Protein AF-0000000072926359 (afdb_homodimer)

pLDDT: mean 94.55, std 7.75, range [56.66, 98.88]

Foldseek 3Di:
DDPDDADPVLVVVLVVDDPPQDPVNSVVVNVVSRVVVVVCVVVVPDPVNVVVVVVQVVQQVVPADQFFRSVVLLCLLVLNQVVVQVVVCVVVVVPQFDRFWGQHTGDHDDAAADEFAAALAPDAPDAAKEKEKEFEAARPPRFGDFFKKKKKAFPHPQQHGQVRDVVHDPRRRIYIYTQHPRRMGIYMHHQFAKHFDDLPGSSVVVCVVVVAGRIAAGWMWIWIDDPQWDIGTHIAGAPPTPCLPPGSRPGHDPVRHWDWDAPDPDDFDQHPNDTDDNGTYTYDYGHIYGDDD/DDDDDADPVLVVVLVPDDPPQDPVNSVVVNVVSRVVVVVCVVVVPDPVNVVVVVVQVVQQVVPADQFFRSVVLLCLLVLNQVVVQVVVCVVVVVPQFDRFWGQHTGDHDDAAADEFAAALAPDAPDAAKEKEKEFEAARPPRFGDFFKKKKKAFPHPQQHGQVRDVVHDPRRRIYIYTQHPRRMGIYMHHQFAKHFDDLPGSSVVVCVVVVAGRIAAGWMWIWIDDPQWDIGTHIAGAPPTPCLPPGSRPGHDPVRHWDWDAPDPDDFDQHPNDTDDNGTYTYDYGHIYGDDD

Sequence (586 aa):
MLTAEDDPLTTSVISSFGPNSSPRAREILTGLIRYLHAFCREVNLTTEELYTAIEALNRSGQMSNAERNETLLISDCLGVEALVDAQTQKMLEQDNGTNSCILGPFYVADPPRYENGDTIIQKYLGGEVTYFHGQILDADTNLPVAGASLNVWECAVNGLYDQQDPKQPSGNMRGMFTSDSKGKYAFYCIKPVPYPVPYDGPAGDILKLMDRHPYRAGHIHFMVTRDFYSRLITQVFPEDDTYLGSDSVYAVKSDLLLKFKPYGSGSLKTMRGNDVDVKWEVNWDFKIKKQKAMLTAEDDPLTTSVISSFGPNSSPRAREILTGLIRYLHAFCREVNLTTEELYTAIEALNRSGQMSNAERNETLLISDCLGVEALVDAQTQKMLEQDNGTNSCILGPFYVADPPRYENGDTIIQKYLGGEVTYFHGQILDADTNLPVAGASLNVWECAVNGLYDQQDPKQPSGNMRGMFTSDSKGKYAFYCIKPVPYPVPYDGPAGDILKLMDRHPYRAGHIHFMVTRDFYSRLITQVFPEDDTYLGSDSVYAVKSDLLLKFKPYGSGSLKTMRGNDVDVKWEVNWDFKIKKQKA

Organism: Fusarium oxysporum f. sp. lycopersici (strain 4287 / CBS 123668 / FGSC 9935 / NRRL 34936) (NCBI:txid426428)

Solvent-accessible surface area (backbone atoms only — not comparable to full-atom values): 30349 Å² total; per-residue (Å²): 94,80,70,55,79,71,51,69,66,57,46,52,57,58,66,53,47,32,90,77,26,47,71,66,51,44,49,46,52,46,40,48,41,54,32,53,49,49,36,40,60,73,60,59,45,36,50,69,58,50,51,53,52,42,50,40,45,29,51,16,10,58,62,33,57,78,60,33,29,38,48,50,38,35,36,22,59,59,38,46,44,33,50,27,39,55,52,34,43,58,73,65,61,47,80,64,26,58,70,68,34,56,76,69,34,65,54,61,94,80,48,48,76,50,60,65,66,37,62,25,58,76,67,82,81,64,67,48,26,22,44,40,30,37,32,33,22,31,33,87,76,65,41,56,38,54,66,25,36,38,40,38,39,36,51,46,69,88,38,41,39,31,93,74,31,89,89,41,56,87,47,32,37,22,28,29,34,51,21,38,89,72,3,37,42,34,31,32,46,54,61,55,53,57,30,56,57,72,64,89,45,50,40,22,50,51,32,55,44,32,37,38,70,48,37,29,40,17,39,41,39,39,35,39,40,40,92,70,34,44,70,42,36,22,54,38,25,58,67,83,44,89,29,61,90,56,29,38,38,57,60,73,52,87,90,35,53,42,69,77,37,74,55,56,89,87,50,68,40,74,55,94,86,36,80,39,66,41,49,25,29,33,81,55,71,43,25,40,42,66,48,80,131,92,79,69,56,80,71,51,68,68,57,46,52,58,60,67,53,48,32,89,78,26,48,71,67,50,44,49,48,51,46,41,48,41,53,31,53,50,49,35,40,60,73,60,60,44,36,50,69,58,49,53,52,51,43,50,40,46,28,51,16,10,57,65,32,56,78,59,34,29,38,49,51,38,34,35,21,59,59,38,46,44,33,49,27,38,54,52,36,43,58,72,65,61,46,81,65,27,57,71,69,34,57,77,69,36,66,54,62,95,79,49,48,74,48,60,64,66,38,63,25,58,75,67,82,83,64,65,49,26,22,44,38,31,37,34,35,21,30,34,88,77,67,41,58,38,53,65,26,36,39,39,38,39,36,51,45,68,87,37,42,40,30,94,76,32,88,90,41,56,88,45,30,37,22,28,30,35,52,21,37,88,70,3,38,44,35,33,31,46,55,60,54,54,56,30,56,56,72,65,88,44,51,40,21,50,51,33,55,44,34,38,38,72,50,38,29,39,18,40,42,39,37,35,39,42,40,92,69,34,44,70,40,36,22,55,39,24,58,66,80,45,89,28,59,90,57,28,40,38,56,60,74,54,87,90,33,53,42,70,76,37,74,55,56,88,87,49,67,41,76,55,94,86,37,79,40,66,41,50,24,30,35,80,54,70,43,27,42,43,66,47,81,131

Secondary structure (DSSP, 8-state):
-B-SPPPHHHHHHHHT--TTS-HHHHHHHHHHHHHHHHHHHHTT--HHHHHHHHHHHHHHHHH--SS--HHHHHHHHTTHHHHHHHHHHHHTT-SSSPPP----TT--SSPPB--TTEES-SS--SS-EEEEEEEEEETTT--B-TT-EEEEE---TTS--GGG-TTSPTTTTEEEEE--TTSEEEEEEE----EEPP-SSHHHHHHHHHT---EEPP-EEEEEE-TTB--EEEEEEETT-TTTT--TT----GGGEE--EE--TT-EEEETTEEEEEEEEEE--EEE-BPP-/-B-SPPPHHHHHHHHT--TTS-HHHHHHHHHHHHHHHHHHHHTT--HHHHHHHHHHHHHHHHH--SS--HHHHHHHHTTHHHHHHHHHHHHTTGGGSPPP----TT--SSPPB--TTEES-SS--SS-EEEEEEEEEETTT--B-TT-EEEEE---TTS--GGG-TTSPTTTTEEEEE--TTSEEEEEEE----EEPP-SSHHHHHHHHHT---EEPP-EEEEEE-TTB--EEEEEEETT-TTGGG-TT----GGGEE--EE--TT-EEEETTEEEEEEEEEE--EEE-BPP-

InterPro domains:
  IPR000627 Intradiol ring-cleavage dioxygenase, C-terminal [PF00775] (104-266)
  IPR007535 Catechol dioxygenase, N-terminal [PF04444] (23-91)
  IPR015889 Intradiol ring-cleavage dioxygenase, core [G3DSA:2.60.130.10] (3-293)
  IPR015889 Intradiol ring-cleavage dioxygenase, core [SSF49482] (3-290)
  IPR050770 Intradiol Ring-Cleavage Dioxygenase [PTHR33711] (9-292)

Nearest PDB structures (foldseek):
  8r2x-assembly1_B  TM=9.171E-01  e=8.920E-32  Rhodococcus jostii RHA1
  1tmx-assembly1_A  TM=8.983E-01  e=6.175E-31  Pimelobacter simplex
  3n9t-assembly1_A-2  TM=8.376E-01  e=2.080E-31  Pseudomonas putida
  2azq-assembly1_A-2  TM=8.328E-01  e=5.022E-26  Pseudomonas putida
  2boy-assembly4_D  TM=8.431E-01  e=2.557E-24  Rhodococcus opacus

Structure (mmCIF, N/CA/C/O backbone):
data_AF-0000000072926359-model_v1
#
loop_
_entity.id
_entity.type
_entity.pdbx_description
1 polymer 'Catechol 1,2-dioxygenase'
#
loop_
_atom_site.group_PDB
_atom_site.id
_atom_site.type_symbol
_atom_site.label_atom_id
_atom_site.label_alt_id
_atom_site.label_comp_id
_atom_site.label_asym_id
_atom_site.label_entity_id
_atom_site.label_seq_id
_atom_site.pdbx_PDB_ins_code
_atom_site.Cartn_x
_atom_site.Cartn_y
_atom_site.Cartn_z
_atom_site.occupancy
_atom_site.B_iso_or_equiv
_atom_site.auth_seq_id
_atom_site.auth_comp_id
_atom_site.auth_asym_id
_atom_site.auth_atom_id
_atom_site.pdbx_PDB_model_num
ATOM 1 N N . MET A 1 1 ? -0.577 13.375 -19.516 1 69.62 1 MET A N 1
ATOM 2 C CA . MET A 1 1 ? -1.522 12.32 -19.875 1 69.62 1 MET A CA 1
ATOM 3 C C . MET A 1 1 ? -0.809 11.148 -20.531 1 69.62 1 MET A C 1
ATOM 5 O O . MET A 1 1 ? 0.234 11.328 -21.172 1 69.62 1 MET A O 1
ATOM 9 N N . LEU A 1 2 ? -1.306 9.984 -20.188 1 75.88 2 LEU A N 1
ATOM 10 C CA . LEU A 1 2 ? -0.752 8.805 -20.859 1 75.88 2 LEU A CA 1
ATOM 11 C C . LEU A 1 2 ? -1.074 8.828 -22.344 1 75.88 2 LEU A C 1
ATOM 13 O O . LEU A 1 2 ? -2.207 9.109 -22.734 1 75.88 2 LEU A O 1
ATOM 17 N N . THR A 1 3 ? -0.163 8.922 -23.141 1 68.19 3 THR A N 1
ATOM 18 C CA . THR A 1 3 ? -0.388 9.016 -24.578 1 68.19 3 THR A CA 1
ATOM 19 C C . THR A 1 3 ? -0.438 7.629 -25.219 1 68.19 3 THR A C 1
ATOM 21 O O . THR A 1 3 ? -1.017 7.453 -26.297 1 68.19 3 THR A O 1
ATOM 24 N N . ALA A 1 4 ? 0.127 6.754 -24.625 1 66.38 4 ALA A N 1
ATOM 25 C CA . ALA A 1 4 ? 0.287 5.473 -25.312 1 66.38 4 ALA A CA 1
ATOM 26 C C . ALA A 1 4 ? -0.978 4.625 -25.188 1 66.38 4 ALA A C 1
ATOM 28 O O . ALA A 1 4 ? -1.698 4.711 -24.188 1 66.38 4 ALA A O 1
ATOM 29 N N . GLU A 1 5 ? -1.256 3.943 -26.266 1 78.81 5 GLU A N 1
ATOM 30 C CA . GLU A 1 5 ? -2.314 2.938 -26.266 1 78.81 5 GLU A CA 1
ATOM 31 C C . GLU A 1 5 ? -2.121 1.945 -25.109 1 78.81 5 GLU A C 1
ATOM 33 O O . GLU A 1 5 ? -0.994 1.541 -24.828 1 78.81 5 GLU A O 1
ATOM 38 N N . ASP A 1 6 ? -3.293 1.67 -24.484 1 85.12 6 ASP A N 1
ATOM 39 C CA . ASP A 1 6 ? -3.246 0.714 -23.391 1 85.12 6 ASP A CA 1
ATOM 40 C C . ASP A 1 6 ? -2.807 -0.665 -23.875 1 85.12 6 ASP A C 1
ATOM 42 O O . ASP A 1 6 ? -3.205 -1.104 -24.953 1 85.12 6 ASP A O 1
ATOM 46 N N . ASP A 1 7 ? -1.914 -1.227 -23.125 1 89.25 7 ASP A N 1
ATOM 47 C CA . ASP A 1 7 ? -1.574 -2.631 -23.328 1 89.25 7 ASP A CA 1
ATOM 48 C C . ASP A 1 7 ? -2.82 -3.512 -23.266 1 89.25 7 ASP A C 1
ATOM 50 O O . ASP A 1 7 ? -3.793 -3.17 -22.594 1 89.25 7 ASP A O 1
ATOM 54 N N . PRO A 1 8 ? -2.805 -4.613 -23.969 1 91.31 8 PRO A N 1
ATOM 55 C CA . PRO A 1 8 ? -3.982 -5.484 -24.016 1 91.31 8 PRO A CA 1
ATOM 56 C C . PRO A 1 8 ? -4.477 -5.883 -22.625 1 91.31 8 PRO A C 1
ATOM 58 O O . PRO A 1 8 ? -5.688 -5.914 -22.375 1 91.31 8 PRO A O 1
ATOM 61 N N . LEU A 1 9 ? -3.586 -6.203 -21.766 1 94.81 9 LEU A N 1
ATOM 62 C CA . LEU A 1 9 ? -4.012 -6.582 -20.422 1 94.81 9 LEU A CA 1
ATOM 63 C C . LEU A 1 9 ? -4.656 -5.398 -19.703 1 94.81 9 LEU A C 1
ATOM 65 O O . LEU A 1 9 ? -5.672 -5.559 -19.016 1 94.81 9 LEU A O 1
ATOM 69 N N . THR A 1 10 ? -4.066 -4.227 -19.812 1 97 10 THR A N 1
ATOM 70 C CA . THR A 1 10 ? -4.641 -3.023 -19.219 1 97 10 THR A CA 1
ATOM 71 C C . THR A 1 10 ? -6.059 -2.791 -19.734 1 97 10 THR A C 1
ATOM 73 O O . THR A 1 10 ? -6.977 -2.537 -18.953 1 97 10 THR A O 1
ATOM 76 N N . THR A 1 11 ? -6.238 -2.926 -21.078 1 96 11 THR A N 1
ATOM 77 C CA . THR A 1 11 ? -7.551 -2.773 -21.688 1 96 11 THR A CA 1
ATOM 78 C C . THR A 1 11 ? -8.539 -3.791 -21.125 1 96 11 THR A C 1
ATOM 80 O O . THR A 1 11 ? -9.688 -3.455 -20.844 1 96 11 THR A O 1
ATOM 83 N N . SER A 1 12 ? -8.047 -5.012 -20.984 1 95.12 12 SER A N 1
ATOM 84 C CA . SER A 1 12 ? -8.891 -6.078 -20.453 1 95.12 12 SER A CA 1
ATOM 85 C C . SER A 1 12 ? -9.359 -5.77 -19.047 1 95.12 12 SER A C 1
ATOM 87 O O . SER A 1 12 ? -10.531 -5.961 -18.703 1 95.12 12 SER A O 1
ATOM 89 N N . VAL A 1 13 ? -8.461 -5.273 -18.172 1 96.81 13 VAL A N 1
ATOM 90 C CA . VAL A 1 13 ? -8.797 -4.957 -16.797 1 96.81 13 VAL A CA 1
ATOM 91 C C . VAL A 1 13 ? -9.828 -3.83 -16.75 1 96.81 13 VAL A C 1
ATOM 93 O O . VAL A 1 13 ? -10.859 -3.945 -16.094 1 96.81 13 VAL A O 1
ATOM 96 N N . ILE A 1 14 ? -9.625 -2.781 -17.5 1 96.81 14 ILE A N 1
ATOM 97 C CA . ILE A 1 14 ? -10.5 -1.613 -17.484 1 96.81 14 ILE A CA 1
ATOM 98 C C . ILE A 1 14 ? -11.867 -1.986 -18.078 1 96.81 14 ILE A C 1
ATOM 100 O O . ILE A 1 14 ? -12.898 -1.557 -17.562 1 96.81 14 ILE A O 1
ATOM 104 N N . SER A 1 15 ? -11.875 -2.865 -19.094 1 95.81 15 SER A N 1
ATOM 105 C CA . SER A 1 15 ? -13.117 -3.26 -19.75 1 95.81 15 SER A CA 1
ATOM 106 C C . SER A 1 15 ? -13.938 -4.195 -18.875 1 95.81 15 SER A C 1
ATOM 108 O O . SER A 1 15 ? -15.109 -4.449 -19.141 1 95.81 15 SER A O 1
ATOM 110 N N . SER A 1 16 ? -13.344 -4.672 -17.844 1 96.12 16 SER A N 1
ATOM 111 C CA . SER A 1 16 ? -14.016 -5.656 -17.016 1 96.12 16 SER A CA 1
ATOM 112 C C . SER A 1 16 ? -14.93 -4.977 -15.992 1 96.12 16 SER A C 1
ATOM 114 O O . SER A 1 16 ? -15.68 -5.648 -15.281 1 96.12 16 SER A O 1
ATOM 116 N N . PHE A 1 17 ? -14.891 -3.639 -15.875 1 97.12 17 PHE A N 1
ATOM 117 C CA . PHE A 1 17 ? -15.758 -2.922 -14.945 1 97.12 17 PHE A CA 1
ATOM 118 C C . PHE A 1 17 ? -17.219 -3.158 -15.281 1 97.12 17 PHE A C 1
ATOM 120 O O . PHE A 1 17 ? -17.609 -3.121 -16.453 1 97.12 17 PHE A O 1
ATOM 127 N N . GLY A 1 18 ? -18.047 -3.471 -14.266 1 97.31 18 GLY A N 1
ATOM 128 C CA . GLY A 1 18 ? -19.484 -3.604 -14.469 1 97.31 18 GLY A CA 1
ATOM 129 C C . GLY A 1 18 ? -20.188 -2.27 -14.562 1 97.31 18 GLY A C 1
ATOM 130 O O . GLY A 1 18 ? -19.609 -1.224 -14.281 1 97.31 18 GLY A O 1
ATOM 131 N N . PRO A 1 19 ? -21.391 -2.291 -14.93 1 97.25 19 PRO A N 1
ATOM 132 C CA . PRO A 1 19 ? -22.141 -1.063 -15.172 1 97.25 19 PRO A CA 1
ATOM 133 C C . PRO A 1 19 ? -22.516 -0.328 -13.883 1 97.25 19 PRO A C 1
ATOM 135 O O . PRO A 1 19 ? -22.859 0.853 -13.922 1 97.25 19 PRO A O 1
ATOM 138 N N . ASN A 1 20 ? -22.422 -0.991 -12.75 1 97.94 20 ASN A N 1
ATOM 139 C CA . ASN A 1 20 ? -22.859 -0.371 -11.508 1 97.94 20 ASN A CA 1
ATOM 140 C C . ASN A 1 20 ? -21.703 0.316 -10.781 1 97.94 20 ASN A C 1
ATOM 142 O O . ASN A 1 20 ? -21.891 0.855 -9.688 1 97.94 20 ASN A O 1
ATOM 146 N N . SER A 1 21 ? -20.516 0.223 -11.352 1 98 21 SER A N 1
ATOM 147 C CA . SER A 1 21 ? -19.438 1.047 -10.82 1 98 21 SER A CA 1
ATOM 148 C C . SER A 1 21 ? -19.781 2.531 -10.898 1 98 21 SER A C 1
ATOM 150 O O . SER A 1 21 ? -20.141 3.029 -11.969 1 98 21 SER A O 1
ATOM 152 N N . SER A 1 22 ? -19.703 3.299 -9.758 1 98.12 22 SER A N 1
ATOM 153 C CA . SER A 1 22 ? -20.031 4.723 -9.773 1 98.12 22 SER A CA 1
ATOM 154 C C . SER A 1 22 ? -19.078 5.492 -10.68 1 98.12 22 SER A C 1
ATOM 156 O O . SER A 1 22 ? -17.922 5.09 -10.867 1 98.12 22 SER A O 1
ATOM 158 N N . PRO A 1 23 ? -19.5 6.57 -11.25 1 98.12 23 PRO A N 1
ATOM 159 C CA . PRO A 1 23 ? -18.641 7.348 -12.148 1 98.12 23 PRO A CA 1
ATOM 160 C C . PRO A 1 23 ? -17.328 7.746 -11.508 1 98.12 23 PRO A C 1
ATOM 162 O O . PRO A 1 23 ? -16.266 7.637 -12.141 1 98.12 23 PRO A O 1
ATOM 165 N N . ARG A 1 24 ? -17.344 8.133 -10.234 1 98.5 24 ARG A N 1
ATOM 166 C CA . ARG A 1 24 ? -16.125 8.578 -9.57 1 98.5 24 ARG A CA 1
ATOM 167 C C . ARG A 1 24 ? -15.188 7.406 -9.297 1 98.5 24 ARG A C 1
ATOM 169 O O . ARG A 1 24 ? -13.977 7.512 -9.508 1 98.5 24 ARG A O 1
ATOM 176 N N . ALA A 1 25 ? -15.789 6.301 -8.828 1 98.25 25 ALA A N 1
ATOM 177 C CA . ALA A 1 25 ? -14.969 5.109 -8.617 1 98.25 25 ALA A CA 1
ATOM 178 C C . ALA A 1 25 ? -14.328 4.645 -9.93 1 98.25 25 ALA A C 1
ATOM 180 O O . ALA A 1 25 ? -13.148 4.305 -9.953 1 98.25 25 ALA A O 1
ATOM 181 N N . ARG A 1 26 ? -15.094 4.645 -11.008 1 98.19 26 ARG A N 1
ATOM 182 C CA . ARG A 1 26 ? -14.594 4.246 -12.32 1 98.19 26 ARG A CA 1
ATOM 183 C C . ARG A 1 26 ? -13.469 5.168 -12.781 1 98.19 26 ARG A C 1
ATOM 185 O O . ARG A 1 26 ? -12.453 4.699 -13.305 1 98.19 26 ARG A O 1
ATOM 192 N N . GLU A 1 27 ? -13.633 6.457 -12.586 1 98.44 27 GLU A N 1
ATOM 193 C CA . GLU A 1 27 ? -12.617 7.43 -12.969 1 98.44 27 GLU A CA 1
ATOM 194 C C . GLU A 1 27 ? -11.305 7.176 -12.227 1 98.44 27 GLU A C 1
ATOM 196 O O . GLU A 1 27 ? -10.242 7.07 -12.852 1 98.44 27 GLU A O 1
ATOM 201 N N . ILE A 1 28 ? -11.375 7.02 -10.898 1 98.69 28 ILE A N 1
ATOM 202 C CA . ILE A 1 28 ? -10.188 6.902 -10.062 1 98.69 28 ILE A CA 1
ATOM 203 C C . ILE A 1 28 ? -9.492 5.57 -10.336 1 98.69 28 ILE A C 1
ATOM 205 O O . ILE A 1 28 ? -8.281 5.527 -10.547 1 98.69 28 ILE A O 1
ATOM 209 N N . LEU A 1 29 ? -10.273 4.449 -10.406 1 98.69 29 LEU A N 1
ATOM 210 C CA . LEU A 1 29 ? -9.656 3.133 -10.547 1 98.69 29 LEU A CA 1
ATOM 211 C C . LEU A 1 29 ? -9.125 2.93 -11.961 1 98.69 29 LEU A C 1
ATOM 213 O O . LEU A 1 29 ? -8.094 2.277 -12.148 1 98.69 29 LEU A O 1
ATOM 217 N N . THR A 1 30 ? -9.805 3.463 -12.977 1 98 30 THR A N 1
ATOM 218 C CA . THR A 1 30 ? -9.273 3.414 -14.336 1 98 30 THR A CA 1
ATOM 219 C C . THR A 1 30 ? -7.934 4.148 -14.422 1 98 30 THR A C 1
ATOM 221 O O . THR A 1 30 ? -6.969 3.625 -14.977 1 98 30 THR A O 1
ATOM 224 N N . GLY A 1 31 ? -7.891 5.387 -13.844 1 97.94 31 GLY A N 1
ATOM 225 C CA . GLY A 1 31 ? -6.637 6.117 -13.805 1 97.94 31 GLY A CA 1
ATOM 226 C C . GLY A 1 31 ? -5.535 5.371 -13.078 1 97.94 31 GLY A C 1
ATOM 227 O O . GLY A 1 31 ? -4.418 5.25 -13.586 1 97.94 31 GLY A O 1
ATOM 228 N N . LEU A 1 32 ? -5.875 4.816 -11.906 1 98.44 32 LEU A N 1
ATOM 229 C CA . LEU A 1 32 ? -4.898 4.09 -11.102 1 98.44 32 LEU A CA 1
ATOM 230 C C . LEU A 1 32 ? -4.316 2.914 -11.883 1 98.44 32 LEU A C 1
ATOM 232 O O . LEU A 1 32 ? -3.096 2.742 -11.93 1 98.44 32 LEU A O 1
ATOM 236 N N . ILE A 1 33 ? -5.152 2.098 -12.539 1 98.31 33 ILE A N 1
ATOM 237 C CA . ILE A 1 33 ? -4.742 0.908 -13.273 1 98.31 33 ILE A CA 1
ATOM 238 C C . ILE A 1 33 ? -3.863 1.311 -14.461 1 98.31 33 ILE A C 1
ATOM 240 O O . ILE A 1 33 ? -2.785 0.749 -14.656 1 98.31 33 ILE A O 1
ATOM 244 N N . ARG A 1 34 ? -4.277 2.326 -15.211 1 97.62 34 ARG A N 1
ATOM 245 C CA . ARG A 1 34 ? -3.523 2.76 -16.375 1 97.62 34 ARG A CA 1
ATOM 246 C C . ARG A 1 34 ? -2.131 3.244 -15.992 1 97.62 34 ARG A C 1
ATOM 248 O O . ARG A 1 34 ? -1.137 2.855 -16.609 1 97.62 34 ARG A O 1
ATOM 255 N N . TYR A 1 35 ? -2.02 4.059 -14.961 1 97.88 35 TYR A N 1
ATOM 256 C CA . TYR A 1 35 ? -0.744 4.664 -14.594 1 97.88 35 TYR A CA 1
ATOM 257 C C . TYR A 1 35 ? 0.158 3.648 -13.898 1 97.88 35 TYR A C 1
ATOM 259 O O . TYR A 1 35 ? 1.369 3.627 -14.133 1 97.88 35 TYR A O 1
ATOM 267 N N . LEU A 1 36 ? -0.407 2.756 -13.031 1 98.19 36 LEU A N 1
ATOM 268 C CA . LEU A 1 36 ? 0.395 1.713 -12.406 1 98.19 36 LEU A CA 1
ATOM 269 C C . LEU A 1 36 ? 0.963 0.76 -13.445 1 98.19 36 LEU A C 1
ATOM 271 O O . LEU A 1 36 ? 2.143 0.4 -13.391 1 98.19 36 LEU A O 1
ATOM 275 N N . HIS A 1 37 ? 0.066 0.322 -14.414 1 98.31 37 HIS A N 1
ATOM 276 C CA . HIS A 1 37 ? 0.524 -0.582 -15.469 1 98.31 37 HIS A CA 1
ATOM 277 C C . HIS A 1 37 ? 1.599 0.074 -16.328 1 98.31 37 HIS A C 1
ATOM 279 O O . HIS A 1 37 ? 2.605 -0.556 -16.656 1 98.31 37 HIS A O 1
ATOM 285 N N . ALA A 1 38 ? 1.422 1.333 -16.672 1 97.44 38 ALA A N 1
ATOM 286 C CA . ALA A 1 38 ? 2.398 2.053 -17.484 1 97.44 38 ALA A CA 1
ATOM 287 C C . ALA A 1 38 ? 3.734 2.178 -16.766 1 97.44 38 ALA A C 1
ATOM 289 O O . ALA A 1 38 ? 4.797 1.996 -17.359 1 97.44 38 ALA A O 1
ATOM 290 N N . PHE A 1 39 ? 3.693 2.51 -15.5 1 97.75 39 PHE A N 1
ATOM 291 C CA . PHE A 1 39 ? 4.891 2.555 -14.672 1 97.75 39 PHE A CA 1
ATOM 292 C C . PHE A 1 39 ? 5.633 1.226 -14.719 1 97.75 39 PHE A C 1
ATOM 294 O O . PHE A 1 39 ? 6.84 1.189 -14.977 1 97.75 39 PHE A O 1
ATOM 301 N N . CYS A 1 40 ? 4.887 0.115 -14.43 1 98.25 40 CYS A N 1
ATOM 302 C CA . CYS A 1 40 ? 5.496 -1.21 -14.406 1 98.25 40 CYS A CA 1
ATOM 303 C C . CYS A 1 40 ? 6.164 -1.521 -15.742 1 98.25 40 CYS A C 1
ATOM 305 O O . CYS A 1 40 ? 7.27 -2.066 -15.773 1 98.25 40 CYS A O 1
ATOM 307 N N . ARG A 1 41 ? 5.527 -1.21 -16.828 1 96.81 41 ARG A N 1
ATOM 308 C CA . ARG A 1 41 ? 6.07 -1.483 -18.156 1 96.81 41 ARG A CA 1
ATOM 309 C C . ARG A 1 41 ? 7.309 -0.636 -18.422 1 96.81 41 ARG A C 1
ATOM 311 O O . ARG A 1 41 ? 8.312 -1.14 -18.938 1 96.81 41 ARG A O 1
ATOM 318 N N . GLU A 1 42 ? 7.246 0.652 -18.062 1 96 42 GLU A N 1
ATOM 319 C CA . GLU A 1 42 ? 8.32 1.575 -18.391 1 96 42 GLU A CA 1
ATOM 320 C C . GLU A 1 42 ? 9.625 1.182 -17.703 1 96 42 GLU A C 1
ATOM 322 O O . GLU A 1 42 ? 10.695 1.204 -18.312 1 96 42 GLU A O 1
ATOM 327 N N . VAL A 1 43 ? 9.5 0.811 -16.453 1 97.5 43 VAL A N 1
ATOM 328 C CA . VAL A 1 43 ? 10.734 0.546 -15.719 1 97.5 43 VAL A CA 1
ATOM 329 C C . VAL A 1 43 ? 11.078 -0.94 -15.797 1 97.5 43 VAL A C 1
ATOM 331 O O . VAL A 1 43 ? 12.016 -1.404 -15.148 1 97.5 43 VAL A O 1
ATOM 334 N N . ASN A 1 44 ? 10.281 -1.742 -16.547 1 96.75 44 ASN A N 1
ATOM 335 C CA . ASN A 1 44 ? 10.461 -3.188 -16.625 1 96.75 44 ASN A CA 1
ATOM 336 C C . ASN A 1 44 ? 10.523 -3.822 -15.25 1 96.75 44 ASN A C 1
ATOM 338 O O . ASN A 1 44 ? 11.461 -4.555 -14.938 1 96.75 44 ASN A O 1
ATOM 342 N N . LEU A 1 45 ? 9.508 -3.512 -14.43 1 98.25 45 LEU A N 1
ATOM 343 C CA . LEU A 1 45 ? 9.469 -4.051 -13.07 1 98.25 45 LEU A CA 1
ATOM 344 C C . LEU A 1 45 ? 9.43 -5.574 -13.094 1 98.25 45 LEU A C 1
ATOM 346 O O . LEU A 1 45 ? 8.68 -6.168 -13.875 1 98.25 45 LEU A O 1
ATOM 350 N N . THR A 1 46 ? 10.211 -6.254 -12.344 1 97 46 THR A N 1
ATOM 351 C CA . THR A 1 46 ? 10.242 -7.711 -12.273 1 97 46 THR A CA 1
ATOM 352 C C . THR A 1 46 ? 9.344 -8.219 -11.148 1 97 46 THR A C 1
ATOM 354 O O . THR A 1 46 ? 8.969 -7.461 -10.258 1 97 46 THR A O 1
ATOM 357 N N . THR A 1 47 ? 9.023 -9.477 -11.188 1 96.69 47 THR A N 1
ATOM 358 C CA . THR A 1 47 ? 8.188 -10.078 -10.148 1 96.69 47 THR A CA 1
ATOM 359 C C . THR A 1 47 ? 8.867 -9.984 -8.789 1 96.69 47 THR A C 1
ATOM 361 O O . THR A 1 47 ? 8.211 -9.734 -7.773 1 96.69 47 THR A O 1
ATOM 364 N N . GLU A 1 48 ? 10.172 -10.188 -8.766 1 96 48 GLU A N 1
ATOM 365 C CA . GLU A 1 48 ? 10.898 -10.086 -7.504 1 96 48 GLU A CA 1
ATOM 366 C C . GLU A 1 48 ? 10.789 -8.688 -6.91 1 96 48 GLU A C 1
ATOM 368 O O . GLU A 1 48 ? 10.594 -8.531 -5.703 1 96 48 GLU A O 1
ATOM 373 N N . GLU A 1 49 ? 10.93 -7.656 -7.711 1 98.25 49 GLU A N 1
ATOM 374 C CA . GLU A 1 49 ? 10.789 -6.27 -7.277 1 98.25 49 GLU A CA 1
ATOM 375 C C . GLU A 1 49 ? 9.367 -5.969 -6.809 1 98.25 49 GLU A C 1
ATOM 377 O O . GLU A 1 49 ? 9.172 -5.258 -5.824 1 98.25 49 GLU A O 1
ATOM 382 N N . LEU A 1 50 ? 8.367 -6.539 -7.523 1 98.62 50 LEU A N 1
ATOM 383 C CA . LEU A 1 50 ? 6.984 -6.371 -7.102 1 98.62 50 LEU A CA 1
ATOM 384 C C . LEU A 1 50 ? 6.762 -6.969 -5.719 1 98.62 50 LEU A C 1
ATOM 386 O O . LEU A 1 50 ? 6.145 -6.34 -4.855 1 98.62 50 LEU A O 1
ATOM 390 N N . TYR A 1 51 ? 7.281 -8.18 -5.473 1 98.06 51 TYR A N 1
ATOM 391 C CA . TYR A 1 51 ? 7.07 -8.836 -4.188 1 98.06 51 TYR A CA 1
ATOM 392 C C . TYR A 1 51 ? 7.777 -8.086 -3.064 1 98.06 51 TYR A C 1
ATOM 394 O O . TYR A 1 51 ? 7.273 -8.023 -1.94 1 98.06 51 TYR A O 1
ATOM 402 N N . THR A 1 52 ? 8.945 -7.488 -3.357 1 98.31 52 THR A N 1
ATOM 403 C CA . THR A 1 52 ? 9.633 -6.641 -2.393 1 98.31 52 THR A CA 1
ATOM 404 C C . THR A 1 52 ? 8.773 -5.43 -2.029 1 98.31 52 THR A C 1
ATOM 406 O O . THR A 1 52 ? 8.672 -5.066 -0.856 1 98.31 52 THR A O 1
ATOM 409 N N . ALA A 1 53 ? 8.164 -4.801 -3.014 1 98.69 53 ALA A N 1
ATOM 410 C CA . ALA A 1 53 ? 7.289 -3.652 -2.791 1 98.69 53 ALA A CA 1
ATOM 411 C C . ALA A 1 53 ? 6.062 -4.051 -1.977 1 98.69 53 ALA A C 1
ATOM 413 O O . ALA A 1 53 ? 5.648 -3.322 -1.072 1 98.69 53 ALA A O 1
ATOM 414 N N . ILE A 1 54 ? 5.465 -5.242 -2.336 1 98.81 54 ILE A N 1
ATOM 415 C CA . ILE A 1 54 ? 4.301 -5.746 -1.613 1 98.81 54 ILE A CA 1
ATOM 416 C C . ILE A 1 54 ? 4.664 -5.977 -0.148 1 98.81 54 ILE A C 1
ATOM 418 O O . ILE A 1 54 ? 3.9 -5.617 0.751 1 98.81 54 ILE A O 1
ATOM 422 N N . GLU A 1 55 ? 5.816 -6.559 0.083 1 98.44 55 GLU A N 1
ATOM 423 C CA . GLU A 1 55 ? 6.27 -6.801 1.451 1 98.44 55 GLU A CA 1
ATOM 424 C C . GLU A 1 55 ? 6.469 -5.488 2.205 1 98.44 55 GLU A C 1
ATOM 426 O O . GLU A 1 55 ? 6.141 -5.391 3.389 1 98.44 55 GLU A O 1
ATOM 431 N N . ALA A 1 56 ? 7.023 -4.484 1.553 1 98.69 56 ALA A N 1
ATOM 432 C CA . ALA A 1 56 ? 7.188 -3.17 2.166 1 98.69 56 ALA A CA 1
ATOM 433 C C . ALA A 1 56 ? 5.836 -2.574 2.551 1 98.69 56 ALA A C 1
ATOM 435 O O . ALA A 1 56 ? 5.688 -2.002 3.635 1 98.69 56 ALA A O 1
ATOM 436 N N . LEU A 1 57 ? 4.832 -2.705 1.711 1 98.81 57 LEU A N 1
ATOM 437 C CA . LEU A 1 57 ? 3.498 -2.189 1.998 1 98.81 57 LEU A CA 1
ATOM 438 C C . LEU A 1 57 ? 2.85 -2.965 3.141 1 98.81 57 LEU A C 1
ATOM 440 O O . LEU A 1 57 ? 2.162 -2.381 3.98 1 98.81 57 LEU A O 1
ATOM 444 N N . ASN A 1 58 ? 3.039 -4.324 3.127 1 98.81 58 ASN A N 1
ATOM 445 C CA . ASN A 1 58 ? 2.557 -5.109 4.258 1 98.81 58 ASN A CA 1
ATOM 446 C C . ASN A 1 58 ? 3.152 -4.625 5.574 1 98.81 58 ASN A C 1
ATOM 448 O O . ASN A 1 58 ? 2.426 -4.398 6.543 1 98.81 58 ASN A O 1
ATOM 452 N N . ARG A 1 59 ? 4.453 -4.434 5.598 1 98.62 59 ARG A N 1
ATOM 453 C CA . ARG A 1 59 ? 5.141 -3.963 6.797 1 98.62 59 ARG A CA 1
ATOM 454 C C . ARG A 1 59 ? 4.621 -2.596 7.223 1 98.62 59 ARG A C 1
ATOM 456 O O . ARG A 1 59 ? 4.43 -2.344 8.414 1 98.62 59 ARG A O 1
ATOM 463 N N . SER A 1 60 ? 4.375 -1.714 6.258 1 98.81 60 SER A N 1
ATOM 464 C CA . SER A 1 60 ? 3.873 -0.381 6.574 1 98.81 60 SER A CA 1
ATOM 465 C C . SER A 1 60 ? 2.498 -0.448 7.23 1 98.81 60 SER A C 1
ATOM 467 O O . SER A 1 60 ? 2.23 0.267 8.195 1 98.81 60 SER A O 1
ATOM 469 N N . GLY A 1 61 ? 1.576 -1.247 6.668 1 98.81 61 GLY A N 1
ATOM 470 C CA . GLY A 1 61 ? 0.275 -1.434 7.289 1 98.81 61 GLY A CA 1
ATOM 471 C C . GLY A 1 61 ? 0.36 -2.014 8.688 1 98.81 61 GLY A C 1
ATOM 472 O O . GLY A 1 61 ? -0.379 -1.599 9.586 1 98.81 61 GLY A O 1
ATOM 473 N N . GLN A 1 62 ? 1.253 -2.926 8.875 1 98.62 62 GLN A N 1
ATOM 474 C CA . GLN A 1 62 ? 1.416 -3.592 10.164 1 98.62 62 GLN A CA 1
ATOM 475 C C . GLN A 1 62 ? 1.981 -2.635 11.211 1 98.62 62 GLN A C 1
ATOM 477 O O . GLN A 1 62 ? 1.663 -2.742 12.391 1 98.62 62 GLN A O 1
ATOM 482 N N . MET A 1 63 ? 2.773 -1.654 10.734 1 98.06 63 MET A N 1
ATOM 483 C CA . MET A 1 63 ? 3.369 -0.66 11.625 1 98.06 63 MET A CA 1
ATOM 484 C C . MET A 1 63 ? 2.381 0.465 11.914 1 98.06 63 MET A C 1
ATOM 486 O O . MET A 1 63 ? 2.596 1.26 12.836 1 98.06 63 MET A O 1
ATOM 490 N N . SER A 1 64 ? 1.306 0.601 11.141 1 98.38 64 SER A N 1
ATOM 491 C CA . SER A 1 64 ? 0.372 1.716 11.266 1 98.38 64 SER A CA 1
ATOM 492 C C . SER A 1 64 ? -0.693 1.435 12.32 1 98.38 64 SER A C 1
ATOM 494 O O . SER A 1 64 ? -1.207 0.317 12.406 1 98.38 64 SER A O 1
ATOM 496 N N . ASN A 1 65 ? -0.969 2.363 13.117 1 96.75 65 ASN A N 1
ATOM 497 C CA . ASN A 1 65 ? -2.008 2.346 14.141 1 96.75 65 ASN A CA 1
ATOM 498 C C . ASN A 1 65 ? -2.566 3.742 14.391 1 96.75 65 ASN A C 1
ATOM 500 O O . ASN A 1 65 ? -2.453 4.625 13.539 1 96.75 65 ASN A O 1
ATOM 504 N N . ALA A 1 66 ? -3.225 3.965 15.461 1 93.5 66 ALA A N 1
ATOM 505 C CA . ALA A 1 66 ? -3.896 5.23 15.75 1 93.5 66 ALA A CA 1
ATOM 506 C C . ALA A 1 66 ? -2.885 6.332 16.047 1 93.5 66 ALA A C 1
ATOM 508 O O . ALA A 1 66 ? -3.229 7.52 16.031 1 93.5 66 ALA A O 1
ATOM 509 N N . GLU A 1 67 ? -1.606 6.004 16.234 1 92.06 67 GLU A N 1
ATOM 510 C CA . GLU A 1 67 ? -0.625 6.984 16.688 1 92.06 67 GLU A CA 1
ATOM 511 C C . GLU A 1 67 ? 0.481 7.18 15.656 1 92.06 67 GLU A C 1
ATOM 513 O O . GLU A 1 67 ? 1.235 8.156 15.727 1 92.06 67 GLU A O 1
ATOM 518 N N . ARG A 1 68 ? 0.565 6.254 14.781 1 95.5 68 ARG A N 1
ATOM 519 C CA . ARG A 1 68 ? 1.567 6.301 13.719 1 95.5 68 ARG A CA 1
ATOM 520 C C . ARG A 1 68 ? 1.023 5.707 12.422 1 95.5 68 ARG A C 1
ATOM 522 O O . ARG A 1 68 ? 0.603 4.551 12.398 1 95.5 68 ARG A O 1
ATOM 529 N N . ASN A 1 69 ? 1.041 6.445 11.445 1 98.19 69 ASN A N 1
ATOM 530 C CA . ASN A 1 69 ? 0.605 5.98 10.133 1 98.19 69 ASN A CA 1
ATOM 531 C C . ASN A 1 69 ? 1.776 5.863 9.164 1 98.19 69 ASN A C 1
ATOM 533 O O . ASN A 1 69 ? 2.039 6.785 8.383 1 98.19 69 ASN A O 1
ATOM 537 N N . GLU A 1 70 ? 2.447 4.711 9.148 1 98.62 70 GLU A N 1
ATOM 538 C CA . GLU A 1 70 ? 3.646 4.477 8.352 1 98.62 70 GLU A CA 1
ATOM 539 C C . GLU A 1 70 ? 3.334 4.527 6.855 1 98.62 70 GLU A C 1
ATOM 541 O O . GLU A 1 70 ? 4.156 4.984 6.059 1 98.62 70 GLU A O 1
ATOM 546 N N . THR A 1 71 ? 2.168 4.062 6.453 1 98.81 71 THR A N 1
ATOM 547 C CA . THR A 1 71 ? 1.782 4.102 5.047 1 98.81 71 THR A CA 1
ATOM 548 C C . THR A 1 71 ? 1.613 5.543 4.574 1 98.81 71 THR A C 1
ATOM 550 O O . THR A 1 71 ? 2.012 5.887 3.457 1 98.81 71 THR A O 1
ATOM 553 N N . LEU A 1 72 ? 1.006 6.375 5.418 1 98.69 72 LEU A N 1
ATOM 554 C CA . LEU A 1 72 ? 0.901 7.789 5.082 1 98.69 72 LEU A CA 1
ATOM 555 C C . LEU A 1 72 ? 2.283 8.43 4.977 1 98.69 72 LEU A C 1
ATOM 557 O O . LEU A 1 72 ? 2.52 9.266 4.102 1 98.69 72 LEU A O 1
ATOM 561 N N . LEU A 1 73 ? 3.221 8.031 5.875 1 98.62 73 LEU A N 1
ATOM 562 C CA . LEU A 1 73 ? 4.582 8.547 5.832 1 98.62 73 LEU A CA 1
ATOM 563 C C . LEU A 1 73 ? 5.262 8.18 4.516 1 98.62 73 LEU A C 1
ATOM 565 O O . LEU A 1 73 ? 6.031 8.969 3.967 1 98.62 73 LEU A O 1
ATOM 569 N N . ILE A 1 74 ? 4.988 6.965 3.984 1 98.75 74 ILE A N 1
ATOM 570 C CA . ILE A 1 74 ? 5.488 6.602 2.664 1 98.75 74 ILE A CA 1
ATOM 571 C C . ILE A 1 74 ? 4.973 7.59 1.624 1 98.75 74 ILE A C 1
ATOM 573 O O . ILE A 1 74 ? 5.742 8.109 0.81 1 98.75 74 ILE A O 1
ATOM 577 N N . SER A 1 75 ? 3.656 7.867 1.665 1 98.62 75 SER A N 1
ATOM 578 C CA . SER A 1 75 ? 3.035 8.828 0.761 1 98.62 75 SER A CA 1
ATOM 579 C C . SER A 1 75 ? 3.711 10.195 0.858 1 98.62 75 SER A C 1
ATOM 581 O O . SER A 1 75 ? 3.949 10.844 -0.158 1 98.62 75 SER A O 1
ATOM 583 N N . ASP A 1 76 ? 4.047 10.602 2.094 1 98.44 76 ASP A N 1
ATOM 584 C CA . ASP A 1 76 ? 4.711 11.875 2.348 1 98.44 76 ASP A CA 1
ATOM 585 C C . ASP A 1 76 ? 6.09 11.914 1.693 1 98.44 76 ASP A C 1
ATOM 587 O O . ASP A 1 76 ? 6.434 12.891 1.018 1 98.44 76 ASP A O 1
ATOM 591 N N . CYS A 1 77 ? 6.859 10.859 1.875 1 98 77 CYS A N 1
ATOM 592 C CA . CYS A 1 77 ? 8.234 10.812 1.395 1 98 77 CYS A CA 1
ATOM 593 C C . CYS A 1 77 ? 8.281 10.758 -0.128 1 98 77 CYS A C 1
ATOM 595 O O . CYS A 1 77 ? 9.273 11.156 -0.739 1 98 77 CYS A O 1
ATOM 597 N N . LEU A 1 78 ? 7.172 10.305 -0.73 1 98.44 78 LEU A N 1
ATOM 598 C CA . LEU A 1 78 ? 7.086 10.242 -2.186 1 98.44 78 LEU A CA 1
ATOM 599 C C . LEU A 1 78 ? 6.477 11.523 -2.742 1 98.44 78 LEU A C 1
ATOM 601 O O . LEU A 1 78 ? 6.301 11.656 -3.957 1 98.44 78 LEU A O 1
ATOM 605 N N . GLY A 1 79 ? 6.094 12.5 -1.863 1 98.25 79 GLY A N 1
ATOM 606 C CA . GLY A 1 79 ? 5.531 13.781 -2.279 1 98.25 79 GLY A CA 1
ATOM 607 C C . GLY A 1 79 ? 4.07 13.688 -2.668 1 98.25 79 GLY A C 1
ATOM 608 O O . GLY A 1 79 ? 3.508 14.633 -3.217 1 98.25 79 GLY A O 1
ATOM 609 N N . VAL A 1 80 ? 3.418 12.516 -2.412 1 98.69 80 VAL A N 1
ATOM 610 C CA . VAL A 1 80 ? 2.047 12.297 -2.857 1 98.69 80 VAL A CA 1
ATOM 611 C C . VAL A 1 80 ? 1.088 13.133 -2.016 1 98.69 80 VAL A C 1
ATOM 613 O O . VAL A 1 80 ? 0.245 13.852 -2.557 1 98.69 80 VAL A O 1
ATOM 616 N N . GLU A 1 81 ? 1.204 13.055 -0.709 1 98.62 81 GLU A N 1
ATOM 617 C CA . GLU A 1 81 ? 0.276 13.805 0.135 1 98.62 81 GLU A CA 1
ATOM 618 C C . GLU A 1 81 ? 0.396 15.305 -0.107 1 98.62 81 GLU A C 1
ATOM 620 O O . GLU A 1 81 ? -0.612 16.016 -0.173 1 98.62 81 GLU A O 1
ATOM 625 N N . ALA A 1 82 ? 1.665 15.797 -0.22 1 97.94 82 ALA A N 1
ATOM 626 C CA . ALA A 1 82 ? 1.874 17.219 -0.48 1 97.94 82 ALA A CA 1
ATOM 627 C C . ALA A 1 82 ? 1.188 17.641 -1.774 1 97.94 82 ALA A C 1
ATOM 629 O O . ALA A 1 82 ? 0.542 18.703 -1.825 1 97.94 82 ALA A O 1
ATOM 630 N N . LEU A 1 83 ? 1.299 16.859 -2.795 1 97.88 83 LEU A N 1
ATOM 631 C CA . LEU A 1 83 ? 0.691 17.156 -4.086 1 97.88 83 LEU A CA 1
ATOM 632 C C . LEU A 1 83 ? -0.83 17.188 -3.977 1 97.88 83 LEU A C 1
ATOM 634 O O . LEU A 1 83 ? -1.473 18.125 -4.438 1 97.88 83 LEU A O 1
ATOM 638 N N . VAL A 1 84 ? -1.391 16.172 -3.385 1 98.12 84 VAL A N 1
ATOM 639 C CA . VAL A 1 84 ? -2.84 16.031 -3.293 1 98.12 84 VAL A CA 1
ATOM 640 C C . VAL A 1 84 ? -3.408 17.141 -2.406 1 98.12 84 VAL A C 1
ATOM 642 O O . VAL A 1 84 ? -4.484 17.672 -2.682 1 98.12 84 VAL A O 1
ATOM 645 N N . ASP A 1 85 ? -2.678 17.469 -1.366 1 96.62 85 ASP A N 1
ATOM 646 C CA . ASP A 1 85 ? -3.074 18.578 -0.507 1 96.62 85 ASP A CA 1
ATOM 647 C C . ASP A 1 85 ? -3.154 19.891 -1.298 1 96.62 85 ASP A C 1
ATOM 649 O O . ASP A 1 85 ? -4.16 20.594 -1.235 1 96.62 85 ASP A O 1
ATOM 653 N N . ALA A 1 86 ? -2.105 20.219 -2.041 1 93.62 86 ALA A N 1
ATOM 654 C CA . ALA A 1 86 ? -2.055 21.453 -2.824 1 93.62 86 ALA A CA 1
ATOM 655 C C . ALA A 1 86 ? -3.191 21.5 -3.84 1 93.62 86 ALA A C 1
ATOM 657 O O . ALA A 1 86 ? -3.846 22.531 -4 1 93.62 86 ALA A O 1
ATOM 658 N N . GLN A 1 87 ? -3.436 20.391 -4.445 1 93.88 87 GLN A N 1
ATOM 659 C CA . GLN A 1 87 ? -4.473 20.359 -5.469 1 93.88 87 GLN A CA 1
ATOM 660 C C . GLN A 1 87 ? -5.863 20.453 -4.848 1 93.88 87 GLN A C 1
ATOM 662 O O . GLN A 1 87 ? -6.754 21.094 -5.406 1 93.88 87 GLN A O 1
ATOM 667 N N . THR A 1 88 ? -6.078 19.828 -3.723 1 94 88 THR A N 1
ATOM 668 C CA . THR A 1 88 ? -7.363 19.891 -3.037 1 94 88 THR A CA 1
ATOM 669 C C . THR A 1 88 ? -7.652 21.328 -2.582 1 94 88 THR A C 1
ATOM 671 O O . THR A 1 88 ? -8.781 21.797 -2.719 1 94 88 THR A O 1
ATOM 674 N N . GLN A 1 89 ? -6.617 21.953 -2.115 1 90.06 89 GLN A N 1
ATOM 675 C CA . GLN A 1 89 ? -6.762 23.344 -1.701 1 90.06 89 GLN A CA 1
ATOM 676 C C . GLN A 1 89 ? -7.168 24.219 -2.875 1 90.06 89 GLN A C 1
ATOM 678 O O . GLN A 1 89 ? -8.023 25.094 -2.73 1 90.06 89 GLN A O 1
ATOM 683 N N . LYS A 1 90 ? -6.559 24.031 -3.949 1 86.88 90 LYS A N 1
ATOM 684 C CA . LYS A 1 90 ? -6.871 24.812 -5.145 1 86.88 90 LYS A CA 1
ATOM 685 C C . LYS A 1 90 ? -8.305 24.578 -5.598 1 86.88 90 LYS A C 1
ATOM 687 O O . LYS A 1 90 ? -9 25.516 -5.992 1 86.88 90 LYS A O 1
ATOM 692 N N . MET A 1 91 ? -8.75 23.344 -5.543 1 84.69 91 MET A N 1
ATOM 693 C CA . MET A 1 91 ? -10.094 22.984 -5.969 1 84.69 91 MET A CA 1
ATOM 694 C C . MET A 1 91 ? -11.141 23.656 -5.086 1 84.69 91 MET A C 1
ATOM 696 O O . MET A 1 91 ? -12.219 24.016 -5.559 1 84.69 91 MET A O 1
ATOM 700 N N . LEU A 1 92 ? -10.797 23.781 -3.873 1 78.75 92 LEU A N 1
ATOM 701 C CA . LEU A 1 92 ? -11.758 24.344 -2.928 1 78.75 92 LEU A CA 1
ATOM 702 C C . LEU A 1 92 ? -11.648 25.875 -2.893 1 78.75 92 LEU A C 1
ATOM 704 O O . LEU A 1 92 ? -12.367 26.531 -2.145 1 78.75 92 LEU A O 1
ATOM 708 N N . GLU A 1 93 ? -10.961 26.438 -3.871 1 64.25 93 GLU A N 1
ATOM 709 C CA . GLU A 1 93 ? -10.789 27.891 -4.035 1 64.25 93 GLU A CA 1
ATOM 710 C C . GLU A 1 93 ? -10.477 28.562 -2.705 1 64.25 93 GLU A C 1
ATOM 712 O O . GLU A 1 93 ? -11.031 29.609 -2.387 1 64.25 93 GLU A O 1
ATOM 717 N N . GLN A 1 94 ? -9.93 27.938 -2.039 1 62.72 94 GLN A N 1
ATOM 718 C CA . GLN A 1 94 ? -9.656 28.469 -0.704 1 62.72 94 GLN A CA 1
ATOM 719 C C . GLN A 1 94 ? -8.492 29.453 -0.728 1 62.72 94 GLN A C 1
ATOM 721 O O . GLN A 1 94 ? -7.531 29.297 0.032 1 62.72 94 GLN A O 1
ATOM 726 N N . ASP A 1 95 ? -8.695 30.562 -1.58 1 72.75 95 ASP A N 1
ATOM 727 C CA . ASP A 1 95 ? -7.543 31.438 -1.766 1 72.75 95 ASP A CA 1
ATOM 728 C C . ASP A 1 95 ? -7.488 32.5 -0.677 1 72.75 95 ASP A C 1
ATOM 730 O O . ASP A 1 95 ? -6.457 33.156 -0.495 1 72.75 95 ASP A O 1
ATOM 734 N N . ASN A 1 96 ? -8.562 32.531 0.065 1 85.12 96 ASN A N 1
ATOM 735 C CA . ASN A 1 96 ? -8.523 33.594 1.068 1 85.12 96 ASN A CA 1
ATOM 736 C C . ASN A 1 96 ? -8.43 33 2.48 1 85.12 96 ASN A C 1
ATOM 738 O O . ASN A 1 96 ? -8.422 33.75 3.459 1 85.12 96 ASN A O 1
ATOM 742 N N . GLY A 1 97 ? -8.43 31.75 2.568 1 92.25 97 GLY A N 1
ATOM 743 C CA . GLY A 1 97 ? -8.227 31.109 3.859 1 92.25 97 GLY A CA 1
ATOM 744 C C . GLY A 1 97 ? -6.789 30.719 4.113 1 92.25 97 GLY A C 1
ATOM 745 O O . GLY A 1 97 ? -5.938 30.859 3.23 1 92.25 97 GLY A O 1
ATOM 746 N N . THR A 1 98 ? -6.504 30.359 5.344 1 95.25 98 THR A N 1
ATOM 747 C CA . THR A 1 98 ? -5.199 29.781 5.648 1 95.25 98 THR A CA 1
ATOM 748 C C . THR A 1 98 ? -4.938 28.547 4.789 1 95.25 98 THR A C 1
ATOM 750 O O . THR A 1 98 ? -5.82 27.703 4.629 1 95.25 98 THR A O 1
ATOM 753 N N . ASN A 1 99 ? -3.754 28.469 4.191 1 95 99 ASN A N 1
ATOM 754 C CA . ASN A 1 99 ? -3.422 27.328 3.344 1 95 99 ASN A CA 1
ATOM 755 C C . ASN A 1 99 ? -3.301 26.047 4.156 1 95 99 ASN A C 1
ATOM 757 O O . ASN A 1 99 ? -2.777 26.062 5.273 1 95 99 ASN A O 1
ATOM 761 N N . SER A 1 100 ? -3.822 25 3.586 1 96 100 SER A N 1
ATOM 762 C CA . SER A 1 100 ? -3.713 23.688 4.184 1 96 100 SER A CA 1
ATOM 763 C C . SER A 1 100 ? -2.314 23.109 4.004 1 96 100 SER A C 1
ATOM 765 O O . SER A 1 100 ? -1.519 23.625 3.221 1 96 100 SER A O 1
ATOM 767 N N . CYS A 1 101 ? -1.979 22.125 4.742 1 96.69 101 CYS A N 1
ATOM 768 C CA . CYS A 1 101 ? -0.768 21.328 4.672 1 96.69 101 CYS A CA 1
ATOM 769 C C . CYS A 1 101 ? -1.06 19.875 5.039 1 96.69 101 CYS A C 1
ATOM 771 O O . CYS A 1 101 ? -2.184 19.531 5.418 1 96.69 101 CYS A O 1
ATOM 773 N N . ILE A 1 102 ? -0.104 19 4.898 1 96.94 102 ILE A N 1
ATOM 774 C CA . ILE A 1 102 ? -0.311 17.578 5.074 1 96.94 102 ILE A CA 1
ATOM 775 C C . ILE A 1 102 ? -0.665 17.281 6.531 1 96.94 102 ILE A C 1
ATOM 777 O O . ILE A 1 102 ? -0.218 17.984 7.441 1 96.94 102 ILE A O 1
ATOM 781 N N . LEU A 1 103 ? -1.462 16.297 6.809 1 96.81 103 LEU A N 1
ATOM 782 C CA . LEU A 1 103 ? -1.801 15.781 8.133 1 96.81 103 LEU A CA 1
ATOM 783 C C . LEU A 1 103 ? -0.569 15.203 8.82 1 96.81 103 LEU A C 1
ATOM 785 O O . LEU A 1 103 ? -0.3 15.516 9.984 1 96.81 103 LEU A O 1
ATOM 789 N N . GLY A 1 104 ? 0.179 14.398 8.078 1 94.88 104 GLY A N 1
ATOM 790 C CA . GLY A 1 104 ? 1.358 13.734 8.609 1 94.88 104 GLY A CA 1
ATOM 791 C C . GLY A 1 104 ? 1.037 12.453 9.352 1 94.88 104 GLY A C 1
ATOM 792 O O . GLY A 1 104 ? -0.133 12.133 9.57 1 94.88 104 GLY A O 1
ATOM 793 N N . PRO A 1 105 ? 1.99 11.789 9.773 1 96.44 105 PRO A N 1
ATOM 794 C CA . PRO A 1 105 ? 1.825 10.406 10.227 1 96.44 105 PRO A CA 1
ATOM 795 C C . PRO A 1 105 ? 1.525 10.305 11.719 1 96.44 105 PRO A C 1
ATOM 797 O O . PRO A 1 105 ? 1.223 9.219 12.219 1 96.44 105 PRO A O 1
ATOM 800 N N . PHE A 1 106 ? 1.541 11.453 12.5 1 97 106 PHE A N 1
ATOM 801 C CA . PHE A 1 106 ? 1.521 11.305 13.953 1 97 106 PHE A CA 1
ATOM 802 C C . PHE A 1 106 ? 0.318 12.023 14.555 1 97 106 PHE A C 1
ATOM 804 O O . PHE A 1 106 ? 0.359 12.453 15.703 1 97 106 PHE A O 1
ATOM 811 N N . TYR A 1 107 ? -0.719 12.219 13.781 1 97.06 107 TYR A N 1
ATOM 812 C CA . TYR A 1 107 ? -1.971 12.789 14.266 1 97.06 107 TYR A CA 1
ATOM 813 C C . TYR A 1 107 ? -2.631 11.852 15.281 1 97.06 107 TYR A C 1
ATOM 815 O O . TYR A 1 107 ? -2.641 10.633 15.094 1 97.06 107 TYR A O 1
ATOM 823 N N . VAL A 1 108 ? -3.162 12.43 16.344 1 94.62 108 VAL A N 1
ATOM 824 C CA . VAL A 1 108 ? -4.004 11.742 17.312 1 94.62 108 VAL A CA 1
ATOM 825 C C . VAL A 1 108 ? -5.34 12.469 17.453 1 94.62 108 VAL A C 1
ATOM 827 O O . VAL A 1 108 ? -5.375 13.688 17.641 1 94.62 108 VAL A O 1
ATOM 830 N N . ALA A 1 109 ? -6.445 11.781 17.438 1 93.06 109 ALA A N 1
ATOM 831 C CA . ALA A 1 109 ? -7.785 12.359 17.328 1 93.06 109 ALA A CA 1
ATOM 832 C C . ALA A 1 109 ? -8.242 12.938 18.656 1 93.06 109 ALA A C 1
ATOM 834 O O . ALA A 1 109 ? -9 13.906 18.703 1 93.06 109 ALA A O 1
ATOM 835 N N . ASP A 1 110 ? -7.781 12.336 19.781 1 94 110 ASP A N 1
ATOM 836 C CA . ASP A 1 110 ? -8.328 12.742 21.062 1 94 110 ASP A CA 1
ATOM 837 C C . ASP A 1 110 ? -7.223 13.148 22.031 1 94 110 ASP A C 1
ATOM 839 O O . ASP A 1 110 ? -7.047 12.523 23.078 1 94 110 ASP A O 1
ATOM 843 N N . PRO A 1 111 ? -6.598 14.281 21.703 1 97.31 111 PRO A N 1
ATOM 844 C CA . PRO A 1 111 ? -5.594 14.781 22.641 1 97.31 111 PRO A CA 1
ATOM 845 C C . PRO A 1 111 ? -6.215 15.375 23.906 1 97.31 111 PRO A C 1
ATOM 847 O O . PRO A 1 111 ? -7.434 15.531 23.984 1 97.31 111 PRO A O 1
ATOM 850 N N . PRO A 1 112 ? -5.359 15.688 24.922 1 97.81 112 PRO A N 1
ATOM 851 C CA . PRO A 1 112 ? -5.891 16.359 26.109 1 97.81 112 PRO A CA 1
ATOM 852 C C . PRO A 1 112 ? -6.555 17.703 25.781 1 97.81 112 PRO A C 1
ATOM 854 O O . PRO A 1 112 ? -6.078 18.422 24.906 1 97.81 112 PRO A O 1
ATOM 857 N N . ARG A 1 113 ? -7.633 17.984 26.469 1 98.38 113 ARG A N 1
ATOM 858 C CA . ARG A 1 113 ? -8.336 19.25 26.312 1 98.38 113 ARG A CA 1
ATOM 859 C C . ARG A 1 113 ? -7.859 20.266 27.344 1 98.38 113 ARG A C 1
ATOM 861 O O . ARG A 1 113 ? -7.691 19.938 28.516 1 98.38 113 ARG A O 1
ATOM 868 N N . TYR A 1 114 ? -7.594 21.438 26.922 1 98 114 TYR A N 1
ATOM 869 C CA . TYR A 1 114 ? -7.094 22.5 27.797 1 98 114 TYR A CA 1
ATOM 870 C C . TYR A 1 114 ? -7.918 23.766 27.625 1 98 114 TYR A C 1
ATOM 872 O O . TYR A 1 114 ? -8.625 23.938 26.625 1 98 114 TYR A O 1
ATOM 880 N N . GLU A 1 115 ? -7.859 24.641 28.609 1 97.31 115 GLU A N 1
ATOM 881 C CA . GLU A 1 115 ? -8.398 25.984 28.484 1 97.31 115 GLU A CA 1
ATOM 882 C C . GLU A 1 115 ? -7.441 26.906 27.734 1 97.31 115 GLU A C 1
ATOM 884 O O . GLU A 1 115 ? -6.227 26.688 27.75 1 97.31 115 GLU A O 1
ATOM 889 N N . ASN A 1 116 ? -8.008 27.875 27.078 1 97.62 116 ASN A N 1
ATOM 890 C CA . ASN A 1 116 ? -7.141 28.859 26.453 1 97.62 116 ASN A CA 1
ATOM 891 C C . ASN A 1 116 ? -6.176 29.484 27.453 1 97.62 116 ASN A C 1
ATOM 893 O O . ASN A 1 116 ? -6.566 29.828 28.562 1 97.62 116 ASN A O 1
ATOM 897 N N . GLY A 1 117 ? -4.949 29.594 27.047 1 94.75 117 GLY A N 1
ATOM 898 C CA . GLY A 1 117 ? -3.926 30.125 27.938 1 94.75 117 GLY A CA 1
ATOM 899 C C . GLY A 1 117 ? -3.143 29.047 28.656 1 94.75 117 GLY A C 1
ATOM 900 O O . GLY A 1 117 ? -2.127 29.344 29.297 1 94.75 117 GLY A O 1
ATOM 901 N N . ASP A 1 118 ? -3.547 27.844 28.516 1 95.38 118 ASP A N 1
ATOM 902 C CA . ASP A 1 118 ? -2.83 26.734 29.125 1 95.38 118 ASP A CA 1
ATOM 903 C C . ASP A 1 118 ? -1.628 26.328 28.281 1 95.38 118 ASP A C 1
ATOM 905 O O . ASP A 1 118 ? -1.313 26.984 27.281 1 95.38 118 ASP A O 1
ATOM 909 N N . THR A 1 119 ? -0.927 25.25 28.734 1 96.12 119 THR A N 1
ATOM 910 C CA . THR A 1 119 ? 0.28 24.781 28.062 1 96.12 119 THR A CA 1
ATOM 911 C C . THR A 1 119 ? 0.099 23.344 27.562 1 96.12 119 THR A C 1
ATOM 913 O O . THR A 1 119 ? -0.519 22.516 28.234 1 96.12 119 THR A O 1
ATOM 916 N N . ILE A 1 120 ? 0.625 23.078 26.359 1 97.19 120 ILE A N 1
ATOM 917 C CA . ILE A 1 120 ? 0.612 21.703 25.859 1 97.19 120 ILE A CA 1
ATOM 918 C C . ILE A 1 120 ? 1.856 20.969 26.344 1 97.19 120 ILE A C 1
ATOM 920 O O . ILE A 1 120 ? 2.043 19.781 26.031 1 97.19 120 ILE A O 1
ATOM 924 N N . ILE A 1 121 ? 2.701 21.672 27.141 1 95.81 121 ILE A N 1
ATOM 925 C CA . ILE A 1 121 ? 3.908 21.078 27.703 1 95.81 121 ILE A CA 1
ATOM 926 C C . ILE A 1 121 ? 3.564 20.344 29 1 95.81 121 ILE A C 1
ATOM 928 O O . ILE A 1 121 ? 3.545 20.953 30.062 1 95.81 121 ILE A O 1
ATOM 932 N N . GLN A 1 122 ? 3.346 19.078 28.891 1 95 122 GLN A N 1
ATOM 933 C CA . GLN A 1 122 ? 3.059 18.312 30.109 1 95 122 GLN A CA 1
ATOM 934 C C . GLN A 1 122 ? 4.336 18.016 30.875 1 95 122 GLN A C 1
ATOM 936 O O . GLN A 1 122 ? 4.348 18.047 32.125 1 95 122 GLN A O 1
ATOM 941 N N . LYS A 1 123 ? 5.328 17.672 30.141 1 92.19 123 LYS A N 1
ATOM 942 C CA . LYS A 1 123 ? 6.676 17.469 30.672 1 92.19 123 LYS A CA 1
ATOM 943 C C . LYS A 1 123 ? 7.691 18.312 29.906 1 92.19 123 LYS A C 1
ATOM 945 O O . LYS A 1 123 ? 7.891 18.109 28.703 1 92.19 123 LYS A O 1
ATOM 950 N N . TYR A 1 124 ? 8.266 19.188 30.578 1 90.31 124 TYR A N 1
ATOM 951 C CA . TYR A 1 124 ? 9.234 20.078 29.953 1 90.31 124 TYR A CA 1
ATOM 952 C C . TYR A 1 124 ? 10.586 19.391 29.797 1 90.31 124 TYR A C 1
ATOM 954 O O . TYR A 1 124 ? 11.281 19.125 30.781 1 90.31 124 TYR A O 1
ATOM 962 N N . LEU A 1 125 ? 10.992 19.094 28.672 1 90 125 LEU A N 1
ATOM 963 C CA . LEU A 1 125 ? 12.25 18.422 28.359 1 90 125 LEU A CA 1
ATOM 964 C C . LEU A 1 125 ? 13.289 19.406 27.844 1 90 125 LEU A C 1
ATOM 966 O O . LEU A 1 125 ? 14.391 19.016 27.453 1 90 125 LEU A O 1
ATOM 970 N N . GLY A 1 126 ? 12.93 20.688 27.859 1 90.69 126 GLY A N 1
ATOM 971 C CA . GLY A 1 126 ? 13.758 21.734 27.281 1 90.69 126 GLY A CA 1
ATOM 972 C C . GLY A 1 126 ? 13.102 22.406 26.094 1 90.69 126 GLY A C 1
ATOM 973 O O . GLY A 1 126 ? 11.914 22.203 25.828 1 90.69 126 GLY A O 1
ATOM 974 N N . GLY A 1 127 ? 13.867 23.344 25.375 1 94.06 127 GLY A N 1
ATOM 975 C CA . GLY A 1 127 ? 13.352 24.109 24.25 1 94.06 127 GLY A CA 1
ATOM 976 C C . GLY A 1 127 ? 12.977 25.531 24.625 1 94.06 127 GLY A C 1
ATOM 977 O O . GLY A 1 127 ? 12.984 25.891 25.797 1 94.06 127 GLY A O 1
ATOM 978 N N . GLU A 1 128 ? 12.766 26.203 23.688 1 95.06 128 GLU A N 1
ATOM 979 C CA . GLU A 1 128 ? 12.43 27.609 23.906 1 95.06 128 GLU A CA 1
ATOM 980 C C . GLU A 1 128 ? 10.914 27.812 23.969 1 95.06 128 GLU A C 1
ATOM 982 O O . GLU A 1 128 ? 10.227 27.703 22.953 1 95.06 128 GLU A O 1
ATOM 987 N N . VAL A 1 129 ? 10.422 28.109 25.141 1 95.5 129 VAL A N 1
ATOM 988 C CA . VAL A 1 129 ? 8.992 28.219 25.375 1 95.5 129 VAL A CA 1
ATOM 989 C C . VAL A 1 129 ? 8.422 29.406 24.609 1 95.5 129 VAL A C 1
ATOM 991 O O . VAL A 1 129 ? 9.023 30.484 24.578 1 95.5 129 VAL A O 1
ATOM 994 N N . THR A 1 130 ? 7.254 29.219 24.047 1 96.5 130 THR A N 1
ATOM 995 C CA . THR A 1 130 ? 6.609 30.188 23.156 1 96.5 130 THR A CA 1
ATOM 996 C C . THR A 1 130 ? 5.148 30.391 23.562 1 96.5 130 THR A C 1
ATOM 998 O O . THR A 1 130 ? 4.422 29.422 23.781 1 96.5 130 THR A O 1
ATOM 1001 N N . TYR A 1 131 ? 4.797 31.625 23.734 1 96 131 TYR A N 1
ATOM 1002 C CA . TYR A 1 131 ? 3.387 31.984 23.844 1 96 131 TYR A CA 1
ATOM 1003 C C . TYR A 1 131 ? 2.748 32.125 22.469 1 96 131 TYR A C 1
ATOM 1005 O O . TYR A 1 131 ? 3.055 33.031 21.719 1 96 131 TYR A O 1
ATOM 1013 N N . PHE A 1 132 ? 1.897 31.188 22.062 1 98 132 PHE A N 1
ATOM 1014 C CA . PHE A 1 132 ? 1.25 31.109 20.75 1 98 132 PHE A CA 1
ATOM 1015 C C . PHE A 1 132 ? -0.223 31.484 20.859 1 98 132 PHE A C 1
ATOM 1017 O O . PHE A 1 132 ? -0.962 30.906 21.656 1 98 132 PHE A O 1
ATOM 1024 N N . HIS A 1 133 ? -0.629 32.5 20.125 1 97.88 133 HIS A N 1
ATOM 1025 C CA . HIS A 1 133 ? -2.008 32.938 20.266 1 97.88 133 HIS A CA 1
ATOM 1026 C C . HIS A 1 133 ? -2.5 33.594 18.969 1 97.88 133 HIS A C 1
ATOM 1028 O O . HIS A 1 133 ? -1.706 33.875 18.062 1 97.88 133 HIS A O 1
ATOM 1034 N N . GLY A 1 134 ? -3.781 33.781 18.844 1 98.56 134 GLY A N 1
ATOM 1035 C CA . GLY A 1 134 ? -4.418 34.406 17.703 1 98.56 134 GLY A CA 1
ATOM 1036 C C . GLY A 1 134 ? -5.926 34.25 17.688 1 98.56 134 GLY A C 1
ATOM 1037 O O . GLY A 1 134 ? -6.547 34.156 18.75 1 98.56 134 GLY A O 1
ATOM 1038 N N . GLN A 1 135 ? -6.457 34.375 16.531 1 98.81 135 GLN A N 1
ATOM 1039 C CA . GLN A 1 135 ? -7.895 34.219 16.328 1 98.81 135 GLN A CA 1
ATOM 1040 C C . GLN A 1 135 ? -8.188 33.219 15.219 1 98.81 135 GLN A C 1
ATOM 1042 O O . GLN A 1 135 ? -7.363 33 14.328 1 98.81 135 GLN A O 1
ATOM 1047 N N . ILE A 1 136 ? -9.281 32.594 15.328 1 98.81 136 ILE A N 1
ATOM 1048 C CA . ILE A 1 136 ? -9.875 31.844 14.219 1 98.81 136 ILE A CA 1
ATOM 1049 C C . ILE A 1 136 ? -10.969 32.688 13.562 1 98.81 136 ILE A C 1
ATOM 1051 O O . ILE A 1 136 ? -11.93 33.094 14.227 1 98.81 136 ILE A O 1
ATOM 1055 N N . LEU A 1 137 ? -10.789 32.906 12.289 1 98.38 137 LEU A N 1
ATOM 1056 C CA . LEU A 1 137 ? -11.648 33.844 11.57 1 98.38 137 LEU A CA 1
ATOM 1057 C C . LEU A 1 137 ? -12.305 33.188 10.367 1 98.38 137 LEU A C 1
ATOM 1059 O O . LEU A 1 137 ? -11.766 32.219 9.828 1 98.38 137 LEU A O 1
ATOM 1063 N N . ASP A 1 138 ? -13.438 33.688 10.031 1 97.38 138 ASP A N 1
ATOM 1064 C CA . ASP A 1 138 ? -14.055 33.344 8.758 1 97.38 138 ASP A CA 1
ATOM 1065 C C . ASP A 1 138 ? -13.273 33.938 7.59 1 97.38 138 ASP A C 1
ATOM 1067 O O . ASP A 1 138 ? -13.008 35.156 7.57 1 97.38 138 ASP A O 1
ATOM 1071 N N . ALA A 1 139 ? -13.008 33.156 6.641 1 95.44 139 ALA A N 1
ATOM 1072 C CA . ALA A 1 139 ? -12.125 33.594 5.559 1 95.44 139 ALA A CA 1
ATOM 1073 C C . ALA A 1 139 ? -12.789 34.656 4.699 1 95.44 139 ALA A C 1
ATOM 1075 O O . ALA A 1 139 ? -12.117 35.531 4.16 1 95.44 139 ALA A O 1
ATOM 1076 N N . ASP A 1 140 ? -14.078 34.656 4.59 1 93.94 140 ASP A N 1
ATOM 1077 C CA . ASP A 1 140 ? -14.789 35.562 3.705 1 93.94 140 ASP A CA 1
ATOM 1078 C C . ASP A 1 140 ? -15.117 36.875 4.418 1 93.94 140 ASP A C 1
ATOM 1080 O O . ASP A 1 140 ? -15.031 37.938 3.822 1 93.94 140 ASP A O 1
ATOM 1084 N N . THR A 1 141 ? -15.461 36.781 5.723 1 96 141 THR A N 1
ATOM 1085 C CA . THR A 1 141 ? -15.961 37.969 6.418 1 96 141 THR A CA 1
ATOM 1086 C C . THR A 1 141 ? -14.883 38.531 7.336 1 96 141 THR A C 1
ATOM 1088 O O . THR A 1 141 ? -15.008 39.656 7.805 1 96 141 THR A O 1
ATOM 1091 N N . ASN A 1 142 ? -13.961 37.75 7.707 1 96.94 142 ASN A N 1
ATOM 1092 C CA . ASN A 1 142 ? -12.922 38.094 8.664 1 96.94 142 ASN A CA 1
ATOM 1093 C C . ASN A 1 142 ? -13.492 38.281 10.07 1 96.94 142 ASN A C 1
ATOM 1095 O O . ASN A 1 142 ? -12.898 38.969 10.898 1 96.94 142 ASN A O 1
ATOM 1099 N N . LEU A 1 143 ? -14.625 37.719 10.266 1 98 143 LEU A N 1
ATOM 1100 C CA . LEU A 1 143 ? -15.234 37.75 11.586 1 98 143 LEU A CA 1
ATOM 1101 C C . LEU A 1 143 ? -14.773 36.562 12.422 1 98 143 LEU A C 1
ATOM 1103 O O . LEU A 1 143 ? -14.469 35.5 11.875 1 98 143 LEU A O 1
ATOM 1107 N N . PRO A 1 144 ? -14.805 36.781 13.742 1 98.56 144 PRO A N 1
ATOM 1108 C CA . PRO A 1 144 ? -14.391 35.688 14.625 1 98.56 144 PRO A CA 1
ATOM 1109 C C . PRO A 1 144 ? -15.305 34.469 14.516 1 98.56 144 PRO A C 1
ATOM 1111 O O . PRO A 1 144 ? -16.516 34.625 14.383 1 98.56 144 PRO A O 1
ATOM 1114 N N . VAL A 1 145 ? -14.758 33.312 14.547 1 98.56 145 VAL A N 1
ATOM 1115 C CA . VAL A 1 145 ? -15.492 32.062 14.617 1 98.56 145 VAL A CA 1
ATOM 1116 C C . VAL A 1 145 ? -15.414 31.484 16.031 1 98.56 145 VAL A C 1
ATOM 1118 O O . VAL A 1 145 ? -14.391 30.922 16.438 1 98.56 145 VAL A O 1
ATOM 1121 N N . ALA A 1 146 ? -16.453 31.641 16.812 1 98.38 146 ALA A N 1
ATOM 1122 C CA . ALA A 1 146 ? -16.531 31.125 18.188 1 98.38 146 ALA A CA 1
ATOM 1123 C C . ALA A 1 146 ? -16.797 29.625 18.203 1 98.38 146 ALA A C 1
ATOM 1125 O O . ALA A 1 146 ? -17.562 29.125 17.391 1 98.38 146 ALA A O 1
ATOM 1126 N N . GLY A 1 147 ? -16.156 28.906 19.094 1 98.56 147 GLY A N 1
ATOM 1127 C CA . GLY A 1 147 ? -16.469 27.5 19.328 1 98.56 147 GLY A CA 1
ATOM 1128 C C . GLY A 1 147 ? -15.742 26.562 18.391 1 98.56 147 GLY A C 1
ATOM 1129 O O . GLY A 1 147 ? -16.094 25.375 18.281 1 98.56 147 GLY A O 1
ATOM 1130 N N . ALA A 1 148 ? -14.773 27.094 17.656 1 98.81 148 ALA A N 1
ATOM 1131 C CA . ALA A 1 148 ? -13.969 26.234 16.797 1 98.81 148 ALA A CA 1
ATOM 1132 C C . ALA A 1 148 ? -12.977 25.422 17.625 1 98.81 148 ALA A C 1
ATOM 1134 O O . ALA A 1 148 ? -12.383 25.922 18.578 1 98.81 148 ALA A O 1
ATOM 1135 N N . SER A 1 149 ? -12.82 24.172 17.266 1 98.75 149 SER A N 1
ATOM 1136 C CA . SER A 1 149 ? -11.828 23.297 17.891 1 98.75 149 SER A CA 1
ATOM 1137 C C . SER A 1 149 ? -10.461 23.469 17.234 1 98.75 149 SER A C 1
ATOM 1139 O O . SER A 1 149 ? -10.359 23.469 16 1 98.75 149 SER A O 1
ATOM 1141 N N . LEU A 1 150 ? -9.477 23.641 18.016 1 98.81 150 LEU A N 1
ATOM 1142 C CA . LEU A 1 150 ? -8.086 23.734 17.578 1 98.81 150 LEU A CA 1
ATOM 1143 C C . LEU A 1 150 ? -7.25 22.594 18.172 1 98.81 150 LEU A C 1
ATOM 1145 O O . LEU A 1 150 ? -6.883 22.641 19.344 1 98.81 150 LEU A O 1
ATOM 1149 N N . ASN A 1 151 ? -6.957 21.594 17.359 1 98.81 151 ASN A N 1
ATOM 1150 C CA . ASN A 1 151 ? -6.035 20.516 17.703 1 98.81 151 ASN A CA 1
ATOM 1151 C C . ASN A 1 151 ? -4.598 20.859 17.312 1 98.81 151 ASN A C 1
ATOM 1153 O O . ASN A 1 151 ? -4.305 21.125 16.156 1 98.81 151 ASN A O 1
ATOM 1157 N N . VAL A 1 152 ? -3.713 20.891 18.297 1 98.75 152 VAL A N 1
ATOM 1158 C CA . VAL A 1 152 ? -2.322 21.281 18.109 1 98.75 152 VAL A CA 1
ATOM 1159 C C . VAL A 1 152 ? -1.399 20.141 18.5 1 98.75 152 VAL A C 1
ATOM 1161 O O . VAL A 1 152 ? -1.641 19.453 19.5 1 98.75 152 VAL A O 1
ATOM 1164 N N . TRP A 1 153 ? -0.359 19.875 17.703 1 98.69 153 TRP A N 1
ATOM 1165 C CA . TRP A 1 153 ? 0.641 18.906 18.141 1 98.69 153 TRP A CA 1
ATOM 1166 C C . TRP A 1 153 ? 1.998 19.188 17.516 1 98.69 153 TRP A C 1
ATOM 1168 O O . TRP A 1 153 ? 2.072 19.719 16.391 1 98.69 153 TRP A O 1
ATOM 1178 N N . GLU A 1 154 ? 3.047 18.938 18.172 1 98.56 154 GLU A N 1
ATOM 1179 C CA . GLU A 1 154 ? 4.438 19.016 17.734 1 98.56 154 GLU A CA 1
ATOM 1180 C C . GLU A 1 154 ? 5.32 18.047 18.516 1 98.56 154 GLU A C 1
ATOM 1182 O O . GLU A 1 154 ? 4.879 17.469 19.516 1 98.56 154 GLU A O 1
ATOM 1187 N N . CYS A 1 155 ? 6.504 17.828 18.047 1 97.81 155 CYS A N 1
ATOM 1188 C CA . CYS A 1 155 ? 7.438 16.984 18.766 1 97.81 155 CYS A CA 1
ATOM 1189 C C . CYS A 1 155 ? 8.109 17.734 19.906 1 97.81 155 CYS A C 1
ATOM 1191 O O . CYS A 1 155 ? 8.086 18.969 19.938 1 97.81 155 CYS A O 1
ATOM 1193 N N . ALA A 1 156 ? 8.703 17.047 20.844 1 97.56 156 ALA A N 1
ATOM 1194 C CA . ALA A 1 156 ? 9.516 17.656 21.891 1 97.56 156 ALA A CA 1
ATOM 1195 C C . ALA A 1 156 ? 10.891 18.062 21.359 1 97.56 156 ALA A C 1
ATOM 1197 O O . ALA A 1 156 ? 11.188 17.859 20.188 1 97.56 156 ALA A O 1
ATOM 1198 N N . VAL A 1 157 ? 11.68 18.688 22.203 1 96.81 157 VAL A N 1
ATOM 1199 C CA . VAL A 1 157 ? 12.945 19.281 21.812 1 96.81 157 VAL A CA 1
ATOM 1200 C C . VAL A 1 157 ? 13.906 18.203 21.312 1 96.81 157 VAL A C 1
ATOM 1202 O O . VAL A 1 157 ? 14.828 18.484 20.547 1 96.81 157 VAL A O 1
ATOM 1205 N N . ASN A 1 158 ? 13.672 16.906 21.703 1 97 158 ASN A N 1
ATOM 1206 C CA . ASN A 1 158 ? 14.523 15.797 21.266 1 97 158 ASN A CA 1
ATOM 1207 C C . ASN A 1 158 ? 14.109 15.273 19.906 1 97 158 ASN A C 1
ATOM 1209 O O . ASN A 1 158 ? 14.648 14.273 19.422 1 97 158 ASN A O 1
ATOM 1213 N N . GLY A 1 159 ? 13.055 15.883 19.344 1 97 159 GLY A N 1
ATOM 1214 C CA . GLY A 1 159 ? 12.633 15.523 18 1 97 159 GLY A CA 1
ATOM 1215 C C . GLY A 1 159 ? 11.672 14.344 17.969 1 97 159 GLY A C 1
ATOM 1216 O O . GLY A 1 159 ? 11.422 13.773 16.906 1 97 159 GLY A O 1
ATOM 1217 N N . LEU A 1 160 ? 11.156 13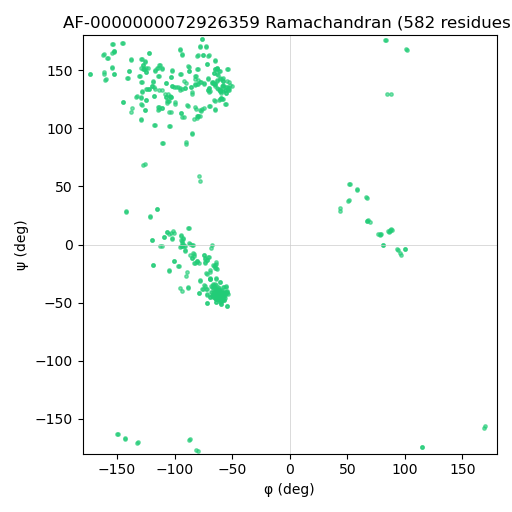.977 19.156 1 97.25 160 LEU A N 1
ATOM 1218 C CA . LEU A 1 160 ? 10.273 12.82 19.219 1 97.25 160 LEU A CA 1
ATOM 1219 C C . LEU A 1 160 ? 8.883 13.227 19.703 1 97.25 160 LEU A C 1
ATOM 1221 O O . LEU A 1 160 ? 8.75 14.055 20.609 1 97.25 160 LEU A O 1
ATOM 1225 N N . TYR A 1 161 ? 7.879 12.711 19.031 1 97.38 161 TYR A N 1
ATOM 1226 C CA . TYR A 1 161 ? 6.516 12.805 19.547 1 97.38 161 TYR A CA 1
ATOM 1227 C C . TYR A 1 161 ? 6.332 11.906 20.75 1 97.38 161 TYR A C 1
ATOM 1229 O O . TYR A 1 161 ? 7.133 11 21 1 97.38 161 TYR A O 1
ATOM 1237 N N . ASP A 1 162 ? 5.289 12.18 21.5 1 95.94 162 ASP A N 1
ATOM 1238 C CA . ASP A 1 162 ? 5.051 11.445 22.734 1 95.94 162 ASP A CA 1
ATOM 1239 C C . ASP A 1 162 ? 4.953 9.945 22.484 1 95.94 162 ASP A C 1
ATOM 1241 O O . ASP A 1 162 ? 5.484 9.141 23.25 1 95.94 162 ASP A O 1
ATOM 1245 N N . GLN A 1 163 ? 4.375 9.539 21.375 1 93.12 163 GLN A N 1
ATOM 1246 C CA . GLN A 1 163 ? 4.145 8.133 21.062 1 93.12 163 GLN A CA 1
ATOM 1247 C C . GLN A 1 163 ? 5.438 7.434 20.656 1 93.12 163 GLN A C 1
ATOM 1249 O O . GLN A 1 163 ? 5.488 6.207 20.562 1 93.12 163 GLN A O 1
ATOM 1254 N N . GLN A 1 164 ? 6.508 8.141 20.453 1 94.19 164 GLN A N 1
ATOM 1255 C CA . GLN A 1 164 ? 7.793 7.582 20.047 1 94.19 164 GLN A CA 1
ATOM 1256 C C . GLN A 1 164 ? 8.742 7.465 21.234 1 94.19 164 GLN A C 1
ATOM 1258 O O . GLN A 1 164 ? 9.82 6.871 21.125 1 94.19 164 GLN A O 1
ATOM 1263 N N . ASP A 1 165 ? 8.422 8.109 22.344 1 94.94 165 ASP A N 1
ATOM 1264 C CA . ASP A 1 165 ? 9.32 8.227 23.484 1 94.94 165 ASP A CA 1
ATOM 1265 C C . ASP A 1 165 ? 8.617 7.82 24.781 1 94.94 165 ASP A C 1
ATOM 1267 O O . ASP A 1 165 ? 7.852 8.602 25.344 1 94.94 165 ASP A O 1
ATOM 1271 N N . PRO A 1 166 ? 8.969 6.715 25.266 1 93.44 166 PRO A N 1
ATOM 1272 C CA . PRO A 1 166 ? 8.312 6.254 26.484 1 93.44 166 PRO A CA 1
ATOM 1273 C C . PRO A 1 166 ? 8.578 7.172 27.688 1 93.44 166 PRO A C 1
ATOM 1275 O O . PRO A 1 166 ? 7.875 7.098 28.688 1 93.44 166 PRO A O 1
ATOM 1278 N N . LYS A 1 167 ? 9.539 8.031 27.609 1 93 167 LYS A N 1
ATOM 1279 C CA . LYS A 1 167 ? 9.859 8.945 28.703 1 93 167 LYS A CA 1
ATOM 1280 C C . LYS A 1 167 ? 8.914 10.148 28.703 1 93 167 LYS A C 1
ATOM 1282 O O . LYS A 1 167 ? 8.875 10.906 29.672 1 93 167 LYS A O 1
ATOM 1287 N N . GLN A 1 168 ? 8.164 10.398 27.656 1 96.25 168 GLN A N 1
ATOM 1288 C CA . GLN A 1 168 ? 7.145 11.438 27.594 1 96.25 168 GLN A CA 1
ATOM 1289 C C . GLN A 1 168 ? 5.785 10.898 28.031 1 96.25 168 GLN A C 1
ATOM 1291 O O . GLN A 1 168 ? 5.406 9.781 27.672 1 96.25 168 GLN A O 1
ATOM 1296 N N . PRO A 1 169 ? 5.125 11.664 28.859 1 96.31 169 PRO A N 1
ATOM 1297 C CA . PRO A 1 169 ? 3.746 11.242 29.109 1 96.31 169 PRO A CA 1
ATOM 1298 C C . PRO A 1 169 ? 2.875 11.289 27.859 1 96.31 169 PRO A C 1
ATOM 1300 O O . PRO A 1 169 ? 3.096 12.117 26.984 1 96.31 169 PRO A O 1
ATOM 1303 N N . SER A 1 170 ? 1.856 10.406 27.812 1 95.81 170 SER A N 1
ATOM 1304 C CA . SER A 1 170 ? 0.9 10.43 26.703 1 95.81 170 SER A CA 1
ATOM 1305 C C . SER A 1 170 ? 0.202 11.781 26.625 1 95.81 170 SER A C 1
ATOM 1307 O O . SER A 1 170 ? -0.282 12.305 27.625 1 95.81 170 SER A O 1
ATOM 1309 N N . GLY A 1 171 ? 0.273 12.422 25.453 1 97 171 GLY A N 1
ATOM 1310 C CA . GLY A 1 171 ? -0.383 13.703 25.234 1 97 171 GLY A CA 1
ATOM 1311 C C . GLY A 1 171 ? 0.567 14.875 25.344 1 97 171 GLY A C 1
ATOM 1312 O O . GLY A 1 171 ? 0.166 16.031 25.125 1 97 171 GLY A O 1
ATOM 1313 N N . ASN A 1 172 ? 1.826 14.547 25.703 1 97.44 172 ASN A N 1
ATOM 1314 C CA . ASN A 1 172 ? 2.797 15.633 25.75 1 97.44 172 ASN A CA 1
ATOM 1315 C C . ASN A 1 172 ? 2.906 16.344 24.406 1 97.44 172 ASN A C 1
ATOM 1317 O O . ASN A 1 172 ? 2.92 15.703 23.359 1 97.44 172 ASN A O 1
ATOM 1321 N N . MET A 1 173 ? 2.939 17.688 24.469 1 98.06 173 MET A N 1
ATOM 1322 C CA . MET A 1 173 ? 3.119 18.562 23.312 1 98.06 173 MET A CA 1
ATOM 1323 C C . MET A 1 173 ? 1.909 18.484 22.391 1 98.06 173 MET A C 1
ATOM 1325 O O . MET A 1 173 ? 2.029 18.719 21.188 1 98.06 173 MET A O 1
ATOM 1329 N N . ARG A 1 174 ? 0.788 18.047 22.891 1 98.38 174 ARG A N 1
ATOM 1330 C CA . ARG A 1 174 ? -0.494 18.016 22.188 1 98.38 174 ARG A CA 1
ATOM 1331 C C . ARG A 1 174 ? -1.581 18.703 23.016 1 98.38 174 ARG A C 1
ATOM 1333 O O . ARG A 1 174 ? -1.514 18.719 24.25 1 98.38 174 ARG A O 1
ATOM 1340 N N . GLY A 1 175 ? -2.582 19.203 22.328 1 98.62 175 GLY A N 1
ATOM 1341 C CA . GLY A 1 175 ? -3.701 19.781 23.062 1 98.62 175 GLY A CA 1
ATOM 1342 C C . GLY A 1 175 ? -4.852 20.188 22.156 1 98.62 175 GLY A C 1
ATOM 1343 O O . GLY A 1 175 ? -4.637 20.594 21.016 1 98.62 175 GLY A O 1
ATOM 1344 N N . MET A 1 176 ? -6.004 20.062 22.688 1 98.81 176 MET A N 1
ATOM 1345 C CA . MET A 1 176 ? -7.219 20.578 22.078 1 98.81 176 MET A CA 1
ATOM 1346 C C . MET A 1 176 ? -7.684 21.859 22.766 1 98.81 176 MET A C 1
ATOM 1348 O O . MET A 1 176 ? -7.797 21.891 24 1 98.81 176 MET A O 1
ATOM 1352 N N . PHE A 1 177 ? -7.902 22.859 22.078 1 98.81 177 PHE A N 1
ATOM 1353 C CA . PHE A 1 177 ? -8.438 24.125 22.562 1 98.81 177 PHE A CA 1
ATOM 1354 C C . PHE A 1 177 ? -9.727 24.484 21.828 1 98.81 177 PHE A C 1
ATOM 1356 O O . PHE A 1 177 ? -10.055 23.891 20.812 1 98.81 177 PHE A O 1
ATOM 1363 N N . THR A 1 178 ? -10.477 25.422 22.375 1 98.88 178 THR A N 1
ATOM 1364 C CA . THR A 1 178 ? -11.695 25.938 21.75 1 98.88 178 THR A CA 1
ATOM 1365 C C . THR A 1 178 ? -11.672 27.469 21.703 1 98.88 178 THR A C 1
ATOM 1367 O O . THR A 1 178 ? -11.43 28.125 22.734 1 98.88 178 THR A O 1
ATOM 1370 N N . SER A 1 179 ? -11.883 27.984 20.531 1 98.81 179 SER A N 1
ATOM 1371 C CA . SER A 1 179 ? -11.875 29.438 20.422 1 98.81 179 SER A CA 1
ATOM 1372 C C . SER A 1 179 ? -13.008 30.062 21.25 1 98.81 179 SER A C 1
ATOM 1374 O O . SER A 1 179 ? -14.102 29.5 21.312 1 98.81 179 SER A O 1
ATOM 1376 N N . ASP A 1 180 ? -12.812 31.219 21.812 1 98.69 180 ASP A N 1
ATOM 1377 C CA . ASP A 1 180 ? -13.812 31.875 22.656 1 98.69 180 ASP A CA 1
ATOM 1378 C C . ASP A 1 180 ? -14.773 32.719 21.812 1 98.69 180 ASP A C 1
ATOM 1380 O O . ASP A 1 180 ? -14.828 32.562 20.594 1 98.69 180 ASP A O 1
ATOM 1384 N N . SER A 1 181 ? -15.594 33.562 22.422 1 98.38 181 SER A N 1
ATOM 1385 C CA . SER A 1 181 ? -16.641 34.344 21.734 1 98.38 181 SER A CA 1
ATOM 1386 C C . SER A 1 181 ? -16.047 35.344 20.75 1 98.38 181 SER A C 1
ATOM 1388 O O . SER A 1 181 ? -16.734 35.781 19.828 1 98.38 181 SER A O 1
ATOM 1390 N N . LYS A 1 182 ? -14.805 35.625 20.906 1 98.62 182 LYS A N 1
ATOM 1391 C CA . LYS A 1 182 ? -14.117 36.562 20 1 98.62 182 LYS A CA 1
ATOM 1392 C C . LYS A 1 182 ? -13.203 35.812 19.031 1 98.62 182 LYS A C 1
ATOM 1394 O O . LYS A 1 182 ? -12.328 36.406 18.406 1 98.62 182 LYS A O 1
ATOM 1399 N N . GLY A 1 183 ? -13.305 34.438 19.016 1 98.81 183 GLY A N 1
ATOM 1400 C CA . GLY A 1 183 ? -12.492 33.625 18.141 1 98.81 183 GLY A CA 1
ATOM 1401 C C . GLY A 1 183 ? -11.07 33.438 18.641 1 98.81 183 GLY A C 1
ATOM 1402 O O . GLY A 1 183 ? -10.211 32.938 17.922 1 98.81 183 GLY A O 1
ATOM 1403 N N . LYS A 1 184 ? -10.812 33.906 19.891 1 98.81 184 LYS A N 1
ATOM 1404 C CA . LYS A 1 184 ? -9.445 33.906 20.406 1 98.81 184 LYS A CA 1
ATOM 1405 C C . LYS A 1 184 ? -9.047 32.531 20.953 1 98.81 184 LYS A C 1
ATOM 1407 O O . LYS A 1 184 ? -9.875 31.828 21.5 1 98.81 184 LYS A O 1
ATOM 1412 N N . TYR A 1 185 ? -7.805 32.188 20.781 1 98.75 185 TYR A N 1
ATOM 1413 C CA . TYR A 1 185 ? -7.145 31.047 21.391 1 98.75 185 TYR A CA 1
ATOM 1414 C C . TYR A 1 185 ? -5.746 31.406 21.875 1 98.75 185 TYR A C 1
ATOM 1416 O O . TYR A 1 185 ? -5.188 32.438 21.469 1 98.75 185 TYR A O 1
ATOM 1424 N N . ALA A 1 186 ? -5.23 30.641 22.781 1 98.06 186 ALA A N 1
ATOM 1425 C CA . ALA A 1 186 ? -3.855 30.812 23.25 1 98.06 186 ALA A CA 1
ATOM 1426 C C . ALA A 1 186 ? -3.344 29.562 23.953 1 98.06 186 ALA A C 1
ATOM 1428 O O . ALA A 1 186 ? -4.113 28.844 24.578 1 98.06 186 ALA A O 1
ATOM 1429 N N . PHE A 1 187 ? -2.049 29.344 23.828 1 97.38 187 PHE A N 1
ATOM 1430 C CA . PHE A 1 187 ? -1.404 28.25 24.547 1 97.38 187 PHE A CA 1
ATOM 1431 C C . PHE A 1 187 ? 0.107 28.453 24.594 1 97.38 187 PHE A C 1
ATOM 1433 O O . PHE A 1 187 ? 0.648 29.281 23.859 1 97.38 187 PHE A O 1
ATOM 1440 N N . TYR A 1 188 ? 0.72 27.766 25.453 1 95.94 188 TYR A N 1
ATOM 1441 C CA . TYR A 1 188 ? 2.178 27.719 25.484 1 95.94 188 TYR A CA 1
ATOM 1442 C C . TYR A 1 188 ? 2.697 26.422 24.875 1 95.94 188 TYR A C 1
ATOM 1444 O O . TYR A 1 188 ? 2.123 25.344 25.078 1 95.94 188 TYR A O 1
ATOM 1452 N N . CYS A 1 189 ? 3.678 26.562 24.094 1 96.94 189 CYS A N 1
ATOM 1453 C CA . CYS A 1 189 ? 4.402 25.469 23.453 1 96.94 189 CYS A CA 1
ATOM 1454 C C . CYS A 1 189 ? 5.895 25.781 23.375 1 96.94 189 CYS A C 1
ATOM 1456 O O . CYS A 1 189 ? 6.402 26.594 24.141 1 96.94 189 CYS A O 1
ATOM 1458 N N . ILE A 1 190 ? 6.645 25.047 22.609 1 96.94 190 ILE A N 1
ATOM 1459 C CA . ILE A 1 190 ? 8.047 25.391 22.375 1 96.94 190 ILE A CA 1
ATOM 1460 C C . ILE A 1 190 ? 8.242 25.766 20.906 1 96.94 190 ILE A C 1
ATOM 1462 O O . ILE A 1 190 ? 7.445 25.375 20.047 1 96.94 190 ILE A O 1
ATOM 1466 N N . LYS A 1 191 ? 9.242 26.625 20.609 1 97.94 191 LYS A N 1
ATOM 1467 C CA . LYS A 1 191 ? 9.672 26.781 19.234 1 97.94 191 LYS A CA 1
ATOM 1468 C C . LYS A 1 191 ? 10.078 25.438 18.625 1 97.94 191 LYS A C 1
ATOM 1470 O O . LYS A 1 191 ? 10.938 24.734 19.172 1 97.94 191 LYS A O 1
ATOM 1475 N N . PRO A 1 192 ? 9.383 25.031 17.516 1 98.44 192 PRO A N 1
ATOM 1476 C CA . PRO A 1 192 ? 9.648 23.688 17 1 98.44 192 PRO A CA 1
ATOM 1477 C C . PRO A 1 192 ? 11.078 23.531 16.484 1 98.44 192 PRO A C 1
ATOM 1479 O O . PRO A 1 192 ? 11.688 24.5 16.031 1 98.44 192 PRO A O 1
ATOM 1482 N N . VAL A 1 193 ? 11.594 22.312 16.562 1 97.81 193 VAL A N 1
ATOM 1483 C CA . VAL A 1 193 ? 12.953 22 16.125 1 97.81 193 VAL A CA 1
ATOM 1484 C C . VAL A 1 193 ? 12.906 21 14.969 1 97.81 193 VAL A C 1
ATOM 1486 O O . VAL A 1 193 ? 11.961 20.219 14.859 1 97.81 193 VAL A O 1
ATOM 1489 N N . PRO A 1 194 ? 13.914 21.094 14.094 1 98.19 194 PRO A N 1
ATOM 1490 C CA . PRO A 1 194 ? 13.992 20.047 13.062 1 98.19 194 PRO A CA 1
ATOM 1491 C C . PRO A 1 194 ? 14.188 18.656 13.648 1 98.19 194 PRO A C 1
ATOM 1493 O O . PRO A 1 194 ? 14.789 18.5 14.719 1 98.19 194 PRO A O 1
ATOM 1496 N N . TYR A 1 195 ? 13.703 17.656 13.031 1 97.88 195 TYR A N 1
ATOM 1497 C CA . TYR A 1 195 ? 13.844 16.266 13.477 1 97.88 195 TYR A CA 1
ATOM 1498 C C . TYR A 1 195 ? 13.75 15.305 12.297 1 97.88 195 TYR A C 1
ATOM 1500 O O . TYR A 1 195 ? 13.141 15.617 11.273 1 97.88 195 TYR A O 1
ATOM 1508 N N . PRO A 1 196 ? 14.359 14.188 12.406 1 97.19 196 PRO A N 1
ATOM 1509 C CA . PRO A 1 196 ? 14.25 13.172 11.359 1 97.19 196 PRO A CA 1
ATOM 1510 C C . PRO A 1 196 ? 12.953 12.367 11.445 1 97.19 196 PRO A C 1
ATOM 1512 O O . PRO A 1 196 ? 12.484 12.07 12.547 1 97.19 196 PRO A O 1
ATOM 1515 N N . VAL A 1 197 ? 12.336 12.109 10.242 1 96.06 197 VAL A N 1
ATOM 1516 C CA . VAL A 1 197 ? 11.273 11.109 10.266 1 96.06 197 VAL A CA 1
ATOM 1517 C C . VAL A 1 197 ? 11.852 9.742 10.625 1 96.06 197 VAL A C 1
ATOM 1519 O O . VAL A 1 197 ? 13.055 9.516 10.477 1 96.06 197 VAL A O 1
ATOM 1522 N N . PRO A 1 198 ? 11.008 8.852 11.125 1 93.44 198 PRO A N 1
ATOM 1523 C CA . PRO A 1 198 ? 11.516 7.535 11.516 1 93.44 198 PRO A CA 1
ATOM 1524 C C . PRO A 1 198 ? 12.195 6.801 10.359 1 93.44 198 PRO A C 1
ATOM 1526 O O . PRO A 1 198 ? 11.688 6.801 9.234 1 93.44 198 PRO A O 1
ATOM 1529 N N . TYR A 1 199 ? 13.266 6.129 10.664 1 92.69 199 TYR A N 1
ATOM 1530 C CA . TYR A 1 199 ? 14.078 5.406 9.695 1 92.69 199 TYR A CA 1
ATOM 1531 C C . TYR A 1 199 ? 13.93 3.902 9.875 1 92.69 199 TYR A C 1
ATOM 1533 O O . TYR A 1 199 ? 14.625 3.121 9.219 1 92.69 199 TYR A O 1
ATOM 1541 N N . ASP A 1 200 ? 13.086 3.484 10.688 1 95.19 200 ASP A N 1
ATOM 1542 C CA . ASP A 1 200 ? 13.023 2.092 11.125 1 95.19 200 ASP A CA 1
ATOM 1543 C C . ASP A 1 200 ? 12.008 1.306 10.297 1 95.19 200 ASP A C 1
ATOM 1545 O O . ASP A 1 200 ? 11.797 0.113 10.539 1 95.19 200 ASP A O 1
ATOM 1549 N N . GLY A 1 201 ? 11.344 1.948 9.391 1 97.38 201 GLY A N 1
ATOM 1550 C CA . GLY A 1 201 ? 10.32 1.301 8.594 1 97.38 201 GLY A CA 1
ATOM 1551 C C . GLY A 1 201 ? 10.461 1.577 7.105 1 97.38 201 GLY A C 1
ATOM 1552 O O . GLY A 1 201 ? 11.484 2.102 6.66 1 97.38 201 GLY A O 1
ATOM 1553 N N . PRO A 1 202 ? 9.438 1.184 6.312 1 98.5 202 PRO A N 1
ATOM 1554 C CA . PRO A 1 202 ? 9.492 1.295 4.855 1 98.5 202 PRO A CA 1
ATOM 1555 C C . PRO A 1 202 ? 9.672 2.734 4.379 1 98.5 202 PRO A C 1
ATOM 1557 O O . PRO A 1 202 ? 10.305 2.975 3.346 1 98.5 202 PRO A O 1
ATOM 1560 N N . ALA A 1 203 ? 9.125 3.73 5.117 1 98.31 203 ALA A N 1
ATOM 1561 C CA . ALA A 1 203 ? 9.367 5.121 4.734 1 98.31 203 ALA A CA 1
ATOM 1562 C C . ALA A 1 203 ? 10.859 5.449 4.793 1 98.31 203 ALA A C 1
ATOM 1564 O O . ALA A 1 203 ? 11.398 6.066 3.873 1 98.31 203 ALA A O 1
ATOM 1565 N N . GLY A 1 204 ? 11.5 5.02 5.898 1 97.88 204 GLY A N 1
ATOM 1566 C CA . GLY A 1 204 ? 12.938 5.176 5.984 1 97.88 204 GLY A CA 1
ATOM 1567 C C . GLY A 1 204 ? 13.688 4.438 4.887 1 97.88 204 GLY A C 1
ATOM 1568 O O . GLY A 1 204 ? 14.664 4.957 4.336 1 97.88 204 GLY A O 1
ATOM 1569 N N . ASP A 1 205 ? 13.266 3.197 4.566 1 98.31 205 ASP A N 1
ATOM 1570 C CA . ASP A 1 205 ? 13.875 2.422 3.494 1 98.31 205 ASP A CA 1
ATOM 1571 C C . ASP A 1 205 ? 13.82 3.182 2.17 1 98.31 205 ASP A C 1
ATOM 1573 O O . ASP A 1 205 ? 14.797 3.188 1.412 1 98.31 205 ASP A O 1
ATOM 1577 N N . ILE A 1 206 ? 12.719 3.836 1.897 1 98.31 206 ILE A N 1
ATOM 1578 C CA . ILE A 1 206 ? 12.531 4.582 0.658 1 98.31 206 ILE A CA 1
ATOM 1579 C C . ILE A 1 206 ? 13.477 5.785 0.635 1 98.31 206 ILE A C 1
ATOM 1581 O O . ILE A 1 206 ? 14.125 6.051 -0.377 1 98.31 206 ILE A O 1
ATOM 1585 N N . LEU A 1 207 ? 13.578 6.5 1.741 1 98.25 207 LEU A N 1
ATOM 1586 C CA . LEU A 1 207 ? 14.477 7.645 1.813 1 98.25 207 LEU A CA 1
ATOM 1587 C C . LEU A 1 207 ? 15.922 7.211 1.604 1 98.25 207 LEU A C 1
ATOM 1589 O O . LEU A 1 207 ? 16.688 7.898 0.922 1 98.25 207 LEU A O 1
ATOM 1593 N N . LYS A 1 208 ? 16.266 6.035 2.199 1 98.06 208 LYS A N 1
ATOM 1594 C CA . LYS A 1 208 ? 17.609 5.496 1.995 1 98.06 208 LYS A CA 1
ATOM 1595 C C . LYS A 1 208 ? 17.859 5.164 0.526 1 98.06 208 LYS A C 1
ATOM 1597 O O . LYS A 1 208 ? 18.922 5.473 -0.017 1 98.06 208 LYS A O 1
ATOM 1602 N N . LEU A 1 209 ? 16.891 4.582 -0.129 1 98.31 209 LEU A N 1
ATOM 1603 C CA . LEU A 1 209 ? 17.016 4.246 -1.543 1 98.31 209 LEU A CA 1
ATOM 1604 C C . LEU A 1 209 ? 17.156 5.504 -2.391 1 98.31 209 LEU A C 1
ATOM 1606 O O . LEU A 1 209 ? 17.828 5.488 -3.426 1 98.31 209 LEU A O 1
ATOM 1610 N N . MET A 1 210 ? 16.594 6.609 -1.938 1 97.94 210 MET A N 1
ATOM 1611 C CA . MET A 1 210 ? 16.656 7.887 -2.646 1 97.94 210 MET A CA 1
ATOM 1612 C C . MET A 1 210 ? 17.938 8.633 -2.309 1 97.94 210 MET A C 1
ATOM 1614 O O . MET A 1 210 ? 18.25 9.656 -2.926 1 97.94 210 MET A O 1
ATOM 1618 N N . ASP A 1 211 ? 18.625 8.148 -1.297 1 98.19 211 ASP A N 1
ATOM 1619 C CA . ASP A 1 211 ? 19.797 8.844 -0.762 1 98.19 211 ASP A CA 1
ATOM 1620 C C . ASP A 1 211 ? 19.422 10.25 -0.291 1 98.19 211 ASP A C 1
ATOM 1622 O O . ASP A 1 211 ? 20.078 11.227 -0.67 1 98.19 211 ASP A O 1
ATOM 1626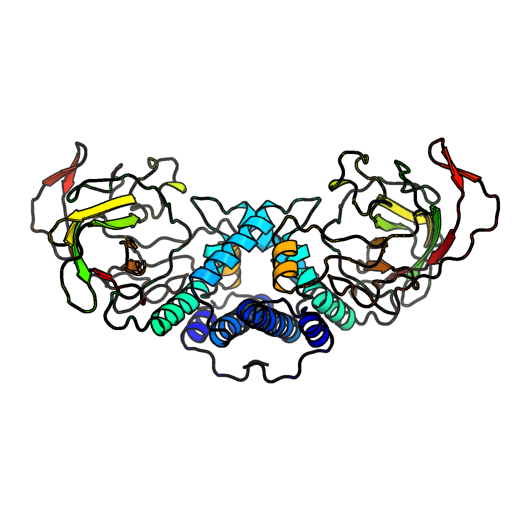 N N . ARG A 1 212 ? 18.312 10.289 0.481 1 96.81 212 ARG A N 1
ATOM 1627 C CA . ARG A 1 212 ? 17.812 11.547 1.031 1 96.81 212 ARG A CA 1
ATOM 1628 C C . ARG A 1 212 ? 17.922 11.555 2.553 1 96.81 212 ARG A C 1
ATOM 1630 O O . ARG A 1 212 ? 17.719 10.531 3.203 1 96.81 212 ARG A O 1
ATOM 1637 N N . HIS A 1 213 ? 18.203 12.719 3.043 1 96.25 213 HIS A N 1
ATOM 1638 C CA . HIS A 1 213 ? 18.188 12.828 4.496 1 96.25 213 HIS A CA 1
ATOM 1639 C C . HIS A 1 213 ? 16.766 12.781 5.043 1 96.25 213 HIS A C 1
ATOM 1641 O O . HIS A 1 213 ? 15.812 13.125 4.34 1 96.25 213 HIS A O 1
ATOM 1647 N N . PRO A 1 214 ? 16.547 12.391 6.254 1 97.06 214 PRO A N 1
ATOM 1648 C CA . PRO A 1 214 ? 15.219 12.195 6.824 1 97.06 214 PRO A CA 1
ATOM 1649 C C . PRO A 1 214 ? 14.711 13.43 7.574 1 97.06 214 PRO A C 1
ATOM 1651 O O . PRO A 1 214 ? 13.625 13.391 8.164 1 97.06 214 PRO A O 1
ATOM 1654 N N . TYR A 1 215 ? 15.375 14.617 7.543 1 97.88 215 TYR A N 1
ATOM 1655 C CA . TYR A 1 215 ? 15.039 15.727 8.422 1 97.88 215 TYR A CA 1
ATOM 1656 C C . TYR A 1 215 ? 13.859 16.516 7.871 1 97.88 215 TYR A C 1
ATOM 1658 O O . TYR A 1 215 ? 13.797 16.797 6.672 1 97.88 215 TYR A O 1
ATOM 1666 N N . ARG A 1 216 ? 13.031 16.844 8.711 1 98.31 216 ARG A N 1
ATOM 1667 C CA . ARG A 1 216 ? 11.984 17.812 8.461 1 98.31 216 ARG A CA 1
ATOM 1668 C C . ARG A 1 216 ? 12.32 19.156 9.086 1 98.31 216 ARG A C 1
ATOM 1670 O O . ARG A 1 216 ? 12.984 19.219 10.133 1 98.31 216 ARG A O 1
ATOM 1677 N N . ALA A 1 217 ? 11.852 20.203 8.484 1 98.31 217 ALA A N 1
ATOM 1678 C CA . ALA A 1 217 ? 11.852 21.484 9.172 1 98.31 217 ALA A CA 1
ATOM 1679 C C . ALA A 1 217 ? 11.008 21.422 10.438 1 98.31 217 ALA A C 1
ATOM 1681 O O . ALA A 1 217 ? 9.992 20.719 10.484 1 98.31 217 ALA A O 1
ATOM 1682 N N . GLY A 1 218 ? 11.5 22.141 11.484 1 98.44 218 GLY A N 1
ATOM 1683 C CA . GLY A 1 218 ? 10.648 22.25 12.656 1 98.44 218 GLY A CA 1
ATOM 1684 C C . GLY A 1 218 ? 9.266 22.781 12.344 1 98.44 218 GLY A C 1
ATOM 1685 O O . GLY A 1 218 ? 9.109 23.688 11.516 1 98.44 218 GLY A O 1
ATOM 1686 N N . HIS A 1 219 ? 8.242 22.219 13.008 1 98.75 219 HIS A N 1
ATOM 1687 C CA . HIS A 1 219 ? 6.895 22.672 12.688 1 98.75 219 HIS A CA 1
ATOM 1688 C C . HIS A 1 219 ? 5.926 22.375 13.828 1 98.75 219 HIS A C 1
ATOM 1690 O O . HIS A 1 219 ? 6.227 21.547 14.703 1 98.75 219 HIS A O 1
ATOM 1696 N N . ILE A 1 220 ? 4.848 23.031 13.844 1 98.81 220 ILE A N 1
ATOM 1697 C CA . ILE A 1 220 ? 3.674 22.781 14.672 1 98.81 220 ILE A CA 1
ATOM 1698 C C . ILE A 1 220 ? 2.475 22.453 13.789 1 98.81 220 ILE A C 1
ATOM 1700 O O . ILE A 1 220 ? 2.193 23.156 12.82 1 98.81 220 ILE A O 1
ATOM 1704 N N . HIS A 1 221 ? 1.817 21.328 14.086 1 98.81 221 HIS A N 1
ATOM 1705 C CA . HIS A 1 221 ? 0.621 20.922 13.359 1 98.81 221 HIS A CA 1
ATOM 1706 C C . HIS A 1 221 ? -0.633 21.531 13.977 1 98.81 221 HIS A C 1
ATOM 1708 O O . HIS A 1 221 ? -0.713 21.703 15.195 1 98.81 221 HIS A O 1
ATOM 1714 N N . PHE A 1 222 ? -1.6 21.766 13.094 1 98.75 222 PHE A N 1
ATOM 1715 C CA . PHE A 1 222 ? -2.9 22.234 13.547 1 98.75 222 PHE A CA 1
ATOM 1716 C C . PHE A 1 222 ? -4.027 21.578 12.766 1 98.75 222 PHE A C 1
ATOM 1718 O O . PHE A 1 222 ? -3.902 21.359 11.562 1 98.75 222 PHE A O 1
ATOM 1725 N N . MET A 1 223 ? -5.062 21.312 13.414 1 98.5 223 MET A N 1
ATOM 1726 C CA . MET A 1 223 ? -6.348 21 12.797 1 98.5 223 MET A CA 1
ATOM 1727 C C . MET A 1 223 ? -7.457 21.875 13.391 1 98.5 223 MET A C 1
ATOM 1729 O O . MET A 1 223 ? -7.656 21.875 14.609 1 98.5 223 MET A O 1
ATOM 1733 N N . VAL A 1 224 ? -8.102 22.641 12.562 1 98.25 224 VAL A N 1
ATOM 1734 C CA . VAL A 1 224 ? -9.227 23.469 12.984 1 98.25 224 VAL A CA 1
ATOM 1735 C C . VAL A 1 224 ? -10.531 22.891 12.461 1 98.25 224 VAL A C 1
ATOM 1737 O O . VAL A 1 224 ? -10.664 22.609 11.266 1 98.25 224 VAL A O 1
ATOM 1740 N N . THR A 1 225 ? -11.477 22.672 13.336 1 97.94 225 THR A N 1
ATOM 1741 C CA . THR A 1 225 ? -12.789 22.188 12.938 1 97.94 225 THR A CA 1
ATOM 1742 C C . THR A 1 225 ? -13.898 23.031 13.555 1 97.94 225 THR A C 1
ATOM 1744 O O . THR A 1 225 ? -13.75 23.531 14.672 1 97.94 225 THR A O 1
ATOM 1747 N N . ARG A 1 226 ? -14.906 23.203 12.852 1 97.94 226 ARG A N 1
ATOM 1748 C CA . ARG A 1 226 ? -16.125 23.875 13.273 1 97.94 226 ARG A CA 1
ATOM 1749 C C . ARG A 1 226 ? -17.312 23.484 12.391 1 97.94 226 ARG A C 1
ATOM 1751 O O . ARG A 1 226 ? -17.141 23.297 11.188 1 97.94 226 ARG A O 1
ATOM 1758 N N . ASP A 1 227 ? -18.453 23.344 13 1 96.38 227 ASP A N 1
ATOM 1759 C CA . ASP A 1 227 ? -19.656 23.047 12.227 1 96.38 227 ASP A CA 1
ATOM 1760 C C . ASP A 1 227 ? -19.844 24.062 11.102 1 96.38 227 ASP A C 1
ATOM 1762 O O . ASP A 1 227 ? -19.641 25.266 11.297 1 96.38 227 ASP A O 1
ATOM 1766 N N . PHE A 1 228 ? -20.125 23.609 9.93 1 94.56 228 PHE A N 1
ATOM 1767 C CA . PHE A 1 228 ? -20.484 24.391 8.75 1 94.56 228 PHE A CA 1
ATOM 1768 C C . PHE A 1 228 ? -19.234 24.953 8.086 1 94.56 228 PHE A C 1
ATOM 1770 O O . PHE A 1 228 ? -19.328 25.734 7.133 1 94.56 228 PHE A O 1
ATOM 1777 N N . TYR A 1 229 ? -18.094 24.672 8.648 1 94.81 229 TYR A N 1
ATOM 1778 C CA . TYR A 1 229 ? -16.828 25.062 8.023 1 94.81 229 TYR A CA 1
ATOM 1779 C C . TYR A 1 229 ? -16.062 23.844 7.535 1 94.81 229 TYR A C 1
ATOM 1781 O O . TYR A 1 229 ? -16.219 22.734 8.086 1 94.81 229 TYR A O 1
ATOM 1789 N N . SER A 1 230 ? -15.273 24.047 6.504 1 93.06 230 SER A N 1
ATOM 1790 C CA . SER A 1 230 ? -14.336 23.016 6.082 1 93.06 230 SER A CA 1
ATOM 1791 C C . SER A 1 230 ? -13.203 22.844 7.086 1 93.06 230 SER A C 1
ATOM 1793 O O . SER A 1 230 ? -12.688 23.828 7.617 1 93.06 230 SER A O 1
ATOM 1795 N N . ARG A 1 231 ? -12.922 21.672 7.379 1 94.88 231 ARG A N 1
ATOM 1796 C CA . ARG A 1 231 ? -11.781 21.375 8.242 1 94.88 231 ARG A CA 1
ATOM 1797 C C . ARG A 1 231 ? -10.492 21.938 7.652 1 94.88 231 ARG A C 1
ATOM 1799 O O . ARG A 1 231 ? -10.25 21.812 6.453 1 94.88 231 ARG A O 1
ATOM 1806 N N . LEU A 1 232 ? -9.688 22.531 8.461 1 96.19 232 LEU A N 1
ATOM 1807 C CA . LEU A 1 232 ? -8.359 22.969 8.055 1 96.19 232 LEU A CA 1
ATOM 1808 C C . LEU A 1 232 ? -7.273 22.141 8.742 1 96.19 232 LEU A C 1
ATOM 1810 O O . LEU A 1 232 ? -7.211 22.094 9.969 1 96.19 232 LEU A O 1
ATOM 1814 N N . ILE A 1 233 ? -6.52 21.469 8.023 1 97.5 233 ILE A N 1
ATOM 1815 C CA . ILE A 1 233 ? -5.273 20.859 8.477 1 97.5 233 ILE A CA 1
ATOM 1816 C C . ILE A 1 233 ? -4.09 21.688 7.965 1 97.5 233 ILE A C 1
ATOM 1818 O O . ILE A 1 233 ? -3.996 21.969 6.77 1 97.5 233 ILE A O 1
ATOM 1822 N N . THR A 1 234 ? -3.207 22.094 8.844 1 97.75 234 THR A N 1
ATOM 1823 C CA . THR A 1 234 ? -2.072 22.891 8.398 1 97.75 234 THR A CA 1
ATOM 1824 C C . THR A 1 234 ? -0.887 22.734 9.344 1 97.75 234 THR A C 1
ATOM 1826 O O . THR A 1 234 ? -0.943 21.938 10.281 1 97.75 234 THR A O 1
ATOM 1829 N N . GLN A 1 235 ? 0.233 23.281 8.961 1 98.25 235 GLN A N 1
ATOM 1830 C CA . GLN A 1 235 ? 1.478 23.359 9.719 1 98.25 235 GLN A CA 1
ATOM 1831 C C . GLN A 1 235 ? 2.133 24.734 9.539 1 98.25 235 GLN A C 1
ATOM 1833 O O . GLN A 1 235 ? 1.953 25.375 8.508 1 98.25 235 GLN A O 1
ATOM 1838 N N . VAL A 1 236 ? 2.805 25.109 10.547 1 98.31 236 VAL A N 1
ATOM 1839 C CA . VAL A 1 236 ? 3.57 26.344 10.43 1 98.31 236 VAL A CA 1
ATOM 1840 C C . VAL A 1 236 ? 5.023 26.094 10.82 1 98.31 236 VAL A C 1
ATOM 1842 O O . VAL A 1 236 ? 5.312 25.219 11.633 1 98.31 236 VAL A O 1
ATOM 1845 N N . PHE A 1 237 ? 5.902 26.875 10.219 1 98.62 237 PHE A N 1
ATOM 1846 C CA . PHE A 1 237 ? 7.34 26.656 10.297 1 98.62 237 PHE A CA 1
ATOM 1847 C C . PHE A 1 237 ? 8.07 27.922 10.734 1 98.62 237 PHE A C 1
ATOM 1849 O O . PHE A 1 237 ? 7.73 29.016 10.289 1 98.62 237 PHE A O 1
ATOM 1856 N N . PRO A 1 238 ? 9.094 27.766 11.609 1 98.38 238 PRO A N 1
ATOM 1857 C CA . PRO A 1 238 ? 9.961 28.938 11.82 1 98.38 238 PRO A CA 1
ATOM 1858 C C . PRO A 1 238 ? 10.656 29.391 10.547 1 98.38 238 PRO A C 1
ATOM 1860 O O . PRO A 1 238 ? 11.25 28.578 9.836 1 98.38 238 PRO A O 1
ATOM 1863 N N . GLU A 1 239 ? 10.633 30.641 10.242 1 97.56 239 GLU A N 1
ATOM 1864 C CA . GLU A 1 239 ? 11.18 31.172 8.992 1 97.56 239 GLU A CA 1
ATOM 1865 C C . GLU A 1 239 ? 12.695 31 8.938 1 97.56 239 GLU A C 1
ATOM 1867 O O . GLU A 1 239 ? 13.289 31.078 7.855 1 97.56 239 GLU A O 1
ATOM 1872 N N . ASP A 1 240 ? 13.312 30.781 10.078 1 97 240 ASP A N 1
ATOM 1873 C CA . ASP A 1 240 ? 14.766 30.719 10.133 1 97 240 ASP A CA 1
ATOM 1874 C C . ASP A 1 240 ? 15.242 29.266 10.203 1 97 240 ASP A C 1
ATOM 1876 O O . ASP A 1 240 ? 16.406 29 10.484 1 97 240 ASP A O 1
ATOM 1880 N N . ASP A 1 241 ? 14.383 28.328 9.984 1 97.44 241 ASP A N 1
ATOM 1881 C CA . ASP A 1 241 ? 14.758 26.906 10.062 1 97.44 241 ASP A CA 1
ATOM 1882 C C . ASP A 1 241 ? 15.656 26.516 8.891 1 97.44 241 ASP A C 1
ATOM 1884 O O . ASP A 1 241 ? 15.406 26.922 7.754 1 97.44 241 ASP A O 1
ATOM 1888 N N . THR A 1 242 ? 16.625 25.688 9.109 1 96.69 242 THR A N 1
ATOM 1889 C CA . THR A 1 242 ? 17.656 25.344 8.133 1 96.69 242 THR A CA 1
ATOM 1890 C C . THR A 1 242 ? 17.125 24.328 7.117 1 96.69 242 THR A C 1
ATOM 1892 O O . THR A 1 242 ? 17.719 24.156 6.051 1 96.69 242 THR A O 1
ATOM 1895 N N . TYR A 1 243 ? 16.016 23.672 7.391 1 97.25 243 TYR A N 1
ATOM 1896 C CA . TYR A 1 243 ? 15.555 22.578 6.531 1 97.25 243 TYR A CA 1
ATOM 1897 C C . TYR A 1 243 ? 14.344 23.016 5.707 1 97.25 243 TYR A C 1
ATOM 1899 O O . TYR A 1 243 ? 13.68 22.188 5.078 1 97.25 243 TYR A O 1
ATOM 1907 N N . LEU A 1 244 ? 14.008 24.328 5.684 1 97.06 244 LEU A N 1
ATOM 1908 C CA . LEU A 1 244 ? 12.844 24.812 4.949 1 97.06 244 LEU A CA 1
ATOM 1909 C C . LEU A 1 244 ? 12.906 24.391 3.486 1 97.06 244 LEU A C 1
ATOM 1911 O O . LEU A 1 244 ? 11.883 24.031 2.9 1 97.06 244 LEU A O 1
ATOM 1915 N N . GLY A 1 245 ? 14.102 24.359 2.914 1 95.06 245 GLY A N 1
ATOM 1916 C CA . GLY A 1 245 ? 14.25 24.062 1.499 1 95.06 245 GLY A CA 1
ATOM 1917 C C . GLY A 1 245 ? 14.492 22.594 1.22 1 95.06 245 GLY A C 1
ATOM 1918 O O . GLY A 1 245 ? 14.625 22.188 0.063 1 95.06 245 GLY A O 1
ATOM 1919 N N . SER A 1 246 ? 14.523 21.734 2.281 1 95.88 246 SER A N 1
ATOM 1920 C CA . SER A 1 246 ? 14.875 20.344 2.086 1 95.88 246 SER A CA 1
ATOM 1921 C C . SER A 1 246 ? 14.047 19.422 2.984 1 95.88 246 SER A C 1
ATOM 1923 O O . SER A 1 246 ? 14.508 18.359 3.389 1 95.88 246 SER A O 1
ATOM 1925 N N . ASP A 1 247 ? 12.867 19.906 3.279 1 97.5 247 ASP A N 1
ATOM 1926 C CA . ASP A 1 247 ? 11.945 19.109 4.074 1 97.5 247 ASP A CA 1
ATOM 1927 C C . ASP A 1 247 ? 11.711 17.734 3.434 1 97.5 247 ASP A C 1
ATOM 1929 O O . ASP A 1 247 ? 11.336 17.656 2.264 1 97.5 247 ASP A O 1
ATOM 1933 N N . SER A 1 248 ? 11.828 16.656 4.164 1 96.94 248 SER A N 1
ATOM 1934 C CA . SER A 1 248 ? 11.844 15.305 3.621 1 96.94 248 SER A CA 1
ATOM 1935 C C . SER A 1 248 ? 10.461 14.891 3.127 1 96.94 248 SER A C 1
ATOM 1937 O O . SER A 1 248 ? 10.328 13.891 2.42 1 96.94 248 SER A O 1
ATOM 1939 N N . VAL A 1 249 ? 9.445 15.641 3.49 1 97.56 249 VAL A N 1
ATOM 1940 C CA . VAL A 1 249 ? 8.109 15.242 3.07 1 97.56 249 VAL A CA 1
ATOM 1941 C C . VAL A 1 249 ? 7.484 16.344 2.221 1 97.56 249 VAL A C 1
ATOM 1943 O O . VAL A 1 249 ? 6.285 16.312 1.936 1 97.56 249 VAL A O 1
ATOM 1946 N N . TYR A 1 250 ? 8.219 17.438 1.905 1 97.12 250 TYR A N 1
ATOM 1947 C CA . TYR A 1 250 ? 7.836 18.469 0.934 1 97.12 250 TYR A CA 1
ATOM 1948 C C . TYR A 1 250 ? 6.617 19.234 1.411 1 97.12 250 TYR A C 1
ATOM 1950 O O . TYR A 1 250 ? 5.723 19.562 0.62 1 97.12 250 TYR A O 1
ATOM 1958 N N . ALA A 1 251 ? 6.574 19.547 2.682 1 97.25 251 ALA A N 1
ATOM 1959 C CA . ALA A 1 251 ? 5.367 20.125 3.275 1 97.25 251 ALA A CA 1
ATOM 1960 C C . ALA A 1 251 ? 5.457 21.641 3.348 1 97.25 251 ALA A C 1
ATOM 1962 O O . ALA A 1 251 ? 4.445 22.328 3.521 1 97.25 251 ALA A O 1
ATOM 1963 N N . VAL A 1 252 ? 6.645 22.234 3.252 1 97.31 252 VAL A N 1
ATOM 1964 C CA . VAL A 1 252 ? 6.859 23.641 3.566 1 97.31 252 VAL A CA 1
ATOM 1965 C C . VAL A 1 252 ? 6.207 24.516 2.496 1 97.31 252 VAL A C 1
ATOM 1967 O O . VAL A 1 252 ? 6.379 24.266 1.299 1 97.31 252 VAL A O 1
ATOM 1970 N N . LYS A 1 253 ? 5.504 25.484 2.938 1 94.94 253 LYS A N 1
ATOM 1971 C CA . LYS A 1 253 ? 4.922 26.516 2.086 1 94.94 253 LYS A CA 1
ATOM 1972 C C . LYS A 1 253 ? 5.34 27.906 2.547 1 94.94 253 LYS A C 1
ATOM 1974 O O . LYS A 1 253 ? 5.41 28.172 3.748 1 94.94 253 LYS A O 1
ATOM 1979 N N . SER A 1 254 ? 5.465 28.828 1.643 1 94.62 254 SER A N 1
ATOM 1980 C CA . SER A 1 254 ? 6.051 30.141 1.917 1 94.62 254 SER A CA 1
ATOM 1981 C C . SER A 1 254 ? 5.105 31 2.748 1 94.62 254 SER A C 1
ATOM 1983 O O . SER A 1 254 ? 5.547 31.906 3.461 1 94.62 254 SER A O 1
ATOM 1985 N N . ASP A 1 255 ? 3.855 30.719 2.678 1 94.62 255 ASP A N 1
ATOM 1986 C CA . ASP A 1 255 ? 2.895 31.547 3.404 1 94.62 255 ASP A CA 1
ATOM 1987 C C . ASP A 1 255 ? 2.607 30.969 4.789 1 94.62 255 ASP A C 1
ATOM 1989 O O . ASP A 1 255 ? 1.75 31.469 5.512 1 94.62 255 ASP A O 1
ATOM 1993 N N . LEU A 1 256 ? 3.326 29.891 5.168 1 97.56 256 LEU A N 1
ATOM 1994 C CA . LEU A 1 256 ? 3.133 29.266 6.469 1 97.56 256 LEU A CA 1
ATOM 1995 C C . LEU A 1 256 ? 4.387 29.391 7.328 1 97.56 256 LEU A C 1
ATOM 1997 O O . LEU A 1 256 ? 4.656 28.531 8.172 1 97.56 256 LEU A O 1
ATOM 2001 N N . LEU A 1 257 ? 5.141 30.438 7.156 1 97.88 257 LEU A N 1
ATOM 2002 C CA . LEU A 1 257 ? 6.355 30.719 7.922 1 97.88 257 LEU A CA 1
ATOM 2003 C C . LEU A 1 257 ? 6.074 31.672 9.078 1 97.88 257 LEU A C 1
ATOM 2005 O O . LEU A 1 257 ? 5.379 32.656 8.898 1 97.88 257 LEU A O 1
ATOM 2009 N N . LEU A 1 258 ? 6.605 31.344 10.188 1 97 258 LEU A N 1
ATOM 2010 C CA . LEU A 1 258 ? 6.383 32.094 11.422 1 97 258 LEU A CA 1
ATOM 2011 C C . LEU A 1 258 ? 7.59 32.969 11.75 1 97 258 LEU A C 1
ATOM 2013 O O . LEU A 1 258 ? 8.734 32.531 11.57 1 97 258 LEU A O 1
ATOM 2017 N N . LYS A 1 259 ? 7.242 34.094 12.281 1 95.12 259 LYS A N 1
ATOM 2018 C CA . LYS A 1 259 ? 8.234 34.938 12.953 1 95.12 259 LYS A CA 1
ATOM 2019 C C . LYS A 1 259 ? 8.086 34.875 14.469 1 95.12 259 LYS A C 1
ATOM 2021 O O . LYS A 1 259 ? 6.984 35.062 14.992 1 95.12 259 LYS A O 1
ATOM 2026 N N . PHE A 1 260 ? 9.078 34.531 15.148 1 95.44 260 PHE A N 1
ATOM 2027 C CA . PHE A 1 260 ? 9.102 34.5 16.609 1 95.44 260 PHE A CA 1
ATOM 2028 C C . PHE A 1 260 ? 9.656 35.781 17.172 1 95.44 260 PHE A C 1
ATOM 2030 O O . PHE A 1 260 ? 10.828 36.125 16.984 1 95.44 260 PHE A O 1
ATOM 2037 N N . LYS A 1 261 ? 8.75 36.5 17.844 1 95.38 261 LYS A N 1
ATOM 2038 C CA . LYS A 1 261 ? 9.148 37.75 18.484 1 95.38 261 LYS A CA 1
ATOM 2039 C C . LYS A 1 261 ? 9.508 37.5 19.953 1 95.38 261 LYS A C 1
ATOM 2041 O O . LYS A 1 261 ? 8.844 36.719 20.641 1 95.38 261 LYS A O 1
ATOM 2046 N N . PRO A 1 262 ? 10.445 38.281 20.344 1 93.62 262 PRO A N 1
ATOM 2047 C CA . PRO A 1 262 ? 10.734 38.156 21.766 1 93.62 262 PRO A CA 1
ATOM 2048 C C . PRO A 1 262 ? 9.531 38.5 22.641 1 93.62 262 PRO A C 1
ATOM 2050 O O . PRO A 1 262 ? 8.812 39.469 22.359 1 93.62 262 PRO A O 1
ATOM 2053 N N . TYR A 1 263 ? 9.07 37.719 23.5 1 88.25 263 TYR A N 1
ATOM 2054 C CA . TYR A 1 263 ? 7.926 37.906 24.391 1 88.25 263 TYR A CA 1
ATOM 2055 C C . TYR A 1 263 ? 8.203 38.969 25.438 1 88.25 263 TYR A C 1
ATOM 2057 O O . TYR A 1 263 ? 7.293 39.688 25.844 1 88.25 263 TYR A O 1
ATOM 2065 N N . GLY A 1 264 ? 9.359 39.625 25.594 1 72.06 264 GLY A N 1
ATOM 2066 C CA . GLY A 1 264 ? 9.797 40.562 26.609 1 72.06 264 GLY A CA 1
ATOM 2067 C C . GLY A 1 264 ? 10.438 39.875 27.812 1 72.06 264 GLY A C 1
ATOM 2068 O O . GLY A 1 264 ? 10.148 38.719 28.094 1 72.06 264 GLY A O 1
ATOM 2069 N N . SER A 1 265 ? 11.539 40.219 28.266 1 58.78 265 SER A N 1
ATOM 2070 C CA . SER A 1 265 ? 12.484 39.75 29.266 1 58.78 265 SER A CA 1
ATOM 2071 C C . SER A 1 265 ? 11.805 39.562 30.625 1 58.78 265 SER A C 1
ATOM 2073 O O . SER A 1 265 ? 10.953 40.375 31 1 58.78 265 SER A O 1
ATOM 2075 N N . GLY A 1 266 ? 12.07 38.406 31.359 1 56.66 266 GLY A N 1
ATOM 2076 C CA . GLY A 1 266 ? 11.883 38.188 32.781 1 56.66 266 GLY A CA 1
ATOM 2077 C C . GLY A 1 266 ? 10.492 37.688 33.125 1 56.66 266 GLY A C 1
ATOM 2078 O O . GLY A 1 266 ? 10.055 37.812 34.281 1 56.66 266 GLY A O 1
ATOM 2079 N N . SER A 1 267 ? 9.688 37.219 31.953 1 61.53 267 SER A N 1
ATOM 2080 C CA . SER A 1 267 ? 8.367 36.781 32.406 1 61.53 267 SER A CA 1
ATOM 2081 C C . SER A 1 267 ? 8.359 35.312 32.75 1 61.53 267 SER A C 1
ATOM 2083 O O . SER A 1 267 ? 8.398 34.469 31.844 1 61.53 267 SER A O 1
ATOM 2085 N N . LEU A 1 268 ? 8.711 35.062 33.938 1 65.69 268 LEU A N 1
ATOM 2086 C CA . LEU A 1 268 ? 8.609 33.688 34.438 1 65.69 268 LEU A CA 1
ATOM 2087 C C . LEU A 1 268 ? 7.148 33.281 34.594 1 65.69 268 LEU A C 1
ATOM 2089 O O . LEU A 1 268 ? 6.359 34.031 35.188 1 65.69 268 LEU A O 1
ATOM 2093 N N . LYS A 1 269 ? 6.812 32.25 33.844 1 76 269 LYS A N 1
ATOM 2094 C CA . LYS A 1 269 ? 5.48 31.688 34.031 1 76 269 LYS A CA 1
ATOM 2095 C C . LYS A 1 269 ? 5.562 30.344 34.719 1 76 269 LYS A C 1
ATOM 2097 O O . LYS A 1 269 ? 6.469 29.547 34.469 1 76 269 LYS A O 1
ATOM 2102 N N . THR A 1 270 ? 4.77 30.234 35.75 1 75.31 270 THR A N 1
ATOM 2103 C CA . THR A 1 270 ? 4.684 28.922 36.375 1 75.31 270 THR A CA 1
ATOM 2104 C C . THR A 1 270 ? 3.777 27.984 35.562 1 75.31 270 THR A C 1
ATOM 2106 O O . THR A 1 270 ? 2.594 28.281 35.375 1 75.31 270 THR A O 1
ATOM 2109 N N . MET A 1 271 ? 4.379 27.016 34.969 1 74.88 271 MET A N 1
ATOM 2110 C CA . MET A 1 271 ? 3.635 26.016 34.219 1 74.88 271 MET A CA 1
ATOM 2111 C C . MET A 1 271 ? 3.764 24.641 34.875 1 74.88 271 MET A C 1
ATOM 2113 O O . MET A 1 271 ? 4.852 24.062 34.906 1 74.88 271 MET A O 1
ATOM 2117 N N . ARG A 1 272 ? 2.658 24.188 35.312 1 78.88 272 ARG A N 1
ATOM 2118 C CA . ARG A 1 272 ? 2.586 22.891 35.969 1 78.88 272 ARG A CA 1
ATOM 2119 C C . ARG A 1 272 ? 3.633 22.766 37.094 1 78.88 272 ARG A C 1
ATOM 2121 O O . ARG A 1 272 ? 4.375 21.797 37.125 1 78.88 272 ARG A O 1
ATOM 2128 N N . GLY A 1 273 ? 3.834 23.797 37.781 1 74.06 273 GLY A N 1
ATOM 2129 C CA . GLY A 1 273 ? 4.672 23.797 38.969 1 74.06 273 GLY A CA 1
ATOM 2130 C C . GLY A 1 273 ? 6.109 24.188 38.688 1 74.06 273 GLY A C 1
ATOM 2131 O O . GLY A 1 273 ? 6.93 24.281 39.594 1 74.06 273 GLY A O 1
ATOM 2132 N N . ASN A 1 274 ? 6.418 24.375 37.375 1 76.62 274 ASN A N 1
ATOM 2133 C CA . ASN A 1 274 ? 7.777 24.766 37 1 76.62 274 ASN A CA 1
ATOM 2134 C C . ASN A 1 274 ? 7.832 26.188 36.469 1 76.62 274 ASN A C 1
ATOM 2136 O O . ASN A 1 274 ? 6.922 26.625 35.75 1 76.62 274 ASN A O 1
ATOM 2140 N N . ASP A 1 275 ? 8.805 26.906 37 1 78.88 275 ASP A N 1
ATOM 2141 C CA . ASP A 1 275 ? 9.055 28.219 36.438 1 78.88 275 ASP A CA 1
ATOM 2142 C C . ASP A 1 275 ? 9.797 28.125 35.094 1 78.88 275 ASP A C 1
ATOM 2144 O O . ASP A 1 275 ? 10.891 27.547 35.031 1 78.88 275 ASP A O 1
ATOM 2148 N N . VAL A 1 276 ? 9.094 28.578 34.156 1 81.56 276 VAL A N 1
ATOM 2149 C CA . VAL A 1 276 ? 9.68 28.484 32.812 1 81.56 276 VAL A CA 1
ATOM 2150 C C . VAL A 1 276 ? 9.773 29.891 32.188 1 81.56 276 VAL A C 1
ATOM 2152 O O . VAL A 1 276 ? 8.906 30.734 32.406 1 81.56 276 VAL A O 1
ATOM 2155 N N . ASP A 1 277 ? 10.906 30.141 31.641 1 87.31 277 ASP A N 1
ATOM 2156 C CA . ASP A 1 277 ? 11.117 31.391 30.922 1 87.31 277 ASP A CA 1
ATOM 2157 C C . ASP A 1 277 ? 10.469 31.359 29.531 1 87.31 277 ASP A C 1
ATOM 2159 O O . ASP A 1 277 ? 10.82 30.516 28.703 1 87.31 277 ASP A O 1
ATOM 2163 N N . VAL A 1 278 ? 9.484 32.219 29.359 1 93.25 278 VAL A N 1
ATOM 2164 C CA . VAL A 1 278 ? 8.875 32.312 28.047 1 93.25 278 VAL A CA 1
ATOM 2165 C C . VAL A 1 278 ? 9.719 33.219 27.141 1 93.25 278 VAL A C 1
ATOM 2167 O O . VAL A 1 278 ? 9.883 34.406 27.422 1 93.25 278 VAL A O 1
ATOM 2170 N N . LYS A 1 279 ? 10.195 32.656 26.125 1 93.75 279 LYS A N 1
ATOM 2171 C CA . LYS A 1 279 ? 11.172 33.344 25.281 1 93.75 279 LYS A CA 1
ATOM 2172 C C . LYS A 1 279 ? 10.5 34.062 24.109 1 93.75 279 LYS A C 1
ATOM 2174 O O . LYS A 1 279 ? 10.906 35.156 23.719 1 93.75 279 LYS A O 1
ATOM 2179 N N . TRP A 1 280 ? 9.492 33.406 23.516 1 95.94 280 TRP A N 1
ATOM 2180 C CA . TRP A 1 280 ? 8.961 33.906 22.25 1 95.94 280 TRP A CA 1
ATOM 2181 C C . TRP A 1 280 ? 7.457 34.125 22.344 1 95.94 280 TRP A C 1
ATOM 2183 O O . TRP A 1 280 ? 6.789 33.562 23.219 1 95.94 280 TRP A O 1
ATOM 2193 N N . GLU A 1 281 ? 7.008 34.969 21.469 1 95.81 281 GLU A N 1
ATOM 2194 C CA . GLU A 1 281 ? 5.586 35.188 21.219 1 95.81 281 GLU A CA 1
ATOM 2195 C C . GLU A 1 281 ? 5.27 35.062 19.719 1 95.81 281 GLU A C 1
ATOM 2197 O O . GLU A 1 281 ? 6.004 35.594 18.891 1 95.81 281 GLU A O 1
ATOM 2202 N N . VAL A 1 282 ? 4.289 34.344 19.391 1 97.62 282 VAL A N 1
ATOM 2203 C CA . VAL A 1 282 ? 3.793 34.219 18.031 1 97.62 282 VAL A CA 1
ATOM 2204 C C . VAL A 1 282 ? 2.305 34.562 17.984 1 97.62 282 VAL A C 1
ATOM 2206 O O . VAL A 1 282 ? 1.515 34 18.766 1 97.62 282 VAL A O 1
ATOM 2209 N N . ASN A 1 283 ? 1.95 35.469 17.188 1 97.5 283 ASN A N 1
ATOM 2210 C CA . ASN A 1 283 ? 0.56 35.781 16.859 1 97.5 283 ASN A CA 1
ATOM 2211 C C . ASN A 1 283 ? 0.178 35.281 15.477 1 97.5 283 ASN A C 1
ATOM 2213 O O . ASN A 1 283 ? 0.728 35.719 14.469 1 97.5 283 ASN A O 1
ATOM 2217 N N . TRP A 1 284 ? -0.737 34.312 15.406 1 98.19 284 TRP A N 1
ATOM 2218 C CA . TRP A 1 284 ? -1.104 33.688 14.148 1 98.19 284 TRP A CA 1
ATOM 2219 C C . TRP A 1 284 ? -2.613 33.5 14.055 1 98.19 284 TRP A C 1
ATOM 2221 O O . TRP A 1 284 ? -3.205 32.75 14.859 1 98.19 284 TRP A O 1
ATOM 2231 N N . ASP A 1 285 ? -3.207 34.125 13.125 1 98.31 285 ASP A N 1
ATOM 2232 C CA . ASP A 1 285 ? -4.637 33.938 12.898 1 98.31 285 ASP A CA 1
ATOM 2233 C C . ASP A 1 285 ? -4.883 32.812 11.875 1 98.31 285 ASP A C 1
ATOM 2235 O O . ASP A 1 285 ? -4.152 32.719 10.891 1 98.31 285 ASP A O 1
ATOM 2239 N N . PHE A 1 286 ? -5.898 32.031 12.133 1 98.19 286 PHE A N 1
ATOM 2240 C CA . PHE A 1 286 ? -6.402 31.078 11.156 1 98.19 286 PHE A CA 1
ATOM 2241 C C . PHE A 1 286 ? -7.648 31.609 10.461 1 98.19 286 PHE A C 1
ATOM 2243 O O . PHE A 1 286 ? -8.516 32.188 11.109 1 98.19 286 PHE A O 1
ATOM 2250 N N . LYS A 1 287 ? -7.664 31.453 9.219 1 97 287 LYS A N 1
ATOM 2251 C CA . LYS A 1 287 ? -8.867 31.75 8.453 1 97 287 LYS A CA 1
ATOM 2252 C C . LYS A 1 287 ? -9.453 30.484 7.84 1 97 287 LYS A C 1
ATOM 2254 O O . LYS A 1 287 ? -8.805 29.812 7.027 1 97 287 LYS A O 1
ATOM 2259 N N . ILE A 1 288 ? -10.695 30.109 8.219 1 96.12 288 ILE A N 1
ATOM 2260 C CA . ILE A 1 288 ? -11.328 28.891 7.742 1 96.12 288 ILE A CA 1
ATOM 2261 C C . ILE A 1 288 ? -12.516 29.234 6.852 1 96.12 288 ILE A C 1
ATOM 2263 O O . ILE A 1 288 ? -13.102 30.312 6.973 1 96.12 288 ILE A O 1
ATOM 2267 N N . LYS A 1 289 ? -12.82 28.328 6.004 1 93.44 289 LYS A N 1
ATOM 2268 C CA . LYS A 1 289 ? -13.844 28.562 4.992 1 93.44 289 LYS A CA 1
ATOM 2269 C C . LYS A 1 289 ? -15.125 27.781 5.297 1 93.44 289 LYS A C 1
ATOM 2271 O O . LYS A 1 289 ? -15.062 26.625 5.719 1 93.44 289 LYS A O 1
ATOM 2276 N N . LYS A 1 290 ? -16.234 28.438 5.086 1 91.5 290 LYS A N 1
ATOM 2277 C CA . LYS A 1 290 ? -17.5 27.75 5.223 1 91.5 290 LYS A CA 1
ATOM 2278 C C . LYS A 1 290 ? -17.656 26.656 4.156 1 91.5 290 LYS A C 1
ATOM 2280 O O . LYS A 1 290 ? -17.219 26.844 3.02 1 91.5 290 LYS A O 1
ATOM 2285 N N . GLN A 1 291 ? -18.156 25.5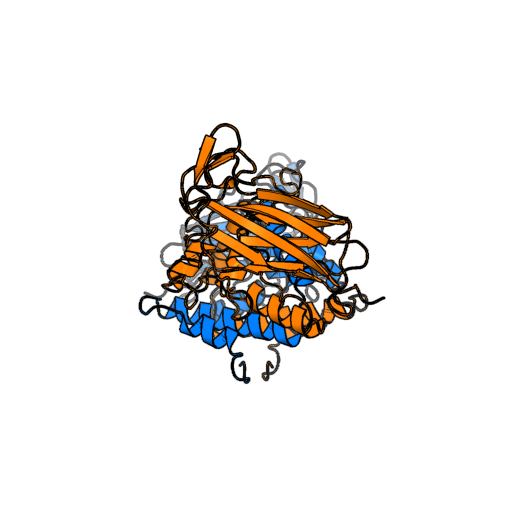78 4.613 1 87.44 291 GLN A N 1
ATOM 2286 C CA . GLN A 1 291 ? -18.453 24.5 3.662 1 87.44 291 GLN A CA 1
ATOM 2287 C C . GLN A 1 291 ? -19.453 24.969 2.602 1 87.44 291 GLN A C 1
ATOM 2289 O O . GLN A 1 291 ? -20.391 25.703 2.906 1 87.44 291 GLN A O 1
ATOM 2294 N N . LYS A 1 292 ? -19.234 24.781 1.395 1 74.94 292 LYS A N 1
ATOM 2295 C CA . LYS A 1 292 ? -20.203 25.078 0.355 1 74.94 292 LYS A CA 1
ATOM 2296 C C . LYS A 1 292 ? -21.438 24.188 0.48 1 74.94 292 LYS A C 1
ATOM 2298 O O . LYS A 1 292 ? -21.328 23 0.78 1 74.94 292 LYS A O 1
ATOM 2303 N N . ALA A 1 293 ? -22.641 24.844 0.592 1 57.69 293 ALA A N 1
ATOM 2304 C CA . ALA A 1 293 ? -23.906 24.094 0.585 1 57.69 293 ALA A CA 1
ATOM 2305 C C . ALA A 1 293 ? -23.984 23.172 -0.628 1 57.69 293 ALA A C 1
ATOM 2307 O O . ALA A 1 293 ? -23.469 23.5 -1.697 1 57.69 293 ALA A O 1
ATOM 2308 N N . MET B 1 1 ? 4.238 6.457 -22.422 1 69.62 1 MET B N 1
ATOM 2309 C CA . MET B 1 1 ? 5.16 7.328 -21.703 1 69.62 1 MET B CA 1
ATOM 2310 C C . MET B 1 1 ? 4.477 8.633 -21.312 1 69.62 1 MET B C 1
ATOM 2312 O O . MET B 1 1 ? 3.535 9.07 -21.969 1 69.62 1 MET B O 1
ATOM 2316 N N . LEU B 1 2 ? 4.848 9.078 -20.125 1 76.06 2 LEU B N 1
ATOM 2317 C CA . LEU B 1 2 ? 4.32 10.367 -19.703 1 76.06 2 LEU B CA 1
ATOM 2318 C C . LEU B 1 2 ? 4.836 11.484 -20.609 1 76.06 2 LEU B C 1
ATOM 2320 O O . LEU B 1 2 ? 6.027 11.523 -20.938 1 76.06 2 LEU B O 1
ATOM 2324 N N . THR B 1 3 ? 4.055 12.117 -21.281 1 67.88 3 THR B N 1
ATOM 2325 C CA . THR B 1 3 ? 4.473 13.148 -22.219 1 67.88 3 THR B CA 1
ATOM 2326 C C . THR B 1 3 ? 4.527 14.516 -21.516 1 67.88 3 THR B C 1
ATOM 2328 O O . THR B 1 3 ? 5.258 15.406 -21.953 1 67.88 3 THR B O 1
ATOM 2331 N N . ALA B 1 4 ? 3.824 14.648 -20.609 1 66.5 4 ALA B N 1
ATOM 2332 C CA . ALA B 1 4 ? 3.676 16 -20.062 1 66.5 4 ALA B CA 1
ATOM 2333 C C . ALA B 1 4 ? 4.855 16.359 -19.156 1 66.5 4 ALA B C 1
ATOM 2335 O O . ALA B 1 4 ? 5.43 15.484 -18.5 1 66.5 4 ALA B O 1
ATOM 2336 N N . GLU B 1 5 ? 5.258 17.594 -19.266 1 78.75 5 GLU B N 1
ATOM 2337 C CA . GLU B 1 5 ? 6.234 18.156 -18.328 1 78.75 5 GLU B CA 1
ATOM 2338 C C . GLU B 1 5 ? 5.824 17.906 -16.875 1 78.75 5 GLU B C 1
ATOM 2340 O O . GLU B 1 5 ? 4.641 17.984 -16.547 1 78.75 5 GLU B O 1
ATOM 2345 N N . ASP B 1 6 ? 6.871 17.5 -16.094 1 85.06 6 ASP B N 1
ATOM 2346 C CA . ASP B 1 6 ? 6.613 17.266 -14.688 1 85.06 6 ASP B CA 1
ATOM 2347 C C . ASP B 1 6 ? 6.156 18.531 -13.977 1 85.06 6 ASP B C 1
ATOM 2349 O O . ASP B 1 6 ? 6.668 19.625 -14.258 1 85.06 6 ASP B O 1
ATOM 2353 N N . ASP B 1 7 ? 5.145 18.375 -13.227 1 89.31 7 ASP B N 1
ATOM 2354 C CA . ASP B 1 7 ? 4.746 19.438 -12.305 1 89.31 7 ASP B CA 1
ATOM 2355 C C . ASP B 1 7 ? 5.91 19.859 -11.414 1 89.31 7 ASP B C 1
ATOM 2357 O O . ASP B 1 7 ? 6.805 19.062 -11.133 1 89.31 7 ASP B O 1
ATOM 2361 N N . PRO B 1 8 ? 5.926 21.094 -10.992 1 91.31 8 PRO B N 1
ATOM 2362 C CA . PRO B 1 8 ? 7.043 21.594 -10.188 1 91.31 8 PRO B CA 1
ATOM 2363 C C . PRO B 1 8 ? 7.324 20.75 -8.953 1 91.31 8 PRO B C 1
ATOM 2365 O O . PRO B 1 8 ? 8.484 20.5 -8.617 1 91.31 8 PRO B O 1
ATOM 2368 N N . LEU B 1 9 ? 6.305 20.344 -8.289 1 94.88 9 LEU B N 1
ATOM 2369 C CA . LEU B 1 9 ? 6.527 19.531 -7.105 1 94.88 9 LEU B CA 1
ATOM 2370 C C . LEU B 1 9 ? 7.141 18.188 -7.488 1 94.88 9 LEU B C 1
ATOM 2372 O O . LEU B 1 9 ? 8.047 17.688 -6.809 1 94.88 9 LEU B O 1
ATOM 2376 N N . THR B 1 10 ? 6.645 17.562 -8.555 1 97 10 THR B N 1
ATOM 2377 C CA . THR B 1 10 ? 7.215 16.297 -9.039 1 97 10 THR B CA 1
ATOM 2378 C C . THR B 1 10 ? 8.695 16.469 -9.352 1 97 10 THR B C 1
ATOM 2380 O O . THR B 1 10 ? 9.523 15.648 -8.945 1 97 10 THR B O 1
ATOM 2383 N N . THR B 1 11 ? 9.039 17.594 -10.047 1 96 11 THR B N 1
ATOM 2384 C CA . THR B 1 11 ? 10.43 17.891 -10.375 1 96 11 THR B CA 1
ATOM 2385 C C . THR B 1 11 ? 11.266 18.031 -9.109 1 96 11 THR B C 1
ATOM 2387 O O . THR B 1 11 ? 12.391 17.531 -9.039 1 96 11 THR B O 1
ATOM 2390 N N . SER B 1 12 ? 10.68 18.719 -8.148 1 95.19 12 SER B N 1
ATOM 2391 C CA . SER B 1 12 ? 11.383 18.938 -6.891 1 95.19 12 SER B CA 1
ATOM 2392 C C . SER B 1 12 ? 11.68 17.625 -6.188 1 95.19 12 SER B C 1
ATOM 2394 O O . SER B 1 12 ? 12.781 17.406 -5.68 1 95.19 12 SER B O 1
ATOM 2396 N N . VAL B 1 13 ? 10.711 16.688 -6.152 1 96.81 13 VAL B N 1
ATOM 2397 C CA . VAL B 1 13 ? 10.883 15.406 -5.488 1 96.81 13 VAL B CA 1
ATOM 2398 C C . VAL B 1 13 ? 11.961 14.594 -6.199 1 96.81 13 VAL B C 1
ATOM 2400 O O . VAL B 1 13 ? 12.891 14.094 -5.562 1 96.81 13 VAL B O 1
ATOM 2403 N N . ILE B 1 14 ? 11.93 14.516 -7.5 1 96.81 14 ILE B N 1
ATOM 2404 C CA . ILE B 1 14 ? 12.875 13.719 -8.281 1 96.81 14 ILE B CA 1
ATOM 2405 C C . ILE B 1 14 ? 14.273 14.32 -8.18 1 96.81 14 ILE B C 1
ATOM 2407 O O . ILE B 1 14 ? 15.258 13.586 -8.055 1 96.81 14 ILE B O 1
ATOM 2411 N N . SER B 1 15 ? 14.359 15.664 -8.133 1 95.88 15 SER B N 1
ATOM 2412 C CA . SER B 1 15 ? 15.648 16.344 -8.078 1 95.88 15 SER B CA 1
ATOM 2413 C C . SER B 1 15 ? 16.281 16.203 -6.695 1 95.88 15 SER B C 1
ATOM 2415 O O . SER B 1 15 ? 17.469 16.5 -6.52 1 95.88 15 SER B O 1
ATOM 2417 N N . SER B 1 16 ? 15.523 15.766 -5.77 1 96.19 16 SER B N 1
ATOM 2418 C CA . SER B 1 16 ? 16.016 15.695 -4.402 1 96.19 16 SER B CA 1
ATOM 2419 C C . SER B 1 16 ? 16.828 14.422 -4.172 1 96.19 16 SER B C 1
ATOM 2421 O O . SER B 1 16 ? 17.438 14.25 -3.111 1 96.19 16 SER B O 1
ATOM 2423 N N . PHE B 1 17 ? 16.859 13.484 -5.133 1 97.19 17 PHE B N 1
ATOM 2424 C CA . PHE B 1 17 ? 17.641 12.258 -4.992 1 97.19 17 PHE B CA 1
ATOM 2425 C C . PHE B 1 17 ? 19.125 12.578 -4.824 1 97.19 17 PHE B C 1
ATOM 2427 O O . PHE B 1 17 ? 19.672 13.438 -5.523 1 97.19 17 PHE B O 1
ATOM 2434 N N . GLY B 1 18 ? 19.781 11.93 -3.842 1 97.31 18 GLY B N 1
ATOM 2435 C CA . GLY B 1 18 ? 21.219 12.086 -3.678 1 97.31 18 GLY B CA 1
ATOM 2436 C C . GLY B 1 18 ? 22.016 11.266 -4.672 1 97.31 18 GLY B C 1
ATOM 2437 O O . GLY B 1 18 ? 21.469 10.422 -5.383 1 97.31 18 GLY B O 1
ATOM 2438 N N . PRO B 1 19 ? 23.25 11.477 -4.715 1 97.25 19 PRO B N 1
ATOM 2439 C CA . PRO B 1 19 ? 24.109 10.844 -5.715 1 97.25 19 PRO B CA 1
ATOM 2440 C C . PRO B 1 19 ? 24.344 9.359 -5.438 1 97.25 19 PRO B C 1
ATOM 2442 O O . PRO B 1 19 ? 24.766 8.617 -6.328 1 97.25 19 PRO B O 1
ATOM 2445 N N . ASN B 1 20 ? 24.062 8.906 -4.238 1 97.94 20 ASN B N 1
ATOM 2446 C CA . ASN B 1 20 ? 24.375 7.523 -3.887 1 97.94 20 ASN B CA 1
ATOM 2447 C C . ASN B 1 20 ? 23.188 6.602 -4.125 1 97.94 20 ASN B C 1
ATOM 2449 O O . ASN B 1 20 ? 23.25 5.402 -3.84 1 97.94 20 ASN B O 1
ATOM 2453 N N . SER B 1 21 ? 22.078 7.176 -4.566 1 98 21 SER B N 1
ATOM 2454 C CA . SER B 1 21 ? 20.984 6.316 -5.02 1 98 21 SER B CA 1
ATOM 2455 C C . SER B 1 21 ? 21.422 5.422 -6.172 1 98 21 SER B C 1
ATOM 2457 O O . SER B 1 21 ? 21.953 5.91 -7.172 1 98 21 SER B O 1
ATOM 2459 N N . SER B 1 22 ? 21.25 4.066 -6.07 1 98.12 22 SER B N 1
ATOM 2460 C CA . SER B 1 22 ? 21.672 3.16 -7.141 1 98.12 22 SER B CA 1
ATOM 2461 C C . SER B 1 22 ? 20.891 3.434 -8.422 1 98.12 22 SER B C 1
ATOM 2463 O O . SER B 1 22 ? 19.75 3.904 -8.375 1 98.12 22 SER B O 1
ATOM 2465 N N . PRO B 1 23 ? 21.453 3.168 -9.555 1 98.12 23 PRO B N 1
ATOM 2466 C CA . PRO B 1 23 ? 20.781 3.428 -10.828 1 98.12 23 PRO B CA 1
ATOM 2467 C C . PRO B 1 23 ? 19.406 2.762 -10.914 1 98.12 23 PRO B C 1
ATOM 2469 O O . PRO B 1 23 ? 18.438 3.385 -11.359 1 98.12 23 PRO B O 1
ATOM 2472 N N . ARG B 1 24 ? 19.297 1.532 -10.422 1 98.44 24 ARG B N 1
ATOM 2473 C CA . ARG B 1 24 ? 18.031 0.809 -10.516 1 98.44 24 ARG B CA 1
ATOM 2474 C C . ARG B 1 24 ? 17 1.394 -9.562 1 98.44 24 ARG B C 1
ATOM 2476 O O . ARG B 1 24 ? 15.836 1.564 -9.93 1 98.44 24 ARG B O 1
ATOM 2483 N N . ALA B 1 25 ? 17.453 1.699 -8.336 1 98.25 25 ALA B N 1
ATOM 2484 C CA . ALA B 1 25 ? 16.547 2.34 -7.395 1 98.25 25 ALA B CA 1
ATOM 2485 C C . ALA B 1 25 ? 16.047 3.682 -7.93 1 98.25 25 ALA B C 1
ATOM 2487 O O . ALA B 1 25 ? 14.859 3.994 -7.84 1 98.25 25 ALA B O 1
ATOM 2488 N N . ARG B 1 26 ? 16.938 4.473 -8.5 1 98.19 26 ARG B N 1
ATOM 2489 C CA . ARG B 1 26 ? 16.594 5.766 -9.07 1 98.19 26 ARG B CA 1
ATOM 2490 C C . ARG B 1 26 ? 15.602 5.609 -10.219 1 98.19 26 ARG B C 1
ATOM 2492 O O . ARG B 1 26 ? 14.641 6.375 -10.312 1 98.19 26 ARG B O 1
ATOM 2499 N N . GLU B 1 27 ? 15.828 4.637 -11.078 1 98.44 27 GLU B N 1
ATOM 2500 C CA . GLU B 1 27 ? 14.93 4.383 -12.195 1 98.44 27 GLU B CA 1
ATOM 2501 C C . GLU B 1 27 ? 13.523 4.051 -11.711 1 98.44 27 GLU B C 1
ATOM 2503 O O . GLU B 1 27 ? 12.547 4.66 -12.156 1 98.44 27 GLU B O 1
ATOM 2508 N N . ILE B 1 28 ? 13.398 3.121 -10.75 1 98.69 28 ILE B N 1
ATOM 2509 C CA . ILE B 1 28 ? 12.109 2.623 -10.289 1 98.69 28 ILE B CA 1
ATOM 2510 C C . ILE B 1 28 ? 11.375 3.721 -9.523 1 98.69 28 ILE B C 1
ATOM 2512 O O . ILE B 1 28 ? 10.203 3.988 -9.781 1 98.69 28 ILE B O 1
ATOM 2516 N N . LEU B 1 29 ? 12.086 4.438 -8.602 1 98.69 29 LEU B N 1
ATOM 2517 C CA . LEU B 1 29 ? 11.422 5.414 -7.754 1 98.69 29 LEU B CA 1
ATOM 2518 C C . LEU B 1 29 ? 11.062 6.668 -8.539 1 98.69 29 LEU B C 1
ATOM 2520 O O . LEU B 1 29 ? 10.023 7.293 -8.289 1 98.69 29 LEU B O 1
ATOM 2524 N N . THR B 1 30 ? 11.906 7.078 -9.492 1 98 30 THR B N 1
ATOM 2525 C CA . THR B 1 30 ? 11.555 8.188 -10.367 1 98 30 THR B CA 1
ATOM 2526 C C . THR B 1 30 ? 10.289 7.879 -11.164 1 98 30 THR B C 1
ATOM 2528 O O . THR B 1 30 ? 9.375 8.703 -11.234 1 98 30 THR B O 1
ATOM 2531 N N . GLY B 1 31 ? 10.25 6.652 -11.766 1 97.88 31 GLY B N 1
ATOM 2532 C CA . GLY B 1 31 ? 9.055 6.242 -12.477 1 97.88 31 GLY B CA 1
ATOM 2533 C C . GLY B 1 31 ? 7.816 6.219 -11.594 1 97.88 31 GLY B C 1
ATOM 2534 O O . GLY B 1 31 ? 6.773 6.762 -11.961 1 97.88 31 GLY B O 1
ATOM 2535 N N . LEU B 1 32 ? 7.961 5.641 -10.398 1 98.44 32 LEU B N 1
ATOM 2536 C CA . LEU B 1 32 ? 6.84 5.535 -9.469 1 98.44 32 LEU B CA 1
ATOM 2537 C C . LEU B 1 32 ? 6.293 6.914 -9.117 1 98.44 32 LEU B C 1
ATOM 2539 O O . LEU B 1 32 ? 5.082 7.141 -9.172 1 98.44 32 LEU B O 1
ATOM 2543 N N . ILE B 1 33 ? 7.156 7.879 -8.781 1 98.31 33 ILE B N 1
ATOM 2544 C CA . ILE B 1 33 ? 6.773 9.227 -8.375 1 98.31 33 ILE B CA 1
ATOM 2545 C C . ILE B 1 33 ? 6.086 9.945 -9.531 1 98.31 33 ILE B C 1
ATOM 2547 O O . ILE B 1 33 ? 5.008 10.523 -9.359 1 98.31 33 ILE B O 1
ATOM 2551 N N . ARG B 1 34 ? 6.66 9.859 -10.727 1 97.62 34 ARG B N 1
ATOM 2552 C CA . ARG B 1 34 ? 6.094 10.539 -11.891 1 97.62 34 ARG B CA 1
ATOM 2553 C C . ARG B 1 34 ? 4.695 10.016 -12.203 1 97.62 34 ARG B C 1
ATOM 2555 O O . ARG B 1 34 ? 3.768 10.797 -12.414 1 97.62 34 ARG B O 1
ATOM 2562 N N . TYR B 1 35 ? 4.504 8.719 -12.211 1 97.88 35 TYR B N 1
ATOM 2563 C CA . TYR B 1 35 ? 3.23 8.133 -12.609 1 97.88 35 TYR B CA 1
ATOM 2564 C C . TYR B 1 35 ? 2.184 8.297 -11.516 1 97.88 35 TYR B C 1
ATOM 2566 O O . TYR B 1 35 ? 1.015 8.562 -11.797 1 97.88 35 TYR B O 1
ATOM 2574 N N . LEU B 1 36 ? 2.57 8.156 -10.219 1 98.19 36 LEU B N 1
ATOM 2575 C CA . LEU B 1 36 ? 1.628 8.375 -9.125 1 98.19 36 LEU B CA 1
ATOM 2576 C C . LEU B 1 36 ? 1.142 9.82 -9.109 1 98.19 36 LEU B C 1
A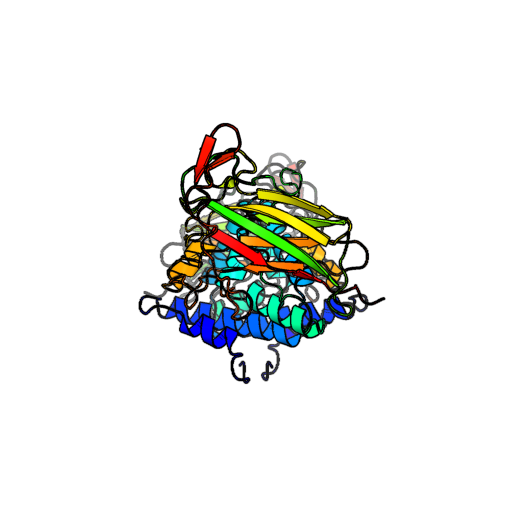TOM 2578 O O . LEU B 1 36 ? -0.054 10.07 -8.953 1 98.19 36 LEU B O 1
ATOM 2582 N N . HIS B 1 37 ? 2.129 10.789 -9.25 1 98.31 37 HIS B N 1
ATOM 2583 C CA . HIS B 1 37 ? 1.754 12.195 -9.258 1 98.31 37 HIS B CA 1
ATOM 2584 C C . HIS B 1 37 ? 0.844 12.516 -10.445 1 98.31 37 HIS B C 1
ATOM 2586 O O . HIS B 1 37 ? -0.151 13.227 -10.289 1 98.31 37 HIS B O 1
ATOM 2592 N N . ALA B 1 38 ? 1.146 11.977 -11.617 1 97.44 38 ALA B N 1
ATOM 2593 C CA . ALA B 1 38 ? 0.33 12.211 -12.805 1 97.44 38 ALA B CA 1
ATOM 2594 C C . ALA B 1 38 ? -1.077 11.648 -12.625 1 97.44 38 ALA B C 1
ATOM 2596 O O . ALA B 1 38 ? -2.061 12.297 -12.992 1 97.44 38 ALA B O 1
ATOM 2597 N N . PHE B 1 39 ? -1.184 10.461 -12.094 1 97.75 39 PHE B N 1
ATOM 2598 C CA . PHE B 1 39 ? -2.475 9.867 -11.773 1 97.75 39 PHE B CA 1
ATOM 2599 C C . PHE B 1 39 ? -3.287 10.789 -10.875 1 97.75 39 PHE B C 1
ATOM 2601 O O . PHE B 1 39 ? -4.449 11.078 -11.164 1 97.75 39 PHE B O 1
ATOM 2608 N N . CYS B 1 40 ? -2.648 11.219 -9.734 1 98.25 40 CYS B N 1
ATOM 2609 C CA . CYS B 1 40 ? -3.338 12.078 -8.781 1 98.25 40 CYS B CA 1
ATOM 2610 C C . CYS B 1 40 ? -3.85 13.344 -9.453 1 98.25 40 CYS B C 1
ATOM 2612 O O . CYS B 1 40 ? -4.973 13.781 -9.195 1 98.25 40 CYS B O 1
ATOM 2614 N N . ARG B 1 41 ? -3.057 13.953 -10.289 1 96.75 41 ARG B N 1
ATOM 2615 C CA . ARG B 1 41 ? -3.441 15.188 -10.969 1 96.75 41 ARG B CA 1
ATOM 2616 C C . ARG B 1 41 ? -4.578 14.93 -11.953 1 96.75 41 ARG B C 1
ATOM 2618 O O . ARG B 1 41 ? -5.539 15.703 -12.008 1 96.75 41 ARG B O 1
ATOM 2625 N N . GLU B 1 42 ? -4.477 13.836 -12.711 1 95.94 42 GLU B N 1
ATOM 2626 C CA . GLU B 1 42 ? -5.441 13.578 -13.781 1 95.94 42 GLU B CA 1
ATOM 2627 C C . GLU B 1 42 ? -6.844 13.375 -13.219 1 95.94 42 GLU B C 1
ATOM 2629 O O . GLU B 1 42 ? -7.82 13.898 -13.758 1 95.94 42 GLU B O 1
ATOM 2634 N N . VAL B 1 43 ? -6.914 12.648 -12.141 1 97.5 43 VAL B N 1
ATOM 2635 C CA . VAL B 1 43 ? -8.242 12.32 -11.641 1 97.5 43 VAL B CA 1
ATOM 2636 C C . VAL B 1 43 ? -8.664 13.344 -10.578 1 97.5 43 VAL B C 1
ATOM 2638 O O . VAL B 1 43 ? -9.703 13.188 -9.938 1 97.5 43 VAL B O 1
ATOM 2641 N N . ASN B 1 44 ? -7.828 14.383 -10.328 1 96.81 44 ASN B N 1
ATOM 2642 C CA . ASN B 1 44 ? -8.078 15.367 -9.281 1 96.81 44 ASN B CA 1
ATOM 2643 C C . ASN B 1 44 ? -8.367 14.703 -7.938 1 96.81 44 ASN B C 1
ATOM 2645 O O . ASN B 1 44 ? -9.383 14.984 -7.301 1 96.81 44 ASN B O 1
ATOM 2649 N N . LEU B 1 45 ? -7.461 13.805 -7.539 1 98.25 45 LEU B N 1
ATOM 2650 C CA . LEU B 1 45 ? -7.633 13.094 -6.277 1 98.25 45 LEU B CA 1
ATOM 2651 C C . LEU B 1 45 ? -7.684 14.07 -5.109 1 98.25 45 LEU B C 1
ATOM 2653 O O . LEU B 1 45 ? -6.883 15 -5.035 1 98.25 45 LEU B O 1
ATOM 2657 N N . THR B 1 46 ? -8.594 13.969 -4.223 1 97.06 46 THR B N 1
ATOM 2658 C CA . THR B 1 46 ? -8.727 14.844 -3.059 1 97.06 46 THR B CA 1
ATOM 2659 C C . THR B 1 46 ? -8.016 14.242 -1.851 1 97.06 46 THR B C 1
ATOM 2661 O O . THR B 1 46 ? -7.715 13.047 -1.834 1 97.06 46 THR B O 1
ATOM 2664 N N . THR B 1 47 ? -7.773 15.031 -0.86 1 96.75 47 THR B N 1
ATOM 2665 C CA . THR B 1 47 ? -7.125 14.562 0.36 1 96.75 47 THR B CA 1
ATOM 2666 C C . THR B 1 47 ? -7.973 13.492 1.045 1 96.75 47 THR B C 1
ATOM 2668 O O . THR B 1 47 ? -7.438 12.516 1.569 1 96.75 47 THR B O 1
ATOM 2671 N N . GLU B 1 48 ? -9.273 13.688 1.051 1 96 48 GLU B N 1
ATOM 2672 C CA . GLU B 1 48 ? -10.156 12.695 1.659 1 96 48 GLU B CA 1
ATOM 2673 C C . GLU B 1 48 ? -10.031 11.344 0.958 1 96 48 GLU B C 1
ATOM 2675 O O . GLU B 1 48 ? -9.992 10.297 1.611 1 96 48 GLU B O 1
ATOM 2680 N N . GLU B 1 49 ? -10.008 11.32 -0.355 1 98.25 49 GLU B N 1
ATOM 2681 C CA . GLU B 1 49 ? -9.844 10.102 -1.14 1 98.25 49 GLU B CA 1
ATOM 2682 C C . GLU B 1 49 ? -8.477 9.461 -0.892 1 98.25 49 GLU B C 1
ATOM 2684 O O . GLU B 1 49 ? -8.367 8.234 -0.806 1 98.25 49 GLU B O 1
ATOM 2689 N N . LEU B 1 50 ? -7.43 10.305 -0.759 1 98.62 50 LEU B N 1
ATOM 2690 C CA . LEU B 1 50 ? -6.102 9.789 -0.446 1 98.62 50 LEU B CA 1
ATOM 2691 C C . LEU B 1 50 ? -6.102 9.078 0.905 1 98.62 50 LEU B C 1
ATOM 2693 O O . LEU B 1 50 ? -5.566 7.977 1.032 1 98.62 50 LEU B O 1
ATOM 2697 N N . TYR B 1 51 ? -6.719 9.68 1.925 1 98.06 51 TYR B N 1
ATOM 2698 C CA . TYR B 1 51 ? -6.715 9.094 3.26 1 98.06 51 TYR B CA 1
ATOM 2699 C C . TYR B 1 51 ? -7.516 7.797 3.285 1 98.06 51 TYR B C 1
ATOM 2701 O O . TYR B 1 51 ? -7.16 6.855 4 1 98.06 51 TYR B O 1
ATOM 2709 N N . THR B 1 52 ? -8.594 7.727 2.492 1 98.31 52 THR B N 1
ATOM 2710 C CA . THR B 1 52 ? -9.352 6.488 2.348 1 98.31 52 THR B CA 1
ATOM 2711 C C . THR B 1 52 ? -8.477 5.387 1.747 1 98.31 52 THR B C 1
ATOM 2713 O O . THR B 1 52 ? -8.508 4.246 2.207 1 98.31 52 THR B O 1
ATOM 2716 N N . ALA B 1 53 ? -7.711 5.707 0.724 1 98.69 53 ALA B N 1
ATOM 2717 C CA . ALA B 1 53 ? -6.805 4.754 0.088 1 98.69 53 ALA B CA 1
ATOM 2718 C C . ALA B 1 53 ? -5.719 4.301 1.058 1 98.69 53 ALA B C 1
ATOM 2720 O O . ALA B 1 53 ? -5.383 3.113 1.11 1 98.69 53 ALA B O 1
ATOM 2721 N N . ILE B 1 54 ? -5.152 5.297 1.833 1 98.81 54 ILE B N 1
ATOM 2722 C CA . ILE B 1 54 ? -4.125 4.98 2.818 1 98.81 54 ILE B CA 1
ATOM 2723 C C . ILE B 1 54 ? -4.691 4.02 3.861 1 98.81 54 ILE B C 1
ATOM 2725 O O . ILE B 1 54 ? -4.031 3.047 4.238 1 98.81 54 ILE B O 1
ATOM 2729 N N . GLU B 1 55 ? -5.891 4.277 4.309 1 98.44 55 GLU B N 1
ATOM 2730 C CA . GLU B 1 55 ? -6.531 3.398 5.285 1 98.44 55 GLU B CA 1
ATOM 2731 C C . GLU B 1 55 ? -6.746 2 4.715 1 98.44 55 GLU B C 1
ATOM 2733 O O . GLU B 1 55 ? -6.57 1.003 5.418 1 98.44 55 GLU B O 1
ATOM 2738 N N . ALA B 1 56 ? -7.152 1.907 3.461 1 98.69 56 ALA B N 1
ATOM 2739 C CA . ALA B 1 56 ? -7.316 0.613 2.805 1 98.69 56 ALA B CA 1
ATOM 2740 C C . ALA B 1 56 ? -5.992 -0.147 2.756 1 98.69 56 ALA B C 1
ATOM 2742 O O . ALA B 1 56 ? -5.953 -1.354 3.006 1 98.69 56 ALA B O 1
ATOM 2743 N N . LEU B 1 57 ? -4.898 0.523 2.461 1 98.81 57 LEU B N 1
ATOM 2744 C CA . LEU B 1 57 ? -3.584 -0.11 2.412 1 98.81 57 LEU B CA 1
ATOM 2745 C C . LEU B 1 57 ? -3.137 -0.544 3.805 1 98.81 57 LEU B C 1
ATOM 2747 O O . LEU B 1 57 ? -2.533 -1.606 3.963 1 98.81 57 LEU B O 1
ATOM 2751 N N . ASN B 1 58 ? -3.408 0.337 4.828 1 98.81 58 ASN B N 1
ATOM 2752 C CA . ASN B 1 58 ? -3.127 -0.069 6.199 1 98.81 58 ASN B CA 1
ATOM 2753 C C . ASN B 1 58 ? -3.857 -1.357 6.566 1 98.81 58 ASN B C 1
ATOM 2755 O O . ASN B 1 58 ? -3.252 -2.295 7.086 1 98.81 58 ASN B O 1
ATOM 2759 N N . ARG B 1 59 ? -5.137 -1.416 6.262 1 98.69 59 ARG B N 1
ATOM 2760 C CA . ARG B 1 59 ? -5.945 -2.596 6.551 1 98.69 59 ARG B CA 1
ATOM 2761 C C . ARG B 1 59 ? -5.402 -3.824 5.828 1 98.69 59 ARG B C 1
ATOM 2763 O O . ARG B 1 59 ? -5.355 -4.918 6.398 1 98.69 59 ARG B O 1
ATOM 2770 N N . SER B 1 60 ? -4.977 -3.656 4.582 1 98.81 60 SER B N 1
ATOM 2771 C CA . SER B 1 60 ? -4.441 -4.773 3.811 1 98.81 60 SER B CA 1
ATOM 2772 C C . SER B 1 60 ? -3.172 -5.324 4.449 1 98.81 60 SER B C 1
ATOM 2774 O O . SER B 1 60 ? -2.992 -6.543 4.535 1 98.81 60 SER B O 1
ATOM 2776 N N . GLY B 1 61 ? -2.234 -4.441 4.828 1 98.81 61 GLY B N 1
ATOM 2777 C CA . GLY B 1 61 ? -1.04 -4.887 5.531 1 98.81 61 GLY B CA 1
ATOM 2778 C C . GLY B 1 61 ? -1.343 -5.598 6.836 1 98.81 61 GLY B C 1
ATOM 2779 O O . GLY B 1 61 ? -0.706 -6.598 7.168 1 98.81 61 GLY B O 1
ATOM 2780 N N . GLN B 1 62 ? -2.303 -5.098 7.543 1 98.62 62 GLN B N 1
ATOM 2781 C CA . GLN B 1 62 ? -2.674 -5.664 8.836 1 98.62 62 GLN B CA 1
ATOM 2782 C C . GLN B 1 62 ? -3.312 -7.039 8.672 1 98.62 62 GLN B C 1
ATOM 2784 O O . GLN B 1 62 ? -3.158 -7.906 9.531 1 98.62 62 GLN B O 1
ATOM 2789 N N . MET B 1 63 ? -3.98 -7.242 7.523 1 98.06 63 MET B N 1
ATOM 2790 C CA . MET B 1 63 ? -4.621 -8.523 7.23 1 98.06 63 MET B CA 1
ATOM 2791 C C . MET B 1 63 ? -3.615 -9.523 6.676 1 98.06 63 MET B C 1
ATOM 2793 O O . MET B 1 63 ? -3.896 -10.719 6.609 1 98.06 63 MET B O 1
ATOM 2797 N N . SER B 1 64 ? -2.439 -9.078 6.223 1 98.38 64 SER B N 1
ATOM 2798 C CA . SER B 1 64 ? -1.463 -9.93 5.562 1 98.38 64 SER B CA 1
ATOM 2799 C C . SER B 1 64 ? -0.564 -10.633 6.574 1 98.38 64 SER B C 1
ATOM 2801 O O . SER B 1 64 ? -0.148 -10.031 7.566 1 98.38 64 SER B O 1
ATOM 2803 N N . ASN B 1 65 ? -0.33 -11.859 6.387 1 96.81 65 ASN B N 1
ATOM 2804 C CA . ASN B 1 65 ? 0.566 -12.703 7.172 1 96.81 65 ASN B CA 1
ATOM 2805 C C . ASN B 1 65 ? 1.176 -13.812 6.324 1 96.81 65 ASN B C 1
ATOM 2807 O O . ASN B 1 65 ? 1.235 -13.703 5.098 1 96.81 65 ASN B O 1
ATOM 2811 N N . ALA B 1 66 ? 1.708 -14.812 6.898 1 93.5 66 ALA B N 1
ATOM 2812 C CA . ALA B 1 66 ? 2.412 -15.883 6.188 1 93.5 66 ALA B CA 1
ATOM 2813 C C . ALA B 1 66 ? 1.438 -16.75 5.391 1 93.5 66 ALA B C 1
ATOM 2815 O O . ALA B 1 66 ? 1.851 -17.5 4.512 1 93.5 66 ALA B O 1
ATOM 2816 N N . GLU B 1 67 ? 0.125 -16.594 5.598 1 92.19 67 GLU B N 1
ATOM 2817 C CA . GLU B 1 67 ? -0.848 -17.516 5.004 1 92.19 67 GLU B CA 1
ATOM 2818 C C . GLU B 1 67 ? -1.793 -16.766 4.059 1 92.19 67 GLU B C 1
ATOM 2820 O O . GLU B 1 67 ? -2.486 -17.391 3.254 1 92.19 67 GLU B O 1
ATOM 2825 N N . ARG B 1 68 ? -1.828 -15.508 4.215 1 95.62 68 ARG B N 1
ATOM 2826 C CA . ARG B 1 68 ? -2.676 -14.656 3.387 1 95.62 68 ARG B CA 1
ATOM 2827 C C . ARG B 1 68 ? -2.006 -13.312 3.113 1 95.62 68 ARG B C 1
ATOM 2829 O O . ARG B 1 68 ? -1.665 -12.578 4.047 1 95.62 68 ARG B O 1
ATOM 2836 N N . ASN B 1 69 ? -1.845 -13.023 1.93 1 98.19 69 ASN B N 1
ATOM 2837 C CA . ASN B 1 69 ? -1.271 -11.742 1.533 1 98.19 69 ASN B CA 1
ATOM 2838 C C . ASN B 1 69 ? -2.311 -10.844 0.866 1 98.19 69 ASN B C 1
ATOM 2840 O O . ASN B 1 69 ? -2.412 -10.812 -0.361 1 98.19 69 ASN B O 1
ATOM 2844 N N . GLU B 1 70 ? -3.045 -10.062 1.663 1 98.62 70 GLU B N 1
ATOM 2845 C CA . GLU B 1 70 ? -4.141 -9.227 1.189 1 98.62 70 GLU B CA 1
ATOM 2846 C C . GLU B 1 70 ? -3.635 -8.125 0.264 1 98.62 70 GLU B C 1
ATOM 2848 O O . GLU B 1 70 ? -4.316 -7.746 -0.692 1 98.62 70 GLU B O 1
ATOM 2853 N N . THR B 1 71 ? -2.459 -7.586 0.525 1 98.81 71 THR B N 1
ATOM 2854 C CA . THR B 1 71 ? -1.89 -6.547 -0.327 1 98.81 71 THR B CA 1
ATOM 2855 C C . THR B 1 71 ? -1.569 -7.102 -1.712 1 98.81 71 THR B C 1
ATOM 2857 O O . THR B 1 71 ? -1.795 -6.43 -2.723 1 98.81 71 THR B O 1
ATOM 2860 N N . LEU B 1 72 ? -1.029 -8.32 -1.752 1 98.69 72 LEU B N 1
ATOM 2861 C CA . LEU B 1 72 ? -0.792 -8.961 -3.041 1 98.69 72 LEU B CA 1
ATOM 2862 C C . LEU B 1 72 ? -2.105 -9.195 -3.781 1 98.69 72 LEU B C 1
ATOM 2864 O O . LEU B 1 72 ? -2.172 -9.031 -5.004 1 98.69 72 LEU B O 1
ATOM 2868 N N . LEU B 1 73 ? -3.176 -9.578 -3.037 1 98.62 73 LEU B N 1
ATOM 2869 C CA . LEU B 1 73 ? -4.484 -9.789 -3.648 1 98.62 73 LEU B CA 1
ATOM 2870 C C . LEU B 1 73 ? -5.008 -8.5 -4.266 1 98.62 73 LEU B C 1
ATOM 2872 O O . LEU B 1 73 ? -5.645 -8.523 -5.32 1 98.62 73 LEU B O 1
ATOM 2876 N N . ILE B 1 74 ? -4.742 -7.332 -3.621 1 98.75 74 ILE B N 1
ATOM 2877 C CA . ILE B 1 74 ? -5.09 -6.051 -4.227 1 98.75 74 ILE B CA 1
ATOM 2878 C C . ILE B 1 74 ? -4.379 -5.906 -5.57 1 98.75 74 ILE B C 1
ATOM 2880 O O . ILE B 1 74 ? -5 -5.555 -6.574 1 98.75 74 ILE B O 1
ATOM 2884 N N . SER B 1 75 ? -3.064 -6.188 -5.582 1 98.62 75 SER B N 1
ATOM 2885 C CA . SER B 1 75 ? -2.271 -6.137 -6.805 1 98.62 75 SER B CA 1
ATOM 2886 C C . SER B 1 75 ? -2.865 -7.031 -7.887 1 98.62 75 SER B C 1
ATOM 2888 O O . SER B 1 75 ? -2.932 -6.641 -9.055 1 98.62 75 SER B O 1
ATOM 2890 N N . ASP B 1 76 ? -3.334 -8.227 -7.484 1 98.44 76 ASP B N 1
ATOM 2891 C CA . ASP B 1 76 ? -3.939 -9.188 -8.398 1 98.44 76 ASP B CA 1
ATOM 2892 C C . ASP B 1 76 ? -5.219 -8.625 -9.016 1 98.44 76 ASP B C 1
ATOM 2894 O O . ASP B 1 76 ? -5.41 -8.695 -10.234 1 98.44 76 ASP B O 1
ATOM 2898 N N . CYS B 1 77 ? -6.07 -8.047 -8.195 1 98 77 CYS B N 1
ATOM 2899 C CA . CYS B 1 77 ? -7.371 -7.555 -8.633 1 98 77 CYS B CA 1
ATOM 2900 C C . CYS B 1 77 ? -7.215 -6.344 -9.547 1 98 77 CYS B C 1
ATOM 2902 O O . CYS B 1 77 ? -8.094 -6.062 -10.367 1 98 77 CYS B O 1
ATOM 2904 N N . LEU B 1 78 ? -6.074 -5.652 -9.414 1 98.44 78 LEU B N 1
ATOM 2905 C CA . LEU B 1 78 ? -5.801 -4.5 -10.266 1 98.44 78 LEU B CA 1
ATOM 2906 C C . LEU B 1 78 ? -5.043 -4.918 -11.516 1 98.44 78 LEU B C 1
ATOM 2908 O O . LEU B 1 78 ? -4.711 -4.074 -12.359 1 98.44 78 LEU B O 1
ATOM 2912 N N . GLY B 1 79 ? -4.711 -6.238 -11.672 1 98.25 79 GLY B N 1
ATOM 2913 C CA . GLY B 1 79 ? -4.02 -6.758 -12.844 1 98.25 79 GLY B CA 1
ATOM 2914 C C . GLY B 1 79 ? -2.527 -6.492 -12.82 1 98.25 79 GLY B C 1
ATOM 2915 O O . GLY B 1 79 ? -1.838 -6.707 -13.82 1 98.25 79 GLY B O 1
ATOM 2916 N N . VAL B 1 80 ? -1.999 -5.988 -11.672 1 98.69 80 VAL B N 1
ATOM 2917 C CA . VAL B 1 80 ? -0.597 -5.586 -11.602 1 98.69 80 VAL B CA 1
ATOM 2918 C C . VAL B 1 80 ? 0.294 -6.828 -11.602 1 98.69 80 VAL B C 1
ATOM 2920 O O . VAL B 1 80 ? 1.243 -6.914 -12.383 1 98.69 80 VAL B O 1
ATOM 2923 N N . GLU B 1 81 ? 0.006 -7.785 -10.742 1 98.62 81 GLU B N 1
ATOM 2924 C CA . GLU B 1 81 ? 0.862 -8.969 -10.68 1 98.62 81 GLU B CA 1
ATOM 2925 C C . GLU B 1 81 ? 0.867 -9.719 -12.008 1 98.62 81 GLU B C 1
ATOM 2927 O O . GLU B 1 81 ? 1.917 -10.18 -12.461 1 98.62 81 GLU B O 1
ATOM 2932 N N . ALA B 1 82 ? -0.342 -9.859 -12.625 1 97.94 82 ALA B N 1
ATOM 2933 C CA . ALA B 1 82 ? -0.425 -10.539 -13.914 1 97.94 82 ALA B CA 1
ATOM 2934 C C . ALA B 1 82 ? 0.452 -9.852 -14.953 1 97.94 82 ALA B C 1
ATOM 2936 O O . ALA B 1 82 ? 1.162 -10.516 -15.711 1 97.94 82 ALA B O 1
ATOM 2937 N N . LEU B 1 83 ? 0.42 -8.562 -14.992 1 97.88 83 LEU B N 1
ATOM 2938 C CA . LEU B 1 83 ? 1.21 -7.793 -15.953 1 97.88 83 LEU B CA 1
ATOM 2939 C C . LEU B 1 83 ? 2.701 -7.988 -15.703 1 97.88 83 LEU B C 1
ATOM 2941 O O . LEU B 1 83 ? 3.459 -8.273 -16.641 1 97.88 83 LEU B O 1
ATOM 2945 N N . VAL B 1 84 ? 3.123 -7.836 -14.477 1 98.12 84 VAL B N 1
ATOM 2946 C CA . VAL B 1 84 ? 4.535 -7.914 -14.125 1 98.12 84 VAL B CA 1
ATOM 2947 C C . VAL B 1 84 ? 5.051 -9.336 -14.352 1 98.12 84 VAL B C 1
ATOM 2949 O O . VAL B 1 84 ? 6.184 -9.523 -14.797 1 98.12 84 VAL B O 1
ATOM 2952 N N . ASP B 1 85 ? 4.207 -10.305 -14.055 1 96.62 85 ASP B N 1
ATOM 2953 C CA . ASP B 1 85 ? 4.555 -11.695 -14.328 1 96.62 85 ASP B CA 1
ATOM 2954 C C . ASP B 1 85 ? 4.82 -11.914 -15.82 1 96.62 85 ASP B C 1
ATOM 2956 O O . ASP B 1 85 ? 5.855 -12.469 -16.188 1 96.62 85 ASP B O 1
ATOM 2960 N N . ALA B 1 86 ? 3.898 -11.484 -16.672 1 93.62 86 ALA B N 1
ATOM 2961 C CA . ALA B 1 86 ? 4.031 -11.656 -18.125 1 93.62 86 ALA B CA 1
ATOM 2962 C C . ALA B 1 86 ? 5.293 -10.977 -18.641 1 93.62 86 ALA B C 1
ATOM 2964 O O . ALA B 1 86 ? 6.027 -11.555 -19.453 1 93.62 86 ALA B O 1
ATOM 2965 N N . GLN B 1 87 ? 5.543 -9.812 -18.141 1 93.88 87 GLN B N 1
ATOM 2966 C CA . GLN B 1 87 ? 6.703 -9.07 -18.625 1 93.88 87 GLN B CA 1
ATOM 2967 C C . GLN B 1 87 ? 8 -9.695 -18.125 1 93.88 87 GLN B C 1
ATOM 2969 O O . GLN B 1 87 ? 9 -9.734 -18.844 1 93.88 87 GLN B O 1
ATOM 2974 N N . THR B 1 88 ? 8.023 -10.18 -16.891 1 93.94 88 THR B N 1
ATOM 2975 C CA . THR B 1 88 ? 9.203 -10.836 -16.344 1 93.94 88 THR B CA 1
ATOM 2976 C C . THR B 1 88 ? 9.523 -12.102 -17.125 1 93.94 88 THR B C 1
ATOM 2978 O O . THR B 1 88 ? 10.688 -12.375 -17.438 1 93.94 88 THR B O 1
ATOM 2981 N N . GLN B 1 89 ? 8.484 -12.797 -17.453 1 90.12 89 GLN B N 1
ATOM 2982 C CA . GLN B 1 89 ? 8.664 -14.008 -18.266 1 90.12 89 GLN B CA 1
ATOM 2983 C C . GLN B 1 89 ? 9.273 -13.688 -19.625 1 90.12 89 GLN B C 1
ATOM 2985 O O . GLN B 1 89 ? 10.164 -14.398 -20.094 1 90.12 89 GLN B O 1
ATOM 2990 N N . LYS B 1 90 ? 8.789 -12.695 -20.219 1 87 90 LYS B N 1
ATOM 2991 C CA . LYS B 1 90 ? 9.305 -12.281 -21.516 1 87 90 LYS B CA 1
ATOM 2992 C C . LYS B 1 90 ? 10.773 -11.883 -21.438 1 87 90 LYS B C 1
ATOM 2994 O O . LYS B 1 90 ? 11.57 -12.219 -22.312 1 87 90 LYS B O 1
ATOM 2999 N N . MET B 1 91 ? 11.125 -11.172 -20.391 1 85 91 MET B N 1
ATOM 3000 C CA . MET B 1 91 ? 12.492 -10.703 -20.203 1 85 91 MET B CA 1
ATOM 3001 C C . MET B 1 91 ? 13.453 -11.875 -20.016 1 85 91 MET B C 1
ATOM 3003 O O . MET B 1 91 ? 14.602 -11.812 -20.453 1 85 91 MET B O 1
ATOM 3007 N N . LEU B 1 92 ? 12.961 -12.867 -19.406 1 79 92 LEU B N 1
ATOM 3008 C CA . LEU B 1 92 ? 13.812 -14.016 -19.125 1 79 92 LEU B CA 1
ATOM 3009 C C . LEU B 1 92 ? 13.797 -14.992 -20.297 1 79 92 LEU B C 1
ATOM 3011 O O . LEU B 1 92 ? 14.461 -16.031 -20.25 1 79 92 LEU B O 1
ATOM 3015 N N . GLU B 1 93 ? 13.305 -14.57 -21.453 1 64.38 93 GLU B N 1
ATOM 3016 C CA . GLU B 1 93 ? 13.266 -15.336 -22.688 1 64.38 93 GLU B CA 1
ATOM 3017 C C . GLU B 1 93 ? 12.82 -16.766 -22.438 1 64.38 93 GLU B C 1
ATOM 3019 O O . GLU B 1 93 ? 13.406 -17.703 -22.984 1 64.38 93 GLU B O 1
ATOM 3024 N N . GLN B 1 94 ? 12.172 -16.875 -21.609 1 62.44 94 GLN B N 1
ATOM 3025 C CA . GLN B 1 94 ? 11.766 -18.219 -21.219 1 62.44 94 GLN B CA 1
ATOM 3026 C C . GLN B 1 94 ? 10.672 -18.75 -22.141 1 62.44 94 GLN B C 1
ATOM 3028 O O . GLN B 1 94 ? 9.664 -19.297 -21.672 1 62.44 94 GLN B O 1
ATOM 3033 N N . ASP B 1 95 ? 11.008 -18.719 -23.516 1 71.81 95 ASP B N 1
ATOM 3034 C CA . ASP B 1 95 ? 9.93 -19.062 -24.453 1 71.81 95 ASP B CA 1
ATOM 3035 C C . ASP B 1 95 ? 9.805 -20.578 -24.609 1 71.81 95 ASP B C 1
ATOM 3037 O O . ASP B 1 95 ? 8.797 -21.062 -25.125 1 71.81 95 ASP B O 1
ATOM 3041 N N . ASN B 1 96 ? 10.789 -21.234 -24.047 1 84.94 96 ASN B N 1
ATOM 3042 C CA . ASN B 1 96 ? 10.688 -22.688 -24.25 1 84.94 96 ASN B CA 1
ATOM 3043 C C . ASN B 1 96 ? 10.375 -23.406 -22.938 1 84.94 96 ASN B C 1
ATOM 3045 O O . ASN B 1 96 ? 10.305 -24.641 -22.906 1 84.94 96 ASN B O 1
ATOM 3049 N N . GLY B 1 97 ? 10.273 -22.688 -21.891 1 92.06 97 GLY B N 1
ATOM 3050 C CA . GLY B 1 97 ? 9.859 -23.266 -20.625 1 92.06 97 GLY B CA 1
ATOM 3051 C C . GLY B 1 97 ? 8.375 -23.125 -20.359 1 92.06 97 GLY B C 1
ATOM 3052 O O . GLY B 1 97 ? 7.656 -22.484 -21.125 1 92.06 97 GLY B O 1
ATOM 3053 N N . THR B 1 98 ? 7.906 -23.859 -19.359 1 95.25 98 THR B N 1
ATOM 3054 C CA . THR B 1 98 ? 6.539 -23.641 -18.906 1 95.25 98 THR B CA 1
ATOM 3055 C C . THR B 1 98 ? 6.312 -22.188 -18.516 1 95.25 98 THR B C 1
ATOM 3057 O O . THR B 1 98 ? 7.152 -21.578 -17.844 1 95.25 98 THR B O 1
ATOM 3060 N N . ASN B 1 99 ? 5.219 -21.594 -18.984 1 95 99 ASN B N 1
ATOM 3061 C CA . ASN B 1 99 ? 4.926 -20.203 -18.672 1 95 99 ASN B CA 1
ATOM 3062 C C . ASN B 1 99 ? 4.621 -20.016 -17.188 1 95 99 ASN B C 1
ATOM 3064 O O . ASN B 1 99 ? 3.957 -20.844 -16.578 1 95 99 ASN B O 1
ATOM 3068 N N . SER B 1 100 ? 5.148 -18.953 -16.672 1 95.94 100 SER B N 1
ATOM 3069 C CA . SER B 1 100 ? 4.879 -18.578 -15.281 1 95.94 100 SER B CA 1
ATOM 3070 C C . SER B 1 100 ? 3.48 -17.984 -15.133 1 95.94 100 SER B C 1
ATOM 3072 O O . SER B 1 100 ? 2.83 -17.656 -16.125 1 95.94 100 SER B O 1
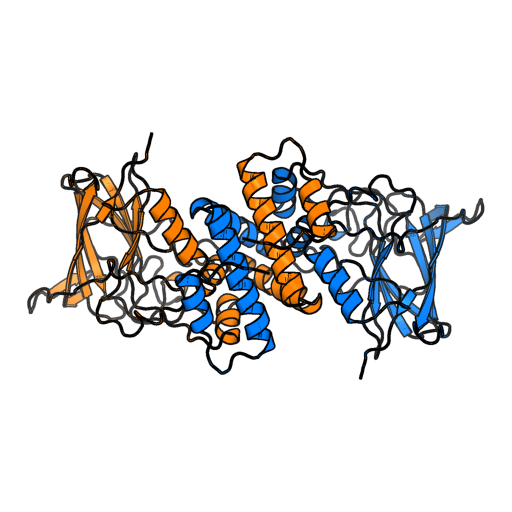ATOM 3074 N N . CYS B 1 101 ? 2.986 -17.922 -13.977 1 96.69 101 CYS B N 1
ATOM 3075 C CA . CYS B 1 101 ? 1.747 -17.281 -13.547 1 96.69 101 CYS B CA 1
ATOM 3076 C C . CYS B 1 101 ? 1.897 -16.672 -12.164 1 96.69 101 CYS B C 1
ATOM 3078 O O . CYS B 1 101 ? 2.938 -16.812 -11.523 1 96.69 101 CYS B O 1
ATOM 3080 N N . ILE B 1 102 ? 0.918 -15.953 -11.703 1 97 102 ILE B N 1
ATOM 3081 C CA . ILE B 1 102 ? 1.012 -15.203 -10.461 1 97 102 ILE B CA 1
ATOM 3082 C C . ILE B 1 102 ? 1.153 -16.156 -9.281 1 97 102 ILE B C 1
ATOM 3084 O O . ILE B 1 102 ? 0.639 -17.281 -9.32 1 97 102 ILE B O 1
ATOM 3088 N N . LEU B 1 103 ? 1.846 -15.805 -8.234 1 96.81 103 LEU B N 1
ATOM 3089 C CA . LEU B 1 103 ? 1.979 -16.531 -6.973 1 96.81 103 LEU B CA 1
ATOM 3090 C C . LEU B 1 103 ? 0.636 -16.609 -6.254 1 96.81 103 LEU B C 1
ATOM 3092 O O . LEU B 1 103 ? 0.24 -17.703 -5.809 1 96.81 103 LEU B O 1
ATOM 3096 N N . GLY B 1 104 ? -0.067 -15.484 -6.203 1 94.88 104 GLY B N 1
ATOM 3097 C CA . GLY B 1 104 ? -1.344 -15.406 -5.516 1 94.88 104 GLY B CA 1
ATOM 3098 C C . GLY B 1 104 ? -1.202 -15.195 -4.02 1 94.88 104 GLY B C 1
ATOM 3099 O O . GLY B 1 104 ? -0.092 -15.234 -3.482 1 94.88 104 GLY B O 1
ATOM 3100 N N . PRO B 1 105 ? -2.236 -15.047 -3.363 1 96.44 105 PRO B N 1
ATOM 3101 C CA . PRO B 1 105 ? -2.219 -14.539 -1.99 1 96.44 105 PRO B CA 1
ATOM 3102 C C . PRO B 1 105 ? -2.125 -15.648 -0.948 1 96.44 105 PRO B C 1
ATOM 3104 O O . PRO B 1 105 ? -1.952 -15.375 0.242 1 96.44 105 PRO B O 1
ATOM 3107 N N . PHE B 1 106 ? -2.176 -16.969 -1.362 1 96.94 106 PHE B N 1
ATOM 3108 C CA . PHE B 1 106 ? -2.355 -18 -0.347 1 96.94 106 PHE B CA 1
ATOM 3109 C C . PHE B 1 106 ? -1.2 -19 -0.374 1 96.94 106 PHE B C 1
ATOM 3111 O O . PHE B 1 106 ? -1.366 -20.156 -0.003 1 96.94 106 PHE B O 1
ATOM 3118 N N . TYR B 1 107 ? -0.056 -18.578 -0.868 1 97.06 107 TYR B N 1
ATOM 3119 C CA . TYR B 1 107 ? 1.154 -19.391 -0.836 1 97.06 107 TYR B CA 1
ATOM 3120 C C . TYR B 1 107 ? 1.617 -19.625 0.597 1 97.06 107 TYR B C 1
ATOM 3122 O O . TYR B 1 107 ? 1.576 -18.719 1.426 1 97.06 107 TYR B O 1
ATOM 3130 N N . VAL B 1 108 ? 2.041 -20.844 0.883 1 94.44 108 VAL B N 1
ATOM 3131 C CA . VAL B 1 108 ? 2.703 -21.219 2.131 1 94.44 108 VAL B CA 1
ATOM 3132 C C . VAL B 1 108 ? 4.051 -21.859 1.831 1 94.44 108 VAL B C 1
ATOM 3134 O O . VAL B 1 108 ? 4.141 -22.781 1.01 1 94.44 108 VAL B O 1
ATOM 3137 N N . ALA B 1 109 ? 5.109 -21.484 2.502 1 92.88 109 ALA B N 1
ATOM 3138 C CA . ALA B 1 109 ? 6.484 -21.844 2.164 1 92.88 109 ALA B CA 1
ATOM 3139 C C . ALA B 1 109 ? 6.801 -23.266 2.604 1 92.88 109 ALA B C 1
ATOM 3141 O O . ALA B 1 109 ? 7.605 -23.953 1.971 1 92.88 109 ALA B O 1
ATOM 3142 N N . ASP B 1 110 ? 6.152 -23.734 3.688 1 94 110 ASP B N 1
ATOM 3143 C CA . ASP B 1 110 ? 6.555 -25.016 4.246 1 94 110 ASP B CA 1
ATOM 3144 C C . ASP B 1 110 ? 5.352 -25.953 4.387 1 94 110 ASP B C 1
ATOM 3146 O O . ASP B 1 110 ? 4.996 -26.344 5.496 1 94 110 ASP B O 1
ATOM 3150 N N . PRO B 1 111 ? 4.844 -26.359 3.223 1 97.25 111 PRO B N 1
ATOM 3151 C CA . PRO B 1 111 ? 3.758 -27.344 3.287 1 97.25 111 PRO B CA 1
ATOM 3152 C C . PRO B 1 111 ? 4.242 -28.734 3.689 1 97.25 111 PRO B C 1
ATOM 3154 O O . PRO B 1 111 ? 5.449 -28.969 3.783 1 97.25 111 PRO B O 1
ATOM 3157 N N . PRO B 1 112 ? 3.277 -29.672 3.979 1 97.75 112 PRO B N 1
ATOM 3158 C CA . PRO B 1 112 ? 3.689 -31.047 4.262 1 97.75 112 PRO B CA 1
ATOM 3159 C C . PRO B 1 112 ? 4.477 -31.672 3.111 1 97.75 112 PRO B C 1
ATOM 3161 O O . PRO B 1 112 ? 4.172 -31.438 1.942 1 97.75 112 PRO B O 1
ATOM 3164 N N . ARG B 1 113 ? 5.465 -32.469 3.459 1 98.38 113 ARG B N 1
ATOM 3165 C CA . ARG B 1 113 ? 6.258 -33.188 2.471 1 98.38 113 ARG B CA 1
ATOM 3166 C C . ARG B 1 113 ? 5.723 -34.594 2.258 1 98.38 113 ARG B C 1
ATOM 3168 O O . ARG B 1 113 ? 5.379 -35.281 3.219 1 98.38 113 ARG B O 1
ATOM 3175 N N . TYR B 1 114 ? 5.586 -34.969 1.07 1 98 114 TYR B N 1
ATOM 3176 C CA . TYR B 1 114 ? 5.047 -36.281 0.721 1 98 114 TYR B CA 1
ATOM 3177 C C . TYR B 1 114 ? 5.965 -37 -0.253 1 98 114 TYR B C 1
ATOM 3179 O O . TYR B 1 114 ? 6.805 -36.406 -0.905 1 98 114 TYR B O 1
ATOM 3187 N N . GLU B 1 115 ? 5.828 -38.344 -0.327 1 97.31 115 GLU B N 1
ATOM 3188 C CA . GLU B 1 115 ? 6.465 -39.125 -1.372 1 97.31 115 GLU B CA 1
ATOM 3189 C C . GLU B 1 115 ? 5.676 -39.062 -2.676 1 97.31 115 GLU B C 1
ATOM 3191 O O . GLU B 1 115 ? 4.461 -38.844 -2.662 1 97.31 115 GLU B O 1
ATOM 3196 N N . ASN B 1 116 ? 6.387 -39.188 -3.764 1 97.69 116 ASN B N 1
ATOM 3197 C CA . ASN B 1 116 ? 5.68 -39.281 -5.035 1 97.69 116 ASN B CA 1
ATOM 3198 C C . ASN B 1 116 ? 4.625 -40.375 -5.023 1 97.69 116 ASN B C 1
ATOM 3200 O O . ASN B 1 116 ? 4.891 -41.5 -4.555 1 97.69 116 ASN B O 1
ATOM 3204 N N . GLY B 1 117 ? 3.475 -40.062 -5.516 1 94.81 117 GLY B N 1
ATOM 3205 C CA . GLY B 1 117 ? 2.377 -41.031 -5.516 1 94.81 117 GLY B CA 1
ATOM 3206 C C . GLY B 1 117 ? 1.439 -40.844 -4.336 1 94.81 117 GLY B C 1
ATOM 3207 O O . GLY B 1 117 ? 0.372 -41.469 -4.293 1 94.81 117 GLY B O 1
ATOM 3208 N N . ASP B 1 118 ? 1.786 -40.031 -3.436 1 95.5 118 ASP B N 1
ATOM 3209 C CA . ASP B 1 118 ? 0.926 -39.75 -2.291 1 95.5 118 ASP B CA 1
ATOM 3210 C C . ASP B 1 118 ? -0.178 -38.75 -2.662 1 95.5 118 ASP B C 1
ATOM 3212 O O . ASP B 1 118 ? -0.323 -38.375 -3.83 1 95.5 118 ASP B O 1
ATOM 3216 N N . THR B 1 119 ? -1.006 -38.375 -1.641 1 96.25 119 THR B N 1
ATOM 3217 C CA . THR B 1 119 ? -2.141 -37.5 -1.855 1 96.25 119 THR B CA 1
ATOM 3218 C C . THR B 1 119 ? -1.987 -36.219 -1.038 1 96.25 119 THR B C 1
ATOM 3220 O O . THR B 1 119 ? -1.521 -36.25 0.102 1 96.25 119 THR B O 1
ATOM 3223 N N . ILE B 1 120 ? -2.357 -35.062 -1.647 1 97.25 120 ILE B N 1
ATOM 3224 C CA . ILE B 1 120 ? -2.365 -33.812 -0.897 1 97.25 120 ILE B CA 1
ATOM 3225 C C . ILE B 1 120 ? -3.705 -33.656 -0.187 1 97.25 120 ILE B C 1
ATOM 3227 O O . ILE B 1 120 ? -3.922 -32.656 0.52 1 97.25 120 ILE B O 1
ATOM 3231 N N . ILE B 1 121 ? -4.605 -34.656 -0.356 1 95.81 121 ILE B N 1
ATOM 3232 C CA . ILE B 1 121 ? -5.91 -34.625 0.297 1 95.81 121 ILE B CA 1
ATOM 3233 C C . ILE B 1 121 ? -5.789 -35.188 1.71 1 95.81 121 ILE B C 1
ATOM 3235 O O . ILE B 1 121 ? -5.867 -36.406 1.91 1 95.81 121 ILE B O 1
ATOM 3239 N N . GLN B 1 122 ? -5.641 -34.344 2.676 1 95 122 GLN B N 1
ATOM 3240 C CA . GLN B 1 122 ? -5.566 -34.812 4.055 1 95 122 GLN B CA 1
ATOM 3241 C C . GLN B 1 122 ? -6.953 -35.125 4.602 1 95 122 GLN B C 1
ATOM 3243 O O . GLN B 1 122 ? -7.121 -36.094 5.336 1 95 122 GLN B O 1
ATOM 3248 N N . LYS B 1 123 ? -7.852 -34.281 4.277 1 92.12 123 LYS B N 1
ATOM 3249 C CA . LYS B 1 123 ? -9.266 -34.469 4.578 1 92.12 123 LYS B CA 1
ATOM 3250 C C . LYS B 1 123 ? -10.117 -34.344 3.316 1 92.12 123 LYS B C 1
ATOM 3252 O O . LYS B 1 123 ? -10.156 -33.281 2.691 1 92.12 123 LYS B O 1
ATOM 3257 N N . TYR B 1 124 ? -10.734 -35.406 2.979 1 90.44 124 TYR B N 1
ATOM 3258 C CA . TYR B 1 124 ? -11.547 -35.406 1.769 1 90.44 124 TYR B CA 1
ATOM 3259 C C . TYR B 1 124 ? -12.906 -34.781 2.021 1 90.44 124 TYR B C 1
ATOM 3261 O O . TYR B 1 124 ? -13.734 -35.312 2.746 1 90.44 124 TYR B O 1
ATOM 3269 N N . LEU B 1 125 ? -13.18 -33.688 1.505 1 89.94 125 LEU B N 1
ATOM 3270 C CA . LEU B 1 125 ? -14.422 -32.938 1.671 1 89.94 125 LEU B CA 1
ATOM 3271 C C . LEU B 1 125 ? -15.32 -33.094 0.444 1 89.94 125 LEU B C 1
ATOM 3273 O O . LEU B 1 125 ? -16.375 -32.469 0.358 1 89.94 125 LEU B O 1
ATOM 3277 N N . GLY B 1 126 ? -14.898 -33.938 -0.479 1 90.62 126 GLY B N 1
ATOM 3278 C CA . GLY 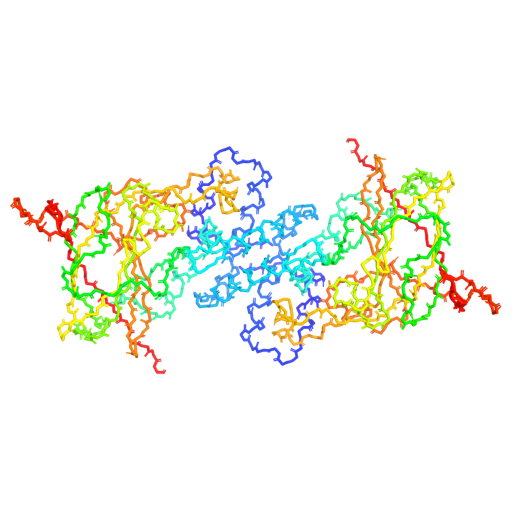B 1 126 ? -15.57 -34.094 -1.761 1 90.62 126 GLY B CA 1
ATOM 3279 C C . GLY B 1 126 ? -14.719 -33.656 -2.936 1 90.62 126 GLY B C 1
ATOM 3280 O O . GLY B 1 126 ? -13.523 -33.406 -2.783 1 90.62 126 GLY B O 1
ATOM 3281 N N . GLY B 1 127 ? -15.32 -33.656 -4.195 1 94 127 GLY B N 1
ATOM 3282 C CA . GLY B 1 127 ? -14.609 -33.281 -5.414 1 94 127 GLY B CA 1
ATOM 3283 C C . GLY B 1 127 ? -14.195 -34.5 -6.234 1 94 127 GLY B C 1
ATOM 3284 O O . GLY B 1 127 ? -14.32 -35.625 -5.785 1 94 127 GLY B O 1
ATOM 3285 N N . GLU B 1 128 ? -13.836 -34.219 -7.324 1 95.06 128 GLU B N 1
ATOM 3286 C CA . GLU B 1 128 ? -13.438 -35.281 -8.234 1 95.06 128 GLU B CA 1
ATOM 3287 C C . GLU B 1 128 ? -11.938 -35.562 -8.141 1 95.06 128 GLU B C 1
ATOM 3289 O O . GLU B 1 128 ? -11.125 -34.75 -8.586 1 95.06 128 GLU B O 1
ATOM 3294 N N . VAL B 1 129 ? -11.578 -36.688 -7.594 1 95.5 129 VAL B N 1
ATOM 3295 C CA . VAL B 1 129 ? -10.188 -37.031 -7.328 1 95.5 129 VAL B CA 1
ATOM 3296 C C . VAL B 1 129 ? -9.445 -37.219 -8.648 1 95.5 129 VAL B C 1
ATOM 3298 O O . VAL B 1 129 ? -9.969 -37.844 -9.57 1 95.5 129 VAL B O 1
ATOM 3301 N N . THR B 1 130 ? -8.227 -36.75 -8.711 1 96.5 130 THR B N 1
ATOM 3302 C CA . THR B 1 130 ? -7.41 -36.719 -9.922 1 96.5 130 THR B CA 1
ATOM 3303 C C . THR B 1 130 ? -6.008 -37.219 -9.633 1 96.5 130 THR B C 1
ATOM 3305 O O . THR B 1 130 ? -5.379 -36.844 -8.656 1 96.5 130 THR B O 1
ATOM 3308 N N . TYR B 1 131 ? -5.609 -38.188 -10.43 1 96.06 131 TYR B N 1
ATOM 3309 C CA . TYR B 1 131 ? -4.203 -38.594 -10.445 1 96.06 131 TYR B CA 1
ATOM 3310 C C . TYR B 1 131 ? -3.383 -37.625 -11.32 1 96.06 131 TYR B C 1
ATOM 3312 O O . TYR B 1 131 ? -3.531 -37.625 -12.539 1 96.06 131 TYR B O 1
ATOM 3320 N N . PHE B 1 132 ? -2.541 -36.781 -10.742 1 98.06 132 PHE B N 1
ATOM 3321 C CA . PHE B 1 132 ? -1.734 -35.781 -11.414 1 98.06 132 PHE B CA 1
ATOM 3322 C C . PHE B 1 132 ? -0.267 -36.188 -11.445 1 98.06 132 PHE B C 1
ATOM 3324 O O . PHE B 1 132 ? 0.322 -36.469 -10.406 1 98.06 132 PHE B O 1
ATOM 3331 N N . HIS B 1 133 ? 0.295 -36.25 -12.617 1 97.94 133 HIS B N 1
ATOM 3332 C CA . HIS B 1 133 ? 1.671 -36.75 -12.703 1 97.94 133 HIS B CA 1
ATOM 3333 C C . HIS B 1 133 ? 2.367 -36.188 -13.945 1 97.94 133 HIS B C 1
ATOM 3335 O O . HIS B 1 133 ? 1.718 -35.625 -14.82 1 97.94 133 HIS B O 1
ATOM 3341 N N . GLY B 1 134 ? 3.65 -36.281 -14 1 98.56 134 GLY B N 1
ATOM 3342 C CA . GLY B 1 134 ? 4.469 -35.844 -15.109 1 98.56 134 GLY B CA 1
ATOM 3343 C C . GLY B 1 134 ? 5.953 -35.844 -14.789 1 98.56 134 GLY B C 1
ATOM 3344 O O . GLY B 1 134 ? 6.426 -36.625 -13.984 1 98.56 134 GLY B O 1
ATOM 3345 N N . GLN B 1 135 ? 6.645 -35.031 -15.539 1 98.81 135 GLN B N 1
ATOM 3346 C CA . GLN B 1 135 ? 8.078 -34.875 -15.336 1 98.81 135 GLN B CA 1
ATOM 3347 C C . GLN B 1 135 ? 8.461 -33.406 -15.219 1 98.81 135 GLN B C 1
ATOM 3349 O O . GLN B 1 135 ? 7.742 -32.531 -15.719 1 98.81 135 GLN B O 1
ATOM 3354 N N . ILE B 1 136 ? 9.484 -33.156 -14.523 1 98.81 136 ILE B N 1
ATOM 3355 C CA . ILE B 1 136 ? 10.172 -31.859 -14.555 1 98.81 136 ILE B CA 1
ATOM 3356 C C . ILE B 1 136 ? 11.391 -31.953 -15.461 1 98.81 136 ILE B C 1
ATOM 3358 O O . ILE B 1 136 ? 12.281 -32.781 -15.242 1 98.81 136 ILE B O 1
ATOM 3362 N N . LEU B 1 137 ? 11.391 -31.109 -16.469 1 98.38 137 LEU B N 1
ATOM 3363 C CA . LEU B 1 137 ? 12.398 -31.188 -17.531 1 98.38 137 LEU B CA 1
ATOM 3364 C C . LEU B 1 137 ? 13.156 -29.875 -17.656 1 98.38 137 LEU B C 1
ATOM 3366 O O . LEU B 1 137 ? 12.633 -28.812 -17.312 1 98.38 137 LEU B O 1
ATOM 3370 N N . ASP B 1 138 ? 14.367 -30.016 -18.109 1 97.38 138 ASP B N 1
ATOM 3371 C CA . ASP B 1 138 ? 15.125 -28.844 -18.547 1 97.38 138 ASP B CA 1
ATOM 3372 C C . ASP B 1 138 ? 14.539 -28.266 -19.844 1 97.38 138 ASP B C 1
ATOM 3374 O O . ASP B 1 138 ? 14.359 -29 -20.812 1 97.38 138 ASP B O 1
ATOM 3378 N N . ALA B 1 139 ? 14.344 -27.031 -19.859 1 95.44 139 ALA B N 1
ATOM 3379 C CA . ALA B 1 139 ? 13.641 -26.406 -20.984 1 95.44 139 ALA B CA 1
ATOM 3380 C C . ALA B 1 139 ? 14.484 -26.453 -22.25 1 95.44 139 ALA B C 1
ATOM 3382 O O . ALA B 1 139 ? 13.945 -26.547 -23.359 1 95.44 139 ALA B O 1
ATOM 3383 N N . ASP B 1 140 ? 15.766 -26.438 -22.141 1 93.88 140 ASP B N 1
ATOM 3384 C CA . ASP B 1 140 ? 16.641 -26.375 -23.297 1 93.88 140 ASP B CA 1
ATOM 3385 C C . ASP B 1 140 ? 16.969 -27.766 -23.828 1 93.88 140 ASP B C 1
ATOM 3387 O O . ASP B 1 140 ? 17.031 -27.984 -25.047 1 93.88 140 ASP B O 1
ATOM 3391 N N . THR B 1 141 ? 17.125 -28.734 -22.906 1 96 141 THR B N 1
ATOM 3392 C CA . THR B 1 141 ? 17.609 -30.047 -23.328 1 96 141 THR B CA 1
ATOM 3393 C C . THR B 1 141 ? 16.469 -31.062 -23.359 1 96 141 THR B C 1
ATOM 3395 O O . THR B 1 141 ? 16.594 -32.156 -23.922 1 96 141 THR B O 1
ATOM 3398 N N . ASN B 1 142 ? 15.438 -30.797 -22.625 1 96.88 142 ASN B N 1
ATOM 3399 C CA . ASN B 1 142 ? 14.312 -31.703 -22.453 1 96.88 142 ASN B CA 1
ATOM 3400 C C . ASN B 1 142 ? 14.695 -32.938 -21.641 1 96.88 142 ASN B C 1
ATOM 3402 O O . ASN B 1 142 ? 14.039 -33.969 -21.734 1 96.88 142 ASN B O 1
ATOM 3406 N N . LEU B 1 143 ? 15.766 -32.812 -20.938 1 97.94 143 LEU B N 1
ATOM 3407 C CA . LEU B 1 143 ? 16.188 -33.875 -20.047 1 97.94 143 LEU B CA 1
ATOM 3408 C C . LEU B 1 143 ? 15.555 -33.75 -18.672 1 97.94 143 LEU B C 1
ATOM 3410 O O . LEU B 1 143 ? 15.258 -32.625 -18.234 1 97.94 143 LEU B O 1
ATOM 3414 N N . PRO B 1 144 ? 15.422 -34.938 -18.031 1 98.56 144 PRO B N 1
ATOM 3415 C CA . PRO B 1 144 ? 14.82 -34.906 -16.703 1 98.56 144 PRO B CA 1
ATOM 3416 C C . PRO B 1 144 ? 15.664 -34.094 -15.695 1 98.56 144 PRO B C 1
ATOM 3418 O O . PRO B 1 144 ? 16.891 -34.156 -15.734 1 98.56 144 PRO B O 1
ATOM 3421 N N . VAL B 1 145 ? 15.047 -33.375 -14.852 1 98.56 145 VAL B N 1
ATOM 3422 C CA . VAL B 1 145 ? 15.688 -32.656 -13.734 1 98.56 145 VAL B CA 1
ATOM 3423 C C . VAL B 1 145 ? 15.383 -33.406 -12.43 1 98.56 145 VAL B C 1
ATOM 3425 O O . VAL B 1 145 ? 14.281 -33.281 -11.883 1 98.56 145 VAL B O 1
ATOM 3428 N N . ALA B 1 146 ? 16.328 -34.156 -11.922 1 98.38 146 ALA B N 1
ATOM 3429 C CA . ALA B 1 146 ? 16.188 -34.906 -10.672 1 98.38 146 ALA B CA 1
ATOM 3430 C C . ALA B 1 146 ? 16.344 -34 -9.461 1 98.38 146 ALA B C 1
ATOM 3432 O O . ALA B 1 146 ? 17.188 -33.094 -9.469 1 98.38 146 ALA B O 1
ATOM 3433 N N . GLY B 1 147 ? 15.555 -34.188 -8.438 1 98.56 147 GLY B N 1
ATOM 3434 C CA . GLY B 1 147 ? 15.742 -33.5 -7.164 1 98.56 147 GLY B CA 1
ATOM 3435 C C . GLY B 1 147 ? 15.094 -32.125 -7.121 1 98.56 147 GLY B C 1
ATOM 3436 O O . GLY B 1 147 ? 15.375 -31.344 -6.227 1 98.56 147 GLY B O 1
ATOM 3437 N N . ALA B 1 148 ? 14.266 -31.844 -8.117 1 98.81 148 ALA B N 1
ATOM 3438 C CA . ALA B 1 148 ? 13.523 -30.594 -8.094 1 98.81 148 ALA B CA 1
ATOM 3439 C C . ALA B 1 148 ? 12.383 -30.641 -7.078 1 98.81 148 ALA B C 1
ATOM 3441 O O . ALA B 1 148 ? 11.695 -31.672 -6.961 1 98.81 148 ALA B O 1
ATOM 3442 N N . SER B 1 149 ? 12.203 -29.578 -6.352 1 98.69 149 SER B N 1
ATOM 3443 C CA . SER B 1 149 ? 11.086 -29.438 -5.422 1 98.69 149 SER B CA 1
ATOM 3444 C C . SER B 1 149 ? 9.828 -28.938 -6.129 1 98.69 149 SER B C 1
ATOM 3446 O O . SER B 1 149 ? 9.883 -27.984 -6.902 1 98.69 149 SER B O 1
ATOM 3448 N N . LEU B 1 150 ? 8.766 -29.625 -5.91 1 98.81 150 LEU B N 1
ATOM 3449 C CA . LEU B 1 150 ? 7.457 -29.25 -6.445 1 98.81 150 LEU B CA 1
ATOM 3450 C C . LEU B 1 150 ? 6.48 -28.938 -5.316 1 98.81 150 LEU B C 1
ATOM 3452 O O . LEU B 1 150 ? 5.969 -29.844 -4.66 1 98.81 150 LEU B O 1
ATOM 3456 N N . ASN B 1 151 ? 6.234 -27.656 -5.074 1 98.81 151 ASN B N 1
ATOM 3457 C CA . ASN B 1 151 ? 5.211 -27.172 -4.148 1 98.81 151 ASN B CA 1
ATOM 3458 C C . ASN B 1 151 ? 3.859 -27.016 -4.84 1 98.81 151 ASN B C 1
ATOM 3460 O O . ASN B 1 151 ? 3.74 -26.266 -5.805 1 98.81 151 ASN B O 1
ATOM 3464 N N . VAL B 1 152 ? 2.854 -27.734 -4.379 1 98.75 152 VAL B N 1
ATOM 3465 C CA . VAL B 1 152 ? 1.527 -27.75 -4.988 1 98.75 152 VAL B CA 1
ATOM 3466 C C . VAL B 1 152 ? 0.489 -27.266 -3.977 1 98.75 152 VAL B C 1
ATOM 3468 O O . VAL B 1 152 ? 0.553 -27.625 -2.797 1 98.75 152 VAL B O 1
ATOM 3471 N N . TRP B 1 153 ? -0.444 -26.406 -4.402 1 98.69 153 TRP B N 1
ATOM 3472 C CA . TRP B 1 153 ? -1.553 -26.078 -3.512 1 98.69 153 TRP B CA 1
ATOM 3473 C C . TRP B 1 153 ? -2.793 -25.688 -4.309 1 98.69 153 TRP B C 1
ATOM 3475 O O . TRP B 1 153 ? -2.686 -25.156 -5.414 1 98.69 153 TRP B O 1
ATOM 3485 N N . GLU B 1 154 ? -3.941 -25.984 -3.834 1 98.56 154 GLU B N 1
ATOM 3486 C CA . GLU B 1 154 ? -5.25 -25.594 -4.352 1 98.56 154 GLU B CA 1
ATOM 3487 C C . GLU B 1 154 ? -6.293 -25.547 -3.236 1 98.56 154 GLU B C 1
ATOM 3489 O O . GLU B 1 154 ? -6.027 -25.984 -2.113 1 98.56 154 GLU B O 1
ATOM 3494 N N . CYS B 1 155 ? -7.414 -24.969 -3.512 1 97.88 155 CYS B N 1
ATOM 3495 C CA . CYS B 1 155 ? -8.492 -24.922 -2.527 1 97.88 155 CYS B CA 1
ATOM 3496 C C . CYS B 1 155 ? -9.258 -26.25 -2.504 1 97.88 155 CYS B C 1
ATOM 3498 O O . CYS B 1 155 ? -9.156 -27.047 -3.439 1 97.88 155 CYS B O 1
ATOM 3500 N N . ALA B 1 156 ? -10 -26.5 -1.463 1 97.56 156 ALA B N 1
ATOM 3501 C CA . ALA B 1 156 ? -10.906 -27.641 -1.389 1 97.56 156 ALA B CA 1
ATOM 3502 C C . ALA B 1 156 ? -12.164 -27.406 -2.215 1 97.56 156 ALA B C 1
ATOM 3504 O O . ALA B 1 156 ? -12.312 -26.344 -2.836 1 97.56 156 ALA B O 1
ATOM 3505 N N . VAL B 1 157 ? -13.031 -28.406 -2.279 1 96.75 157 VAL B N 1
ATOM 3506 C CA . VAL B 1 157 ? -14.188 -28.406 -3.164 1 96.75 157 VAL B CA 1
ATOM 3507 C C . VAL B 1 157 ? -15.141 -27.281 -2.76 1 96.75 157 VAL B C 1
ATOM 3509 O O . VAL B 1 157 ? -15.93 -26.797 -3.58 1 96.75 157 VAL B O 1
ATOM 3512 N N . ASN B 1 158 ? -15.047 -26.766 -1.484 1 97 158 ASN B N 1
ATOM 3513 C CA . ASN B 1 158 ? -15.906 -25.688 -1.021 1 97 158 ASN B CA 1
ATOM 3514 C C . ASN B 1 158 ? -15.344 -24.312 -1.406 1 97 158 ASN B C 1
ATOM 3516 O O . ASN B 1 158 ? -15.883 -23.281 -1.008 1 97 158 ASN B O 1
ATOM 3520 N N . GLY B 1 159 ? -14.188 -24.328 -2.08 1 97 159 GLY B N 1
ATOM 3521 C CA . GLY B 1 159 ? -13.617 -23.094 -2.582 1 97 159 GLY B CA 1
ATOM 3522 C C . GLY B 1 159 ? -12.742 -22.391 -1.564 1 97 159 GLY B C 1
ATOM 3523 O O . GLY B 1 159 ? -12.375 -21.219 -1.751 1 97 159 GLY B O 1
ATOM 3524 N N . LEU B 1 160 ? -12.422 -23.094 -0.474 1 97.31 160 LEU B N 1
ATOM 3525 C CA . LEU B 1 160 ? -11.633 -22.484 0.587 1 97.31 160 LEU B CA 1
ATOM 3526 C C . LEU B 1 160 ? -10.297 -23.188 0.753 1 97.31 160 LEU B C 1
ATOM 3528 O O . LEU B 1 160 ? -10.234 -24.422 0.689 1 97.31 160 LEU B O 1
ATOM 3532 N N . TYR B 1 161 ? -9.234 -22.406 0.854 1 97.38 161 TYR B N 1
ATOM 3533 C CA . TYR B 1 161 ? -7.949 -22.953 1.28 1 97.38 161 TYR B CA 1
ATOM 3534 C C . TYR B 1 161 ? -7.98 -23.344 2.754 1 97.38 161 TYR B C 1
ATOM 3536 O O . TYR B 1 161 ? -8.867 -22.906 3.496 1 97.38 161 TYR B O 1
ATOM 3544 N N . ASP B 1 162 ? -7.031 -24.141 3.146 1 95.88 162 ASP B N 1
ATOM 3545 C CA . ASP B 1 162 ? -7.004 -24.641 4.516 1 95.88 162 ASP B CA 1
ATOM 3546 C C . ASP B 1 162 ? -6.965 -23.5 5.523 1 95.88 162 ASP B C 1
ATOM 3548 O O . ASP B 1 162 ? -7.645 -23.547 6.551 1 95.88 162 ASP B O 1
ATOM 3552 N N . GLN B 1 163 ? -6.27 -22.422 5.227 1 93.12 163 GLN B N 1
ATOM 3553 C CA . GLN B 1 163 ? -6.09 -21.312 6.152 1 93.12 163 GLN B CA 1
ATOM 3554 C C . GLN B 1 163 ? -7.359 -20.484 6.266 1 93.12 163 GLN B C 1
ATOM 3556 O O . GLN B 1 163 ? -7.473 -19.625 7.145 1 93.12 163 GLN B O 1
ATOM 3561 N N . GLN B 1 164 ? -8.352 -20.703 5.461 1 94.19 164 GLN B N 1
ATOM 3562 C CA . GLN B 1 164 ? -9.602 -19.969 5.469 1 94.19 164 GLN B CA 1
ATOM 3563 C C . GLN B 1 164 ? -10.703 -20.75 6.172 1 94.19 164 GLN B C 1
ATOM 3565 O O . GLN B 1 164 ? -11.789 -20.234 6.422 1 94.19 164 GLN B O 1
ATOM 3570 N N . ASP B 1 165 ? -10.5 -22.016 6.41 1 94.88 165 ASP B N 1
ATOM 3571 C CA . ASP B 1 165 ? -11.523 -22.922 6.914 1 94.88 165 ASP B CA 1
ATOM 3572 C C . ASP B 1 165 ? -11.023 -23.703 8.125 1 94.88 165 ASP B C 1
ATOM 3574 O O . ASP B 1 165 ? -10.281 -24.688 7.977 1 94.88 165 ASP B O 1
ATOM 3578 N N . PRO B 1 166 ? -11.508 -23.375 9.227 1 93.38 166 PRO B N 1
ATOM 3579 C CA . PRO B 1 166 ? -11.055 -24.062 10.438 1 93.38 166 PRO B CA 1
ATOM 3580 C C . PRO B 1 166 ? -11.414 -25.547 10.43 1 93.38 166 PRO B C 1
ATOM 3582 O O . PRO B 1 166 ? -10.852 -26.328 11.203 1 93.38 166 PRO B O 1
ATOM 3585 N N . LYS B 1 167 ? -12.312 -25.984 9.594 1 93.06 167 LYS B N 1
ATOM 3586 C CA . LYS B 1 167 ? -12.711 -27.391 9.523 1 93.06 167 LYS B CA 1
ATOM 3587 C C . LYS B 1 167 ? -11.695 -28.203 8.719 1 93.06 167 LYS B C 1
ATOM 3589 O O . LYS B 1 167 ? -11.734 -29.438 8.734 1 93.06 167 LYS B O 1
ATOM 3594 N N . GLN B 1 168 ? -10.797 -27.594 7.977 1 96.25 168 GLN B N 1
ATOM 3595 C CA . GLN B 1 168 ? -9.711 -28.266 7.27 1 96.25 168 GLN B CA 1
ATOM 3596 C C . GLN B 1 168 ? -8.461 -28.344 8.133 1 96.25 168 GLN B C 1
ATOM 3598 O O . GLN B 1 168 ? -8.109 -27.391 8.82 1 96.25 168 GLN B O 1
ATOM 3603 N N . PRO B 1 169 ? -7.867 -29.516 8.141 1 96.31 169 PRO B N 1
ATOM 3604 C CA . PRO B 1 169 ? -6.562 -29.531 8.812 1 96.31 169 PRO B CA 1
ATOM 3605 C C . PRO B 1 169 ? -5.531 -28.641 8.117 1 96.31 169 PRO B C 1
ATOM 3607 O O . PRO B 1 169 ? -5.582 -28.484 6.895 1 96.31 169 PRO B O 1
ATOM 3610 N N . SER B 1 170 ? -4.578 -28.109 8.906 1 95.75 170 SER B N 1
ATOM 3611 C CA . SER B 1 170 ? -3.484 -27.344 8.328 1 95.75 170 SER B CA 1
ATOM 3612 C C . SER B 1 170 ? -2.695 -28.172 7.312 1 95.75 170 SER B C 1
ATOM 3614 O O . SER B 1 170 ? -2.316 -29.297 7.594 1 95.75 170 SER B O 1
ATOM 3616 N N . GLY B 1 171 ? -2.57 -27.656 6.094 1 97 171 GLY B N 1
ATOM 3617 C CA . GLY B 1 171 ? -1.812 -28.344 5.062 1 97 171 GLY B CA 1
ATOM 3618 C C . GLY B 1 171 ? -2.688 -29.109 4.086 1 97 171 GLY B C 1
ATOM 3619 O O . GLY B 1 171 ? -2.189 -29.688 3.123 1 97 171 GLY B O 1
ATOM 3620 N N . ASN B 1 172 ? -4.008 -29.094 4.395 1 97.5 172 ASN B N 1
ATOM 3621 C CA . ASN B 1 172 ? -4.902 -29.766 3.453 1 97.5 172 ASN B CA 1
ATOM 3622 C C . ASN B 1 172 ? -4.789 -29.172 2.053 1 97.5 172 ASN B C 1
ATOM 3624 O O . ASN B 1 172 ? -4.699 -27.938 1.899 1 97.5 172 ASN B O 1
ATOM 3628 N N . MET B 1 173 ? -4.754 -30.062 1.054 1 98.06 173 MET B N 1
ATOM 3629 C CA . MET B 1 173 ? -4.723 -29.703 -0.362 1 98.06 173 MET B CA 1
ATOM 3630 C C . MET B 1 173 ? -3.41 -29.016 -0.723 1 98.06 173 MET B C 1
ATOM 3632 O O . MET B 1 173 ? -3.355 -28.219 -1.663 1 98.06 173 MET B O 1
ATOM 3636 N N . ARG B 1 174 ? -2.393 -29.203 0.071 1 98.38 174 ARG B N 1
ATOM 3637 C CA . ARG B 1 174 ? -1.034 -28.734 -0.167 1 98.38 174 ARG B CA 1
ATOM 3638 C C . ARG B 1 174 ? -0.025 -29.859 -0.044 1 98.38 174 ARG B C 1
ATOM 3640 O O . ARG B 1 174 ? -0.255 -30.828 0.69 1 98.38 174 ARG B O 1
ATOM 3647 N N . GLY B 1 175 ? 1.097 -29.719 -0.719 1 98.62 175 GLY B N 1
ATOM 3648 C CA . GLY B 1 175 ? 2.143 -30.719 -0.566 1 98.62 175 GLY B CA 1
ATOM 3649 C C . GLY B 1 175 ? 3.424 -30.344 -1.29 1 98.62 175 GLY B C 1
ATOM 3650 O O . GLY B 1 175 ? 3.391 -29.719 -2.344 1 98.62 175 GLY B O 1
ATOM 3651 N N . MET B 1 176 ? 4.477 -30.75 -0.704 1 98.81 176 MET B N 1
ATOM 3652 C CA . MET B 1 176 ? 5.793 -30.672 -1.329 1 98.81 176 MET B CA 1
ATOM 3653 C C . MET B 1 176 ? 6.242 -32.031 -1.821 1 98.81 176 MET B C 1
ATOM 3655 O O . MET B 1 176 ? 6.195 -33.031 -1.073 1 98.81 176 MET B O 1
ATOM 3659 N N . PHE B 1 177 ? 6.617 -32.156 -3.008 1 98.81 177 PHE B N 1
ATOM 3660 C CA . PHE B 1 177 ? 7.164 -33.375 -3.609 1 98.81 177 PHE B CA 1
ATOM 3661 C C . PHE B 1 177 ? 8.555 -33.125 -4.176 1 98.81 177 PHE B C 1
ATOM 3663 O O . PHE B 1 177 ? 8.977 -31.969 -4.305 1 98.81 177 PHE B O 1
ATOM 3670 N N . THR B 1 178 ? 9.289 -34.156 -4.461 1 98.88 178 THR B N 1
ATOM 3671 C CA . THR B 1 178 ? 10.609 -34.094 -5.086 1 98.88 178 THR B CA 1
ATOM 3672 C C . THR B 1 178 ? 10.688 -35.031 -6.293 1 98.88 178 THR B C 1
ATOM 3674 O O . THR B 1 178 ? 10.344 -36.219 -6.195 1 98.88 178 THR B O 1
ATOM 3677 N N . SER B 1 179 ? 11.078 -34.438 -7.398 1 98.81 179 SER B N 1
ATOM 3678 C CA . SER B 1 179 ? 11.18 -35.281 -8.594 1 98.81 179 SER B CA 1
ATOM 3679 C C . SER B 1 179 ? 12.227 -36.375 -8.414 1 98.81 179 SER B C 1
ATOM 3681 O O . SER B 1 179 ? 13.266 -36.156 -7.789 1 98.81 179 SER B O 1
ATOM 3683 N N . ASP B 1 180 ? 12.031 -37.531 -8.969 1 98.69 180 ASP B N 1
ATOM 3684 C CA . ASP B 1 180 ? 12.953 -38.656 -8.82 1 98.69 180 ASP B CA 1
ATOM 3685 C C . ASP B 1 180 ? 14.062 -38.594 -9.867 1 98.69 180 ASP B C 1
ATOM 3687 O O . ASP B 1 180 ? 14.258 -37.562 -10.508 1 98.69 180 ASP B O 1
ATOM 3691 N N . SER B 1 181 ? 14.859 -39.656 -10.062 1 98.44 181 SER B N 1
ATOM 3692 C CA . SER B 1 181 ? 16.031 -39.688 -10.93 1 98.44 181 SER B CA 1
ATOM 3693 C C . SER B 1 181 ? 15.633 -39.5 -12.391 1 98.44 181 SER B C 1
ATOM 3695 O O . SER B 1 181 ? 16.469 -39.125 -13.227 1 98.44 181 SER B O 1
ATOM 3697 N N . LYS B 1 182 ? 14.398 -39.75 -12.703 1 98.62 182 LYS B N 1
ATOM 3698 C CA . LYS B 1 182 ? 13.906 -39.594 -14.062 1 98.62 182 LYS B CA 1
ATOM 3699 C C . LYS B 1 182 ? 13.078 -38.312 -14.203 1 98.62 182 LYS B C 1
ATOM 3701 O O . LYS B 1 182 ? 12.336 -38.156 -15.164 1 98.62 182 LYS B O 1
ATOM 3706 N N . GLY B 1 183 ? 13.102 -37.438 -13.141 1 98.81 183 GLY B N 1
ATOM 3707 C CA . GLY B 1 183 ? 12.359 -36.188 -13.141 1 98.81 183 GLY B CA 1
ATOM 3708 C C . GLY B 1 183 ? 10.875 -36.375 -12.891 1 98.81 183 GLY B C 1
ATOM 3709 O O . GLY B 1 183 ? 10.086 -35.438 -13.062 1 98.81 183 GLY B O 1
ATOM 3710 N N . LYS B 1 184 ? 10.484 -37.625 -12.516 1 98.81 184 LYS B N 1
ATOM 3711 C CA . LYS B 1 184 ? 9.062 -37.938 -12.398 1 98.81 184 LYS B CA 1
ATOM 3712 C C . LYS B 1 184 ? 8.508 -37.469 -11.055 1 98.81 184 LYS B C 1
ATOM 3714 O O . LYS B 1 184 ? 9.211 -37.5 -10.039 1 98.81 184 LYS B O 1
ATOM 3719 N N . TYR B 1 185 ? 7.289 -37.031 -11.047 1 98.75 185 TYR B N 1
ATOM 3720 C CA . TYR B 1 185 ? 6.488 -36.75 -9.867 1 98.75 185 TYR B CA 1
ATOM 3721 C C . TYR B 1 185 ? 5.062 -37.25 -10.039 1 98.75 185 TYR B C 1
ATOM 3723 O O . TYR B 1 185 ? 4.625 -37.531 -11.156 1 98.75 185 TYR B O 1
ATOM 3731 N N . ALA B 1 186 ? 4.387 -37.438 -8.938 1 98.12 186 ALA B N 1
ATOM 3732 C CA . ALA B 1 186 ? 2.977 -37.844 -8.969 1 98.12 186 ALA B CA 1
ATOM 3733 C C . ALA B 1 186 ? 2.297 -37.562 -7.633 1 98.12 186 ALA B C 1
ATOM 3735 O O . ALA B 1 186 ? 2.932 -37.625 -6.578 1 98.12 186 ALA B O 1
ATOM 3736 N N . PHE B 1 187 ? 1.021 -37.219 -7.707 1 97.44 187 PHE B N 1
ATOM 3737 C CA . PHE B 1 187 ? 0.219 -37.062 -6.5 1 97.44 187 PHE B CA 1
ATOM 3738 C C . PHE B 1 187 ? -1.269 -37.125 -6.828 1 97.44 187 PHE B C 1
ATOM 3740 O O . PHE B 1 187 ? -1.656 -37.062 -7.996 1 97.44 187 PHE B O 1
ATOM 3747 N N . TYR B 1 188 ? -2.041 -37.312 -5.848 1 96 188 TYR B N 1
ATOM 3748 C CA . TYR B 1 188 ? -3.49 -37.219 -5.98 1 96 188 TYR B CA 1
ATOM 3749 C C . TYR B 1 188 ? -4.004 -35.906 -5.43 1 96 188 TYR B C 1
ATOM 3751 O O . TYR B 1 188 ? -3.531 -35.438 -4.395 1 96 188 TYR B O 1
ATOM 3759 N N . CYS B 1 189 ? -4.863 -35.344 -6.148 1 97 189 CYS B N 1
ATOM 3760 C CA . CYS B 1 189 ? -5.566 -34.094 -5.797 1 97 189 CYS B CA 1
ATOM 3761 C C . CYS B 1 189 ? -7.012 -34.125 -6.273 1 97 189 CYS B C 1
ATOM 3763 O O . CYS B 1 189 ? -7.562 -35.219 -6.508 1 97 189 CYS B O 1
ATOM 3765 N N . ILE B 1 190 ? -7.703 -33.031 -6.281 1 97 190 ILE B N 1
ATOM 3766 C CA . ILE B 1 190 ? -9.031 -33 -6.879 1 97 190 ILE B CA 1
ATOM 3767 C C . ILE B 1 190 ? -9.008 -32.062 -8.102 1 97 190 ILE B C 1
ATOM 3769 O O . ILE B 1 190 ? -8.133 -31.219 -8.234 1 97 190 ILE B O 1
ATOM 3773 N N . LYS B 1 191 ? -9.906 -32.344 -9.078 1 98 191 LYS B N 1
ATOM 3774 C CA . LYS B 1 191 ? -10.141 -31.328 -10.109 1 98 191 LYS B CA 1
ATOM 3775 C C . LYS B 1 191 ? -10.547 -30 -9.5 1 98 191 LYS B C 1
ATOM 3777 O O . LYS B 1 191 ? -11.516 -29.922 -8.734 1 98 191 LYS B O 1
ATOM 3782 N N . PRO B 1 192 ? -9.734 -28.922 -9.773 1 98.44 192 PRO B N 1
ATOM 3783 C CA . PRO B 1 192 ? -10.016 -27.656 -9.086 1 98.44 192 PRO B CA 1
ATOM 3784 C C . PRO B 1 192 ? -11.367 -27.062 -9.477 1 98.44 192 PRO B C 1
ATOM 3786 O O . PRO B 1 192 ? -11.852 -27.297 -10.586 1 98.44 192 PRO B O 1
ATOM 3789 N N . VAL B 1 193 ? -11.961 -26.328 -8.562 1 97.88 193 VAL B N 1
ATOM 3790 C CA . VAL B 1 193 ? -13.266 -25.703 -8.766 1 97.88 193 VAL B CA 1
ATOM 3791 C C . VAL B 1 193 ? -13.133 -24.188 -8.711 1 97.88 193 VAL B C 1
ATOM 3793 O O . VAL B 1 193 ? -12.227 -23.656 -8.055 1 97.88 193 VAL B O 1
ATOM 3796 N N . PRO B 1 194 ? -14.008 -23.5 -9.461 1 98.19 194 PRO B N 1
ATOM 3797 C CA . PRO B 1 194 ? -14.023 -22.047 -9.305 1 98.19 194 PRO B CA 1
ATOM 3798 C C . PRO B 1 194 ? -14.375 -21.594 -7.891 1 98.19 194 PRO B C 1
ATOM 3800 O O . PRO B 1 194 ? -15.117 -22.297 -7.191 1 98.19 194 PRO B O 1
ATOM 3803 N N . TYR B 1 195 ? -13.891 -20.516 -7.434 1 97.88 195 TYR B N 1
ATOM 3804 C CA . TYR B 1 195 ? -14.164 -19.984 -6.105 1 97.88 195 TYR B CA 1
ATOM 3805 C C . TYR B 1 195 ? -13.992 -18.469 -6.078 1 97.88 195 TYR B C 1
ATOM 3807 O O . TYR B 1 195 ? -13.234 -17.906 -6.879 1 97.88 195 TYR B O 1
ATOM 3815 N N . PRO B 1 196 ? -14.672 -17.812 -5.23 1 97.12 196 PRO B N 1
ATOM 3816 C CA . PRO B 1 196 ? -14.492 -16.359 -5.078 1 97.12 196 PRO B CA 1
ATOM 3817 C C . PRO B 1 196 ? -13.281 -16 -4.23 1 97.12 196 PRO B C 1
ATOM 3819 O O . PRO B 1 196 ? -12.977 -16.688 -3.252 1 97.12 196 PRO B O 1
ATOM 3822 N N . VAL B 1 197 ? -12.523 -14.953 -4.688 1 96.06 197 VAL B N 1
ATOM 3823 C CA . VAL B 1 197 ? -11.539 -14.414 -3.756 1 96.06 197 VAL B CA 1
ATOM 3824 C C . VAL B 1 197 ? -12.25 -13.789 -2.557 1 96.06 197 VAL B C 1
ATOM 3826 O O . VAL B 1 197 ? -13.438 -13.453 -2.635 1 96.06 197 VAL B O 1
ATOM 3829 N N . PRO B 1 198 ? -11.539 -13.656 -1.441 1 93.56 198 PRO B N 1
ATOM 3830 C CA . PRO B 1 198 ? -12.18 -13.094 -0.249 1 93.56 198 PRO B CA 1
ATOM 3831 C C . PRO B 1 198 ? -12.742 -11.695 -0.483 1 93.56 198 PRO B C 1
ATOM 3833 O O . PRO B 1 198 ? -12.086 -10.859 -1.113 1 93.56 198 PRO B O 1
ATOM 3836 N N . TYR B 1 199 ? -13.875 -11.438 0.079 1 92.75 199 TYR B N 1
ATOM 3837 C CA . TYR B 1 199 ? -14.594 -10.172 -0.061 1 92.75 199 TYR B CA 1
ATOM 3838 C C . TYR B 1 199 ? -14.555 -9.375 1.238 1 92.75 199 TYR B C 1
ATOM 3840 O O . TYR B 1 199 ? -15.188 -8.328 1.352 1 92.75 199 TYR B O 1
ATOM 3848 N N . ASP B 1 200 ? -13.852 -9.812 2.172 1 95.25 200 ASP B N 1
ATOM 3849 C CA . ASP B 1 200 ? -13.922 -9.273 3.525 1 95.25 200 ASP B CA 1
ATOM 3850 C C . ASP B 1 200 ? -12.852 -8.203 3.752 1 95.25 200 ASP B C 1
ATOM 3852 O O . ASP B 1 200 ? -12.742 -7.652 4.848 1 95.25 200 ASP B O 1
ATOM 3856 N N . GLY B 1 201 ? -12.055 -7.957 2.771 1 97.44 201 GLY B N 1
ATOM 3857 C CA . GLY B 1 201 ? -10.977 -6.996 2.906 1 97.44 201 GLY B CA 1
ATOM 3858 C C . GLY B 1 201 ? -10.898 -6.012 1.756 1 97.44 201 GLY B C 1
ATOM 3859 O O . GLY B 1 201 ? -11.828 -5.934 0.942 1 97.44 201 GLY B O 1
ATOM 3860 N N . PRO B 1 202 ? -9.812 -5.215 1.704 1 98.5 202 PRO B N 1
ATOM 3861 C CA . PRO B 1 202 ? -9.672 -4.152 0.707 1 98.5 202 PRO B CA 1
ATOM 3862 C C . PRO B 1 202 ? -9.695 -4.68 -0.726 1 98.5 202 PRO B C 1
ATOM 3864 O O . PRO B 1 202 ? -10.172 -3.988 -1.633 1 98.5 202 PRO B O 1
ATOM 3867 N N . ALA B 1 203 ? -9.18 -5.91 -0.968 1 98.31 203 ALA B N 1
ATOM 3868 C CA . ALA B 1 203 ? -9.289 -6.477 -2.311 1 98.31 203 ALA B CA 1
ATOM 3869 C C . ALA B 1 203 ? -10.75 -6.633 -2.723 1 98.31 203 ALA B C 1
ATOM 3871 O O . ALA B 1 203 ? -11.125 -6.277 -3.842 1 98.31 203 ALA B O 1
ATOM 3872 N N . GLY B 1 204 ? -11.555 -7.176 -1.786 1 97.88 204 GLY B N 1
ATOM 3873 C CA . GLY B 1 204 ? -12.984 -7.25 -2.039 1 97.88 204 GLY B CA 1
ATOM 3874 C C . GLY B 1 204 ? -13.625 -5.891 -2.25 1 97.88 204 GLY B C 1
ATOM 3875 O O . GLY B 1 204 ? -14.484 -5.73 -3.119 1 97.88 204 GLY B O 1
ATOM 3876 N N . ASP B 1 205 ? -13.242 -4.883 -1.437 1 98.31 205 ASP B N 1
ATOM 3877 C CA . ASP B 1 205 ? -13.75 -3.523 -1.584 1 98.31 205 ASP B CA 1
ATOM 3878 C C . ASP B 1 205 ? -13.484 -2.982 -2.986 1 98.31 205 ASP B C 1
ATOM 3880 O O . ASP B 1 205 ? -14.344 -2.34 -3.588 1 98.31 205 ASP B O 1
ATOM 3884 N N . ILE B 1 206 ? -12.305 -3.252 -3.512 1 98.25 206 ILE B N 1
ATOM 3885 C CA . ILE B 1 206 ? -11.906 -2.777 -4.832 1 98.25 206 ILE B CA 1
ATOM 3886 C C . ILE B 1 206 ? -12.766 -3.455 -5.898 1 98.25 206 ILE B C 1
ATOM 3888 O O . ILE B 1 206 ? -13.266 -2.797 -6.816 1 98.25 206 ILE B O 1
ATOM 3892 N N . LEU B 1 207 ? -12.969 -4.766 -5.785 1 98.25 207 LEU B N 1
ATOM 3893 C CA . LEU B 1 207 ? -13.805 -5.484 -6.742 1 98.25 207 LEU B CA 1
ATOM 3894 C C . LEU B 1 207 ? -15.234 -4.957 -6.727 1 98.25 207 LEU B C 1
ATOM 3896 O O . LEU B 1 207 ? -15.859 -4.816 -7.777 1 98.25 207 LEU B O 1
ATOM 3900 N N . LYS B 1 208 ? -15.734 -4.645 -5.496 1 98.06 208 LYS B N 1
ATOM 3901 C CA . LYS B 1 208 ? -17.062 -4.066 -5.379 1 98.06 208 LYS B CA 1
ATOM 3902 C C . LYS B 1 208 ? -17.141 -2.703 -6.066 1 98.06 208 LYS B C 1
ATOM 3904 O O . LYS B 1 208 ? -18.094 -2.41 -6.777 1 98.06 208 LYS B O 1
ATOM 3909 N N . LEU B 1 209 ? -16.141 -1.892 -5.895 1 98.31 209 LEU B N 1
ATOM 3910 C CA . LEU B 1 209 ? -16.094 -0.577 -6.527 1 98.31 209 LEU B CA 1
ATOM 3911 C C . LEU B 1 209 ? -16.047 -0.706 -8.047 1 98.31 209 LEU B C 1
ATOM 3913 O O . LEU B 1 209 ? -16.562 0.147 -8.766 1 98.31 209 LEU B O 1
ATOM 3917 N N . MET B 1 210 ? -15.469 -1.794 -8.547 1 97.94 210 MET B N 1
ATOM 3918 C CA . MET B 1 210 ? -15.359 -2.045 -9.977 1 97.94 210 MET B CA 1
ATOM 3919 C C . MET B 1 210 ? -16.625 -2.695 -10.516 1 97.94 210 MET B C 1
ATOM 3921 O O . MET B 1 210 ? -16.797 -2.84 -11.734 1 97.94 210 MET B O 1
ATOM 3925 N N . ASP B 1 211 ? -17.484 -3.129 -9.609 1 98.19 211 ASP B N 1
ATOM 3926 C CA . ASP B 1 211 ? -18.672 -3.908 -9.969 1 98.19 211 ASP B CA 1
ATOM 3927 C C . ASP B 1 211 ? -18.281 -5.18 -10.719 1 98.19 211 ASP B C 1
ATOM 3929 O O . ASP B 1 211 ? -18.812 -5.469 -11.789 1 98.19 211 ASP B O 1
ATOM 3933 N N . ARG B 1 212 ? -17.266 -5.871 -10.133 1 96.81 212 ARG B N 1
ATOM 3934 C CA . ARG B 1 212 ? -16.766 -7.117 -10.703 1 96.81 212 ARG B CA 1
ATOM 3935 C C . ARG B 1 212 ? -17.062 -8.297 -9.789 1 96.81 212 ARG B C 1
ATOM 3937 O O . ARG B 1 212 ? -17 -8.164 -8.562 1 96.81 212 ARG B O 1
ATOM 3944 N N . HIS B 1 213 ? -17.328 -9.391 -10.406 1 96.31 213 HIS B N 1
ATOM 3945 C CA . HIS B 1 213 ? -17.5 -10.586 -9.594 1 96.31 213 HIS B CA 1
ATOM 3946 C C . HIS B 1 213 ? -16.172 -11.07 -9.023 1 96.31 213 HIS B C 1
ATOM 3948 O O . HIS B 1 213 ? -15.109 -10.805 -9.609 1 96.31 213 HIS B O 1
ATOM 3954 N N . PRO B 1 214 ? -16.141 -11.781 -7.949 1 97.06 214 PRO B N 1
ATOM 3955 C CA . PRO B 1 214 ? -14.914 -12.188 -7.262 1 97.06 214 PRO B CA 1
ATOM 3956 C C . PRO B 1 214 ? -14.43 -13.57 -7.68 1 97.06 214 PRO B C 1
ATOM 3958 O O . PRO B 1 214 ? -13.445 -14.07 -7.141 1 97.06 214 PRO B O 1
ATOM 3961 N N . TYR B 1 215 ? -15.008 -14.25 -8.703 1 97.81 215 TYR B N 1
ATOM 3962 C CA . TYR B 1 215 ? -14.719 -15.656 -8.969 1 97.81 215 TYR B CA 1
ATOM 3963 C C . TYR B 1 215 ? -13.43 -15.805 -9.766 1 97.81 215 TYR B C 1
ATOM 3965 O O . TYR B 1 215 ? -13.188 -15.055 -10.719 1 97.81 215 TYR B O 1
ATOM 3973 N N . ARG B 1 216 ? -12.703 -16.719 -9.383 1 98.31 216 ARG B N 1
ATOM 3974 C CA . ARG B 1 216 ? -11.562 -17.203 -10.156 1 98.31 216 ARG B CA 1
ATOM 3975 C C . ARG B 1 216 ? -11.898 -18.516 -10.859 1 98.31 216 ARG B C 1
ATOM 3977 O O . ARG B 1 216 ? -12.68 -19.312 -10.344 1 98.31 216 ARG B O 1
ATOM 3984 N N . ALA B 1 217 ? -11.289 -18.719 -11.977 1 98.31 217 ALA B N 1
ATOM 3985 C CA . ALA B 1 217 ? -11.297 -20.062 -12.547 1 98.31 217 ALA B CA 1
ATOM 3986 C C . ALA B 1 217 ? -10.633 -21.062 -11.602 1 98.31 217 ALA B C 1
ATOM 3988 O O . ALA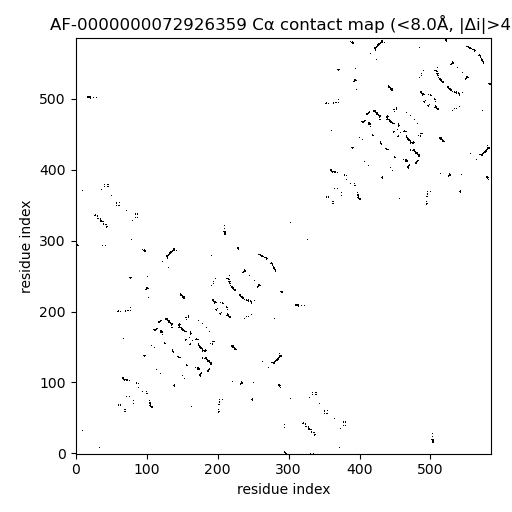 B 1 217 ? -9.68 -20.719 -10.898 1 98.31 217 ALA B O 1
ATOM 3989 N N . GLY B 1 218 ? -11.219 -22.281 -11.562 1 98.44 218 GLY B N 1
ATOM 3990 C CA . GLY B 1 218 ? -10.531 -23.328 -10.812 1 98.44 218 GLY B CA 1
ATOM 3991 C C . GLY B 1 218 ? -9.086 -23.5 -11.234 1 98.44 218 GLY B C 1
ATOM 3992 O O . GLY B 1 218 ? -8.773 -23.438 -12.43 1 98.44 218 GLY B O 1
ATOM 3993 N N . HIS B 1 219 ? -8.195 -23.719 -10.25 1 98.75 219 HIS B N 1
ATOM 3994 C CA . HIS B 1 219 ? -6.797 -23.844 -10.625 1 98.75 219 HIS B CA 1
ATOM 3995 C C . HIS B 1 219 ? -6.008 -24.594 -9.555 1 98.75 219 HIS B C 1
ATOM 3997 O O . HIS B 1 219 ? -6.473 -24.75 -8.422 1 98.75 219 HIS B O 1
ATOM 4003 N N . ILE B 1 220 ? -4.895 -25.094 -9.93 1 98.75 220 ILE B N 1
ATOM 4004 C CA . ILE B 1 220 ? -3.861 -25.656 -9.062 1 98.75 220 ILE B CA 1
ATOM 4005 C C . ILE B 1 220 ? -2.58 -24.844 -9.195 1 98.75 220 ILE B C 1
ATOM 4007 O O . ILE B 1 220 ? -2.129 -24.562 -10.305 1 98.75 220 ILE B O 1
ATOM 4011 N N . HIS B 1 221 ? -2.041 -24.406 -8.062 1 98.81 221 HIS B N 1
ATOM 4012 C CA . HIS B 1 221 ? -0.787 -23.656 -8.039 1 98.81 221 HIS B CA 1
ATOM 4013 C C . HIS B 1 221 ? 0.411 -24.609 -7.961 1 98.81 221 HIS B C 1
ATOM 4015 O O . HIS B 1 221 ? 0.338 -25.656 -7.324 1 98.81 221 HIS B O 1
ATOM 4021 N N . PHE B 1 222 ? 1.497 -24.125 -8.555 1 98.69 222 PHE B N 1
ATOM 4022 C CA . PHE B 1 222 ? 2.754 -24.859 -8.469 1 98.69 222 PHE B CA 1
ATOM 4023 C C . PHE B 1 222 ? 3.93 -23.906 -8.297 1 98.69 222 PHE B C 1
ATOM 4025 O O . PHE B 1 222 ? 3.951 -22.828 -8.883 1 98.69 222 PHE B O 1
ATOM 4032 N N . MET B 1 223 ? 4.848 -24.312 -7.551 1 98.5 223 MET B N 1
ATOM 4033 C CA . MET B 1 223 ? 6.18 -23.719 -7.527 1 98.5 223 MET B CA 1
ATOM 4034 C C . MET B 1 223 ? 7.254 -24.797 -7.68 1 98.5 223 MET B C 1
ATOM 4036 O O . MET B 1 223 ? 7.289 -25.75 -6.91 1 98.5 223 MET B O 1
ATOM 4040 N N . VAL B 1 224 ? 8.062 -24.688 -8.703 1 98.19 224 VAL B N 1
ATOM 4041 C CA . VAL B 1 224 ? 9.164 -25.609 -8.945 1 98.19 224 VAL B CA 1
ATOM 4042 C C . VAL B 1 224 ? 10.492 -24.906 -8.641 1 98.19 224 VAL B C 1
ATOM 4044 O O . VAL B 1 224 ? 10.758 -23.828 -9.156 1 98.19 224 VAL B O 1
ATOM 4047 N N . THR B 1 225 ? 11.289 -25.516 -7.805 1 97.88 225 THR B N 1
ATOM 4048 C CA . THR B 1 225 ? 12.609 -24.969 -7.504 1 97.88 225 THR B CA 1
ATOM 4049 C C . THR B 1 225 ? 13.68 -26.047 -7.629 1 97.88 225 THR B C 1
ATOM 4051 O O . THR B 1 225 ? 13.422 -27.219 -7.344 1 97.88 225 THR B O 1
ATOM 4054 N N . ARG B 1 226 ? 14.781 -25.672 -8.055 1 97.94 226 ARG B N 1
ATOM 4055 C CA . ARG B 1 226 ? 15.977 -26.516 -8.156 1 97.94 226 ARG B CA 1
ATOM 4056 C C . ARG B 1 226 ? 17.234 -25.656 -8.258 1 97.94 226 ARG B C 1
ATOM 4058 O O . ARG B 1 226 ? 17.219 -24.594 -8.867 1 97.94 226 ARG B O 1
ATOM 4065 N N . ASP B 1 227 ? 18.281 -26.109 -7.613 1 96.38 227 ASP B N 1
ATOM 4066 C CA . ASP B 1 227 ? 19.562 -25.406 -7.703 1 96.38 227 ASP B CA 1
ATOM 4067 C C . ASP B 1 227 ? 19.953 -25.188 -9.164 1 96.38 227 ASP B C 1
ATOM 4069 O O . ASP B 1 227 ? 19.797 -26.078 -10 1 96.38 227 ASP B O 1
ATOM 4073 N N . PHE B 1 228 ? 20.359 -24 -9.5 1 94.56 228 PHE B N 1
ATOM 4074 C CA . PHE B 1 228 ? 20.922 -23.609 -10.789 1 94.56 228 PHE B CA 1
ATOM 4075 C C . PHE B 1 228 ? 19.812 -23.375 -11.805 1 94.56 228 PHE B C 1
ATOM 4077 O O . PHE B 1 228 ? 20.078 -23.141 -12.984 1 94.56 228 PHE B O 1
ATOM 4084 N N . TYR B 1 229 ? 18.578 -23.562 -11.383 1 94.75 229 TYR B N 1
ATOM 4085 C CA . TYR B 1 229 ? 17.438 -23.25 -12.234 1 94.75 229 TYR B CA 1
ATOM 4086 C C . TYR B 1 229 ? 16.672 -22.047 -11.695 1 94.75 229 TYR B C 1
ATOM 4088 O O . TYR B 1 229 ? 16.672 -21.781 -10.484 1 94.75 229 TYR B O 1
ATOM 4096 N N . SER B 1 230 ? 16.047 -21.328 -12.594 1 93 230 SER B N 1
ATOM 4097 C CA . SER B 1 230 ? 15.102 -20.281 -12.188 1 93 230 SER B CA 1
ATOM 4098 C C . SER B 1 230 ? 13.836 -20.891 -11.586 1 93 230 SER B C 1
ATOM 4100 O O . SER B 1 230 ? 13.32 -21.875 -12.094 1 93 230 SER B O 1
ATOM 4102 N N . ARG B 1 231 ? 13.438 -20.344 -10.523 1 94.88 231 ARG B N 1
ATOM 4103 C CA . ARG B 1 231 ? 12.18 -20.766 -9.914 1 94.88 231 ARG B CA 1
ATOM 4104 C C . ARG B 1 231 ? 11.016 -20.578 -10.883 1 94.88 231 ARG B C 1
ATOM 4106 O O . ARG B 1 231 ? 10.93 -19.562 -11.57 1 94.88 231 ARG B O 1
ATOM 4113 N N . LEU B 1 232 ? 10.156 -21.531 -10.953 1 96.19 232 LEU B N 1
ATOM 4114 C CA . LEU B 1 232 ? 8.922 -21.406 -11.727 1 96.19 232 LEU B CA 1
ATOM 4115 C C . LEU B 1 232 ? 7.711 -21.359 -10.805 1 96.19 232 LEU B C 1
ATOM 4117 O O . LEU B 1 232 ? 7.484 -22.266 -10.008 1 96.19 232 LEU B O 1
ATOM 4121 N N . ILE B 1 233 ? 7.02 -20.312 -10.82 1 97.5 233 ILE B N 1
ATOM 4122 C CA . ILE B 1 233 ? 5.684 -20.219 -10.234 1 97.5 233 ILE B CA 1
ATOM 4123 C C . ILE B 1 233 ? 4.633 -20.266 -11.344 1 97.5 233 ILE B C 1
ATOM 4125 O O . ILE B 1 233 ? 4.715 -19.5 -12.312 1 97.5 233 ILE B O 1
ATOM 4129 N N . THR B 1 234 ? 3.678 -21.141 -11.242 1 97.75 234 THR B N 1
ATOM 4130 C CA . THR B 1 234 ? 2.664 -21.234 -12.289 1 97.75 234 THR B CA 1
ATOM 4131 C C . THR B 1 234 ? 1.356 -21.781 -11.727 1 97.75 234 THR B C 1
ATOM 4133 O O . THR B 1 234 ? 1.243 -22.031 -10.523 1 97.75 234 THR B O 1
ATOM 4136 N N . GLN B 1 235 ? 0.334 -21.766 -12.523 1 98.25 235 GLN B N 1
ATOM 4137 C CA . GLN B 1 235 ? -0.991 -22.328 -12.289 1 98.25 235 GLN B CA 1
ATOM 4138 C C . GLN B 1 235 ? -1.53 -23 -13.539 1 98.25 235 GLN B C 1
ATOM 4140 O O . GLN B 1 235 ? -1.181 -22.625 -14.656 1 98.25 235 GLN B O 1
ATOM 4145 N N . VAL B 1 236 ? -2.299 -23.984 -13.297 1 98.31 236 VAL B N 1
ATOM 4146 C CA . VAL B 1 236 ? -2.959 -24.625 -14.43 1 98.31 236 VAL B CA 1
ATOM 4147 C C . VAL B 1 236 ? -4.465 -24.672 -14.195 1 98.31 236 VAL B C 1
ATOM 4149 O O . VAL B 1 236 ? -4.914 -24.734 -13.047 1 98.31 236 VAL B O 1
ATOM 4152 N N . PHE B 1 237 ? -5.211 -24.656 -15.281 1 98.62 237 PHE B N 1
ATOM 4153 C CA . PHE B 1 237 ? -6.66 -24.484 -15.242 1 98.62 237 PHE B CA 1
ATOM 4154 C C . PHE B 1 237 ? -7.355 -25.562 -16.047 1 98.62 237 PHE B C 1
ATOM 4156 O O . PHE B 1 237 ? -6.895 -25.938 -17.125 1 98.62 237 PHE B O 1
ATOM 4163 N N . PRO B 1 238 ? -8.508 -26.094 -15.523 1 98.38 238 PRO B N 1
ATOM 4164 C CA . PRO B 1 238 ? -9.312 -26.938 -16.406 1 98.38 238 PRO B CA 1
ATOM 4165 C C . PRO B 1 238 ? -9.812 -26.188 -17.641 1 98.38 238 PRO B C 1
ATOM 4167 O O . PRO B 1 238 ? -10.359 -25.094 -17.531 1 98.38 238 PRO B O 1
ATOM 4170 N N . GLU B 1 239 ? -9.656 -26.75 -18.797 1 97.56 239 GLU B N 1
ATOM 4171 C CA . GLU B 1 239 ? -9.992 -26.078 -20.047 1 97.56 239 GLU B CA 1
ATOM 4172 C C . GLU B 1 239 ? -11.492 -25.844 -20.156 1 97.56 239 GLU B C 1
ATOM 4174 O O . GLU B 1 239 ? -11.938 -25 -20.953 1 97.56 239 GLU B O 1
ATOM 4179 N N . ASP B 1 240 ? -12.281 -26.547 -19.375 1 97 240 ASP B N 1
ATOM 4180 C CA . ASP B 1 240 ? -13.734 -26.453 -19.469 1 97 240 ASP B CA 1
ATOM 4181 C C . ASP B 1 240 ? -14.305 -25.562 -18.375 1 97 240 ASP B C 1
ATOM 4183 O O . ASP B 1 240 ? -15.516 -25.531 -18.141 1 97 240 ASP B O 1
ATOM 4187 N N . ASP B 1 241 ? -13.484 -24.859 -17.656 1 97.44 241 ASP B N 1
ATOM 4188 C CA . ASP B 1 241 ? -13.961 -24.016 -16.562 1 97.44 241 ASP B CA 1
ATOM 4189 C C . ASP B 1 241 ? -14.711 -22.797 -17.109 1 97.44 241 ASP B C 1
ATOM 4191 O O . ASP B 1 241 ? -14.289 -22.188 -18.094 1 97.44 241 ASP B O 1
ATOM 4195 N N . THR B 1 242 ? -15.75 -22.375 -16.453 1 96.69 242 THR B N 1
ATOM 4196 C CA . THR B 1 242 ? -16.656 -21.344 -16.938 1 96.69 242 THR B CA 1
ATOM 4197 C C . THR B 1 242 ? -16.078 -19.953 -16.703 1 96.69 242 THR B C 1
ATOM 4199 O O . THR B 1 242 ? -16.531 -18.984 -17.312 1 96.69 242 THR B O 1
ATOM 4202 N N . TYR B 1 243 ? -15.055 -19.812 -15.875 1 97.31 243 TYR B N 1
ATOM 4203 C CA . TYR B 1 243 ? -14.555 -18.484 -15.508 1 97.31 243 TYR B CA 1
ATOM 4204 C C . TYR B 1 243 ? -13.227 -18.203 -16.203 1 97.31 243 TYR B C 1
ATOM 4206 O O . TYR B 1 243 ? -12.539 -17.234 -15.867 1 97.31 243 TYR B O 1
ATOM 4214 N N . LEU B 1 244 ? -12.797 -19.031 -17.188 1 97.12 244 LEU B N 1
ATOM 4215 C CA . LEU B 1 244 ? -11.516 -18.844 -17.859 1 97.12 244 LEU B CA 1
ATOM 4216 C C . LEU B 1 244 ? -11.414 -17.438 -18.438 1 97.12 244 LEU B C 1
ATOM 4218 O O . LEU B 1 244 ? -10.352 -16.812 -18.391 1 97.12 244 LEU B O 1
ATOM 4222 N N . GLY B 1 245 ? -12.531 -16.906 -18.938 1 95.06 245 GLY B N 1
ATOM 4223 C CA . GLY B 1 245 ? -12.516 -15.617 -19.609 1 95.06 245 GLY B CA 1
ATOM 4224 C C . GLY B 1 245 ? -12.812 -14.453 -18.672 1 95.06 245 GLY B C 1
ATOM 4225 O O . GLY B 1 245 ? -12.812 -13.297 -19.094 1 95.06 245 GLY B O 1
ATOM 4226 N N . SER B 1 246 ? -13.031 -14.742 -17.359 1 95.75 246 SER B N 1
ATOM 4227 C CA . SER B 1 246 ? -13.445 -13.68 -16.438 1 95.75 246 SER B CA 1
ATOM 4228 C C . SER B 1 246 ? -12.797 -13.852 -15.078 1 95.75 246 SER B C 1
ATOM 4230 O O . SER B 1 246 ? -13.375 -13.469 -14.055 1 95.75 246 SER B O 1
ATOM 4232 N N . ASP B 1 247 ? -11.633 -14.453 -15.109 1 97.5 247 ASP B N 1
ATOM 4233 C CA . ASP B 1 247 ? -10.875 -14.625 -13.875 1 97.5 247 ASP B CA 1
ATOM 4234 C C . ASP B 1 247 ? -10.648 -13.281 -13.188 1 97.5 247 ASP B C 1
ATOM 4236 O O . ASP B 1 247 ? -10.133 -12.344 -13.797 1 97.5 247 ASP B O 1
ATOM 4240 N N . SER B 1 248 ? -10.93 -13.156 -11.906 1 96.88 248 SER B N 1
ATOM 4241 C CA . SER B 1 248 ? -10.961 -11.883 -11.203 1 96.88 248 SER B CA 1
ATOM 4242 C C . SER B 1 248 ? -9.555 -11.328 -11.008 1 96.88 248 SER B C 1
ATOM 4244 O O . SER B 1 248 ? -9.391 -10.156 -10.648 1 96.88 248 SER B O 1
ATOM 4246 N N . VAL B 1 249 ? -8.547 -12.148 -11.234 1 97.5 249 VAL B N 1
ATOM 4247 C CA . VAL B 1 249 ? -7.191 -11.656 -11.008 1 97.5 249 VAL B CA 1
ATOM 4248 C C . VAL B 1 249 ? -6.391 -11.727 -12.305 1 97.5 249 VAL B C 1
ATOM 4250 O O . VAL B 1 249 ? -5.168 -11.562 -12.297 1 97.5 249 VAL B O 1
ATOM 4253 N N . TYR B 1 250 ? -7.004 -12.125 -13.438 1 97.06 250 TYR B N 1
ATOM 4254 C CA . TYR B 1 250 ? -6.438 -12.039 -14.781 1 97.06 250 TYR B CA 1
ATOM 4255 C C . TYR B 1 250 ? -5.246 -12.977 -14.93 1 97.06 250 TYR B C 1
ATOM 4257 O O . TYR B 1 250 ? -4.242 -12.617 -15.547 1 97.06 250 TYR B O 1
ATOM 4265 N N . ALA B 1 251 ? -5.348 -14.156 -14.375 1 97.19 251 ALA B N 1
ATOM 4266 C CA . ALA B 1 251 ? -4.195 -15.055 -14.297 1 97.19 251 ALA B CA 1
ATOM 4267 C C . ALA B 1 251 ? -4.203 -16.062 -15.438 1 97.19 251 ALA B C 1
ATOM 4269 O O . ALA B 1 251 ? -3.184 -16.703 -15.719 1 97.19 251 ALA B O 1
ATOM 4270 N N . VAL B 1 252 ? -5.328 -16.281 -16.109 1 97.25 252 VAL B N 1
ATOM 4271 C CA . VAL B 1 252 ? -5.496 -17.406 -17.031 1 97.25 252 VAL B CA 1
ATOM 4272 C C . VAL B 1 252 ? -4.656 -17.172 -18.281 1 97.25 252 VAL B C 1
ATOM 4274 O O . VAL B 1 252 ? -4.676 -16.078 -18.859 1 97.25 252 VAL B O 1
ATOM 4277 N N . LYS B 1 253 ? -3.955 -18.172 -18.656 1 94.88 253 LYS B N 1
ATOM 4278 C CA . LYS B 1 253 ? -3.201 -18.203 -19.906 1 94.88 253 LYS B CA 1
ATOM 4279 C C . LYS B 1 253 ? -3.586 -19.406 -20.766 1 94.88 253 LYS B C 1
ATOM 4281 O O . LYS B 1 253 ? -3.797 -20.5 -20.234 1 94.88 253 LYS B O 1
ATOM 4286 N N . SER B 1 254 ? -3.537 -19.281 -22.047 1 94.56 254 SER B N 1
ATOM 4287 C CA . SER B 1 254 ? -4.066 -20.281 -22.969 1 94.56 254 SER B CA 1
ATOM 4288 C C . SER B 1 254 ? -3.189 -21.531 -22.984 1 94.56 254 SER B C 1
ATOM 4290 O O . SER B 1 254 ? -3.668 -22.625 -23.297 1 94.56 254 SER B O 1
ATOM 4292 N N . ASP B 1 255 ? -1.955 -21.375 -22.656 1 94.62 255 ASP B N 1
ATOM 4293 C CA . ASP B 1 255 ? -1.051 -22.531 -22.719 1 94.62 255 ASP B CA 1
ATOM 4294 C C . ASP B 1 255 ? -0.987 -23.25 -21.375 1 94.62 255 ASP B C 1
ATOM 4296 O O . ASP B 1 255 ? -0.202 -24.172 -21.203 1 94.62 255 ASP B O 1
ATOM 4300 N N . LEU B 1 256 ? -1.814 -22.812 -20.406 1 97.56 256 LEU B N 1
ATOM 4301 C CA . LEU B 1 256 ? -1.835 -23.438 -19.094 1 97.56 256 LEU B CA 1
ATOM 4302 C C . LEU B 1 256 ? -3.18 -24.109 -18.828 1 97.56 256 LEU B C 1
ATOM 4304 O O . LEU B 1 256 ? -3.609 -24.203 -17.672 1 97.56 256 LEU B O 1
ATOM 4308 N N . LEU B 1 257 ? -3.84 -24.578 -19.828 1 97.94 257 LEU B N 1
ATOM 4309 C CA . LEU B 1 257 ? -5.121 -25.266 -19.734 1 97.94 257 LEU B CA 1
ATOM 4310 C C . LEU B 1 257 ? -4.93 -26.781 -19.703 1 97.94 257 LEU B C 1
ATOM 4312 O O . LEU B 1 257 ? -4.152 -27.312 -20.5 1 97.94 257 LEU B O 1
ATOM 4316 N N . LEU B 1 258 ? -5.617 -27.391 -18.828 1 97.06 258 LEU B N 1
ATOM 4317 C CA . LEU B 1 258 ? -5.512 -28.828 -18.625 1 97.06 258 LEU B CA 1
ATOM 4318 C C . LEU B 1 258 ? -6.691 -29.562 -19.25 1 97.06 258 LEU B C 1
ATOM 4320 O O . LEU B 1 258 ? -7.828 -29.094 -19.188 1 97.06 258 LEU B O 1
ATOM 4324 N N . LYS B 1 259 ? -6.344 -30.719 -19.766 1 95.12 259 LYS B N 1
ATOM 4325 C CA . LYS B 1 259 ? -7.355 -31.703 -20.141 1 95.12 259 LYS B CA 1
ATOM 4326 C C . LYS B 1 259 ? -7.414 -32.844 -19.125 1 95.12 259 LYS B C 1
ATOM 4328 O O . LYS B 1 259 ? -6.387 -33.438 -18.797 1 95.12 259 LYS B O 1
ATOM 4333 N N . PHE B 1 260 ? -8.523 -33.094 -18.562 1 95.38 260 PHE B N 1
ATOM 4334 C CA . PHE B 1 260 ? -8.742 -34.188 -17.625 1 95.38 260 PHE B CA 1
ATOM 4335 C C . PHE B 1 260 ? -9.273 -35.406 -18.359 1 95.38 260 PHE B C 1
ATOM 4337 O O . PHE B 1 260 ? -10.391 -35.406 -18.891 1 95.38 260 PHE B O 1
ATOM 4344 N N . LYS B 1 261 ? -8.422 -36.438 -18.375 1 95.38 261 LYS B N 1
ATOM 4345 C CA . LYS B 1 261 ? -8.828 -37.688 -18.984 1 95.38 261 LYS B CA 1
ATOM 4346 C C . LYS B 1 261 ? -9.383 -38.656 -17.953 1 95.38 261 LYS B C 1
ATOM 4348 O O . LYS B 1 261 ? -8.867 -38.75 -16.828 1 95.38 261 LYS B O 1
ATOM 4353 N N . PRO B 1 262 ? -10.312 -39.406 -18.422 1 93.69 262 PRO B N 1
ATOM 4354 C CA . PRO B 1 262 ? -10.797 -40.406 -17.469 1 93.69 262 PRO B CA 1
ATOM 4355 C C . PRO B 1 262 ? -9.703 -41.375 -17.031 1 93.69 262 PRO B C 1
ATOM 4357 O O . PRO B 1 262 ? -8.891 -41.812 -17.859 1 93.69 262 PRO B O 1
ATOM 4360 N N . TYR B 1 263 ? -9.406 -41.562 -15.836 1 88.38 263 TYR B N 1
ATOM 4361 C CA . TYR B 1 263 ? -8.375 -42.438 -15.273 1 88.38 263 TYR B CA 1
ATOM 4362 C C . TYR B 1 263 ? -8.719 -43.906 -15.492 1 88.38 263 TYR B C 1
ATOM 4364 O O . TYR B 1 263 ? -7.824 -44.75 -15.664 1 88.38 263 TYR B O 1
ATOM 4372 N N . GLY B 1 264 ? -9.805 -44.406 -16.109 1 72.06 264 GLY B N 1
ATOM 4373 C CA . GLY B 1 264 ? -10.305 -45.75 -16.266 1 72.06 264 GLY B CA 1
ATOM 4374 C C . GLY B 1 264 ? -11.148 -46.219 -15.086 1 72.06 264 GLY B C 1
ATOM 4375 O O . GLY B 1 264 ? -11 -45.719 -13.969 1 72.06 264 GLY B O 1
ATOM 4376 N N . SER B 1 265 ? -12.281 -46.719 -15.219 1 58.84 265 SER B N 1
ATOM 4377 C CA . SER B 1 265 ? -13.391 -47.125 -14.367 1 58.84 265 SER B CA 1
ATOM 4378 C C . SER B 1 265 ? -12.914 -48.125 -13.297 1 58.84 265 SER B C 1
ATOM 4380 O O . SER B 1 265 ? -12.07 -48.969 -13.555 1 58.84 265 SER B O 1
ATOM 4382 N N . GLY B 1 266 ? -13.367 -47.938 -11.953 1 56.78 266 GLY B N 1
ATOM 4383 C CA . GLY B 1 266 ? -13.414 -48.906 -10.875 1 56.78 266 GLY B CA 1
ATOM 4384 C C . GLY B 1 266 ? -12.133 -48.969 -10.07 1 56.78 266 GLY B C 1
ATOM 4385 O O . GLY B 1 266 ? -11.859 -49.969 -9.398 1 56.78 266 GLY B O 1
ATOM 4386 N N . SER B 1 267 ? -11.18 -47.812 -10.359 1 61.69 267 SER B N 1
ATOM 4387 C CA . SER B 1 267 ? -9.969 -48 -9.562 1 61.69 267 SER B CA 1
ATOM 4388 C C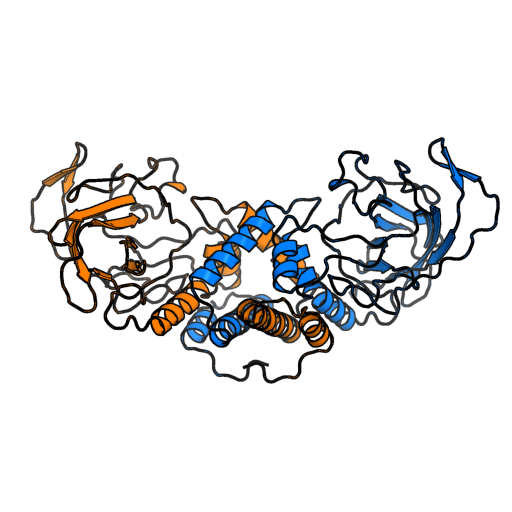 . SER B 1 267 ? -10.102 -47.312 -8.211 1 61.69 267 SER B C 1
ATOM 4390 O O . SER B 1 267 ? -10.062 -46.094 -8.117 1 61.69 267 SER B O 1
ATOM 4392 N N . LEU B 1 268 ? -10.625 -48.031 -7.297 1 66.62 268 LEU B N 1
ATOM 4393 C CA . LEU B 1 268 ? -10.672 -47.531 -5.918 1 66.62 268 LEU B CA 1
ATOM 4394 C C . LEU B 1 268 ? -9.273 -47.5 -5.309 1 66.62 268 LEU B C 1
ATOM 4396 O O . LEU B 1 268 ? -8.523 -48.5 -5.418 1 66.62 268 LEU B O 1
ATOM 4400 N N . LYS B 1 269 ? -8.898 -46.312 -4.957 1 76.38 269 LYS B N 1
ATOM 4401 C CA . LYS B 1 269 ? -7.645 -46.156 -4.223 1 76.38 269 LYS B CA 1
ATOM 4402 C C . LYS B 1 269 ? -7.898 -45.844 -2.752 1 76.38 269 LYS B C 1
ATOM 4404 O O . LYS B 1 269 ? -8.812 -45.094 -2.422 1 76.38 269 LYS B O 1
ATOM 4409 N N . THR B 1 270 ? -7.254 -46.594 -1.941 1 75.94 270 THR B N 1
ATOM 4410 C CA . THR B 1 270 ? -7.336 -46.25 -0.523 1 75.94 270 THR B CA 1
ATOM 4411 C C . THR B 1 270 ? -6.391 -45.094 -0.181 1 75.94 270 THR B C 1
ATOM 4413 O O . THR B 1 270 ? -5.176 -45.219 -0.37 1 75.94 270 THR B O 1
ATOM 4416 N N . MET B 1 271 ? -6.949 -44 0.117 1 75.12 271 MET B N 1
ATOM 4417 C CA . MET B 1 271 ? -6.18 -42.812 0.532 1 75.12 271 MET B CA 1
ATOM 4418 C C . MET B 1 271 ? -6.477 -42.469 1.984 1 75.12 271 MET B C 1
ATOM 4420 O O . MET B 1 271 ? -7.594 -42.062 2.312 1 75.12 271 MET B O 1
ATOM 4424 N N . ARG B 1 272 ? -5.461 -42.562 2.76 1 79 272 ARG B N 1
ATOM 4425 C CA . ARG B 1 272 ? -5.559 -42.25 4.184 1 79 272 ARG B CA 1
ATOM 4426 C C . ARG B 1 272 ? -6.738 -43 4.82 1 79 272 ARG B C 1
ATOM 4428 O O . ARG B 1 272 ? -7.543 -42.375 5.527 1 79 272 ARG B O 1
ATOM 4435 N N . GLY B 1 273 ? -6.969 -44.156 4.438 1 74.25 273 GLY B N 1
ATOM 4436 C CA . GLY B 1 273 ? -7.945 -45.031 5.059 1 74.25 273 GLY B CA 1
ATOM 4437 C C . GLY B 1 273 ? -9.312 -44.969 4.398 1 74.25 273 GLY B C 1
ATOM 4438 O O . GLY B 1 273 ? -10.227 -45.688 4.789 1 74.25 273 GLY B O 1
ATOM 4439 N N . ASN B 1 274 ? -9.445 -44.062 3.404 1 76.88 274 ASN B N 1
ATOM 4440 C CA . ASN B 1 274 ? -10.727 -43.969 2.709 1 76.88 274 ASN B CA 1
ATOM 4441 C C . ASN B 1 274 ? -10.617 -44.406 1.259 1 76.88 274 ASN B C 1
ATOM 4443 O O . ASN B 1 274 ? -9.602 -44.188 0.598 1 76.88 274 ASN B O 1
ATOM 4447 N N . ASP B 1 275 ? -11.602 -45.25 0.898 1 79 275 ASP B N 1
ATOM 4448 C CA . ASP B 1 275 ? -11.688 -45.594 -0.512 1 79 275 ASP B CA 1
ATOM 4449 C C . ASP B 1 275 ? -12.258 -44.469 -1.344 1 79 275 ASP B C 1
ATOM 4451 O O . ASP B 1 275 ? -13.359 -44 -1.081 1 79 275 ASP B O 1
ATOM 4455 N N . VAL B 1 276 ? -11.414 -44.062 -2.199 1 81.81 276 VAL B N 1
ATOM 4456 C CA . VAL B 1 276 ? -11.828 -42.938 -3.029 1 81.81 276 VAL B CA 1
ATOM 4457 C C . VAL B 1 276 ? -11.75 -43.312 -4.504 1 81.81 276 VAL B C 1
ATOM 4459 O O . VAL B 1 276 ? -10.859 -44.062 -4.906 1 81.81 276 VAL B O 1
ATOM 4462 N N . ASP B 1 277 ? -12.781 -42.969 -5.199 1 87.44 277 ASP B N 1
ATOM 4463 C CA . ASP B 1 277 ? -12.812 -43.188 -6.645 1 87.44 277 ASP B CA 1
ATOM 4464 C C . ASP B 1 277 ? -11.984 -42.125 -7.375 1 87.44 277 ASP B C 1
ATOM 4466 O O . ASP B 1 277 ? -12.281 -40.938 -7.285 1 87.44 277 ASP B O 1
ATOM 4470 N N . VAL B 1 278 ? -10.938 -42.594 -8.023 1 93.31 278 VAL B N 1
ATOM 4471 C CA . VAL B 1 278 ? -10.148 -41.688 -8.844 1 93.31 278 VAL B CA 1
ATOM 4472 C C . VAL B 1 278 ? -10.812 -41.5 -10.211 1 93.31 278 VAL B C 1
ATOM 4474 O O . VAL B 1 278 ? -10.922 -42.469 -10.977 1 93.31 278 VAL B O 1
ATOM 4477 N N . LYS B 1 279 ? -11.195 -40.312 -10.461 1 93.81 279 LYS B N 1
ATOM 4478 C CA . LYS B 1 279 ? -12.008 -40.062 -11.641 1 93.81 279 LYS B CA 1
ATOM 4479 C C . LYS B 1 279 ? -11.141 -39.625 -12.828 1 93.81 279 LYS B C 1
ATOM 4481 O O . LYS B 1 279 ? -11.422 -40 -13.969 1 93.81 279 LYS B O 1
ATOM 4486 N N . TRP B 1 280 ? -10.109 -38.844 -12.562 1 95.94 280 TRP B N 1
ATOM 4487 C CA . TRP B 1 280 ? -9.383 -38.188 -13.656 1 95.94 280 TRP B CA 1
ATOM 4488 C C . TRP B 1 280 ? -7.895 -38.5 -13.578 1 95.94 280 TRP B C 1
ATOM 4490 O O . TRP B 1 280 ? -7.387 -38.875 -12.516 1 95.94 280 TRP B O 1
ATOM 4500 N N . GLU B 1 281 ? -7.273 -38.375 -14.711 1 95.94 281 GLU B N 1
ATOM 4501 C CA . GLU B 1 281 ? -5.82 -38.406 -14.844 1 95.94 281 GLU B CA 1
ATOM 4502 C C . GLU B 1 281 ? -5.32 -37.188 -15.633 1 95.94 281 GLU B C 1
ATOM 4504 O O . GLU B 1 281 ? -5.898 -36.844 -16.656 1 95.94 281 GLU B O 1
ATOM 4509 N N . VAL B 1 282 ? -4.355 -36.531 -15.141 1 97.69 282 VAL B N 1
ATOM 4510 C CA . VAL B 1 282 ? -3.693 -35.438 -15.836 1 97.69 282 VAL B CA 1
ATOM 4511 C C . VAL B 1 282 ? -2.193 -35.719 -15.922 1 97.69 282 VAL B C 1
ATOM 4513 O O . VAL B 1 282 ? -1.55 -36.031 -14.914 1 97.69 282 VAL B O 1
ATOM 4516 N N . ASN B 1 283 ? -1.677 -35.719 -17.078 1 97.56 283 ASN B N 1
ATOM 4517 C CA . ASN B 1 283 ? -0.241 -35.75 -17.344 1 97.56 283 ASN B CA 1
ATOM 4518 C C . ASN B 1 283 ? 0.286 -34.375 -17.75 1 97.56 283 ASN B C 1
ATOM 4520 O O . ASN B 1 283 ? -0.098 -33.844 -18.797 1 97.56 283 ASN B O 1
ATOM 4524 N N . TRP B 1 284 ? 1.127 -33.781 -16.938 1 98.19 284 TRP B N 1
ATOM 4525 C CA . TRP B 1 284 ? 1.612 -32.438 -17.172 1 98.19 284 TRP B CA 1
ATOM 4526 C C . TRP B 1 284 ? 3.105 -32.312 -16.875 1 98.19 284 TRP B C 1
ATOM 4528 O O . TRP B 1 284 ? 3.539 -32.531 -15.742 1 98.19 284 TRP B O 1
ATOM 4538 N N . ASP B 1 285 ? 3.863 -32.062 -17.875 1 98.31 285 ASP B N 1
ATOM 4539 C CA . ASP B 1 285 ? 5.293 -31.844 -17.688 1 98.31 285 ASP B CA 1
ATOM 4540 C C . ASP B 1 285 ? 5.605 -30.359 -17.438 1 98.31 285 ASP B C 1
ATOM 4542 O O . ASP B 1 285 ? 5.004 -29.484 -18.047 1 98.31 285 ASP B O 1
ATOM 4546 N N . PHE B 1 286 ? 6.512 -30.125 -16.516 1 98.19 286 PHE B N 1
ATOM 4547 C CA . PHE B 1 286 ? 7.082 -28.797 -16.312 1 98.19 286 PHE B CA 1
ATOM 4548 C C . PHE B 1 286 ? 8.438 -28.672 -17 1 98.19 286 PHE B C 1
ATOM 4550 O O . PHE B 1 286 ? 9.25 -29.609 -16.938 1 98.19 286 PHE B O 1
ATOM 4557 N N . LYS B 1 287 ? 8.609 -27.609 -17.641 1 97.06 287 LYS B N 1
ATOM 4558 C CA . LYS B 1 287 ? 9.922 -27.281 -18.188 1 97.06 287 LYS B CA 1
ATOM 4559 C C . LYS B 1 287 ? 10.5 -26.031 -17.516 1 97.06 287 LYS B C 1
ATOM 4561 O O . LYS B 1 287 ? 9.93 -24.953 -17.594 1 97.06 287 LYS B O 1
ATOM 4566 N N . ILE B 1 288 ? 11.656 -26.188 -16.844 1 96.12 288 ILE B N 1
ATOM 4567 C CA . ILE B 1 288 ? 12.266 -25.078 -16.094 1 96.12 288 ILE B CA 1
ATOM 4568 C C . ILE B 1 288 ? 13.586 -24.688 -16.766 1 96.12 288 ILE B C 1
ATOM 4570 O O . ILE B 1 288 ? 14.211 -25.5 -17.438 1 96.12 288 ILE B O 1
ATOM 4574 N N . LYS B 1 289 ? 13.938 -23.469 -16.547 1 93.44 289 LYS B N 1
ATOM 4575 C CA . LYS B 1 289 ? 15.102 -22.906 -17.219 1 93.44 289 LYS B CA 1
ATOM 4576 C C . LYS B 1 289 ? 16.266 -22.734 -16.25 1 93.44 289 LYS B C 1
ATOM 4578 O O . LYS B 1 289 ? 16.078 -22.328 -15.102 1 93.44 289 LYS B O 1
ATOM 4583 N N . LYS B 1 290 ? 17.438 -23.062 -16.719 1 91.38 290 LYS B N 1
ATOM 4584 C CA . LYS B 1 290 ? 18.641 -22.812 -15.93 1 91.38 290 LYS B CA 1
ATOM 4585 C C . LYS B 1 290 ? 18.859 -21.312 -15.734 1 91.38 290 LYS B C 1
ATOM 4587 O O . LYS B 1 290 ? 18.594 -20.516 -16.625 1 91.38 290 LYS B O 1
ATOM 4592 N N . GLN B 1 291 ? 19.203 -21 -14.539 1 87.25 291 GLN B N 1
ATOM 4593 C CA . GLN B 1 291 ? 19.547 -19.609 -14.258 1 87.25 291 GLN B CA 1
ATOM 4594 C C . GLN B 1 291 ? 20.703 -19.141 -15.141 1 87.25 291 GLN B C 1
ATOM 4596 O O . GLN B 1 291 ? 21.656 -19.891 -15.391 1 87.25 291 GLN B O 1
ATOM 4601 N N . LYS B 1 292 ? 20.656 -18.062 -15.758 1 75.12 292 LYS B N 1
ATOM 4602 C CA . LYS B 1 292 ? 21.781 -17.5 -16.5 1 75.12 292 LYS B CA 1
ATOM 4603 C C . LYS B 1 292 ? 22.922 -17.125 -15.562 1 75.12 292 LYS B C 1
ATOM 4605 O O . LYS B 1 292 ? 22.688 -16.609 -14.469 1 75.12 292 LYS B O 1
ATOM 4610 N N . ALA B 1 293 ? 24.156 -17.688 -15.836 1 58.19 293 ALA B N 1
ATOM 4611 C CA . ALA B 1 293 ? 25.359 -17.312 -15.094 1 58.19 293 ALA B CA 1
ATOM 4612 C C . ALA B 1 293 ? 25.547 -15.797 -15.102 1 58.19 293 ALA B C 1
ATOM 4614 O O . ALA B 1 293 ? 25.203 -15.133 -16.078 1 58.19 293 ALA B O 1
#

Radius of gyration: 28.98 Å; Cα contacts (8 Å, |Δi|>4): 1299; chains: 2; bounding box: 49×90×65 Å